Protein 2OS2 (pdb70)

CATH classification: 2.60.120.650

InterPro domains:
  IPR001965 Zinc finger, PHD-type [SM00249] (709-767)
  IPR001965 Zinc finger, PHD-type [SM00249] (829-885)
  IPR002999 Tudor domain [SM00333] (897-954)
  IPR002999 Tudor domain [SM00333] (955-1011)
  IPR003347 JmjC domain [PF02373] (175-291)
  IPR003347 JmjC domain [PS51184] (142-308)
  IPR003347 JmjC domain [SM00558] (142-308)
  IPR003349 JmjN domain [PF02375] (15-49)
  IPR003349 JmjN domain [PS51183] (14-56)
  IPR003349 JmjN domain [SM00545] (13-55)
  IPR011011 Zinc finger, FYVE/PHD-type [SSF57903] (732-768)
  IPR013083 Zinc finger, RING/FYVE/PHD-type [G3DSA:3.30.40.10] (727-770)
  IPR013083 Zinc finger, RING/FYVE/PHD-type [G3DSA:3.30.40.10] (771-886)
  IPR019787 Zinc finger, PHD-finger [PF13831] (732-766)
  IPR034732 Extended PHD (ePHD) domain [PS51805] (772-885)
  IPR040477 Lysine-specific demethylase 4-like, Tudor domain [PF18104] (902-936)
  IPR040477 Lysine-specific demethylase 4-like, Tudor domain [PF18104] (960-994)
  IPR047479 Lysine-specific demethylase 4A, first Tudor domain [cd20463] (899-953)
  IPR047481 Lysine-specific demethylase 4A, second Tudor domain [cd20466] (956-1011)
  IPR047482 Lysine-specific demethylase 4A, extended PHD finger [cd15713] (775-884)

Secondary structure (P-SEA, 3-state):
ccccccbbbbbbcccccccaaaaaaaaaaaccccccbbbbbcccccccccccccccccccccccbbbbbcccccbbbbbbbcccccaaaaaaaaacccccccccccaaaaaaaaaaaccccbbbbbcccccccccccccccccccccccccccccccccccccccbbbbbbbcccccccccccccbbbbbbbccccbbbbbccccccaaaaaaaaaaaacaaaaaacccccccccccccaaaaaaacccbbbbbbcccbbbbbcccccccccccccccccccccccccaaaaaaaccccccccccccccaaaaaaaccccaaaaaaacccccccccccccccccccc/cccccccbbbbbbcccccccaaaaaaaaaaaccccccbbbbbcccccccccccccccccccccccbbbbbcccccbbbbbbbcccccaaaaaaaaacccccccccccaaaaaaaaaaaccccbbbbbcccccccccccccccccccccccccccccccccccccccbbbbbbbcccccccccccccbbbbbbbbcccbbbbbccccccaaaaaaaaaaaacaaaaaacccccccccccccaaaaaaacccbbbbbbcccbbbbbcccccccccccccbbbbbbccccccaaaaaacccccccccccccccaaaaaaaccccaaaaaaacccccccccccccccccccc/cccccccccc/cccccccccc

Structure (mmCIF, N/CA/C/O backbone):
data_2OS2
#
_entry.id   2OS2
#
_cell.length_a   100.943
_cell.length_b   148.886
_cell.length_c   56.975
_cell.angle_alpha   90.00
_cell.angle_beta   90.00
_cell.angle_gamma   90.00
#
_symmetry.space_group_name_H-M   'P 21 21 2'
#
loop_
_entity.id
_entity.type
_entity.pdbx_description
1 polymer 'JmjC domain-containing histone demethylation protein 3A'
2 polymer 'histone 3 peptide'
3 non-polymer 'NICKEL (II) ION'
4 non-polymer 'ZINC ION'
5 non-polymer N-OXALYLGLYCINE
6 water water
#
loop_
_atom_site.group_PDB
_atom_site.id
_atom_site.type_symbol
_atom_site.label_atom_id
_atom_site.label_alt_id
_atom_site.label_comp_id
_atom_site.label_asym_id
_atom_site.label_entity_id
_atom_site.label_seq_id
_atom_site.pdbx_PDB_ins_code
_atom_site.Cartn_x
_atom_site.Cartn_y
_atom_site.Cartn_z
_atom_site.occupancy
_atom_site.B_iso_or_equiv
_atom_site.auth_seq_id
_atom_site.auth_comp_id
_atom_site.auth_asym_id
_atom_site.auth_atom_id
_atom_site.pdbx_PDB_model_num
ATOM 1 N N . LEU A 1 30 ? -50.494 -35.371 -23.153 1.00 48.62 8 LEU A N 1
ATOM 2 C CA . LEU A 1 30 ? -49.660 -34.460 -23.995 1.00 48.53 8 LEU A CA 1
ATOM 3 C C . LEU A 1 30 ? -48.149 -34.590 -23.639 1.00 45.31 8 LEU A C 1
ATOM 4 O O . LEU A 1 30 ? -47.700 -34.062 -22.622 1.00 42.05 8 LEU A O 1
ATOM 9 N N . ASN A 1 31 ? -47.383 -35.291 -24.482 1.00 44.11 9 ASN A N 1
ATOM 10 C CA . ASN A 1 31 ? -45.977 -35.621 -24.194 1.00 40.41 9 ASN A CA 1
ATOM 11 C C . ASN A 1 31 ? -45.777 -36.169 -22.772 1.00 39.60 9 ASN A C 1
ATOM 12 O O . ASN A 1 31 ? -44.935 -35.658 -22.010 1.00 32.24 9 ASN A O 1
ATOM 17 N N . PRO A 1 32 ? -46.533 -37.235 -22.414 1.00 41.13 10 PRO A N 1
ATOM 18 C CA . PRO A 1 32 ? -46.420 -37.805 -21.064 1.00 44.93 10 PRO A CA 1
ATOM 19 C C . PRO A 1 32 ? -45.030 -38.342 -20.700 1.00 46.22 10 PRO A C 1
ATOM 20 O O . PRO A 1 32 ? -44.683 -38.348 -19.520 1.00 44.00 10 PRO A O 1
ATOM 24 N N . SER A 1 33 ? -44.246 -38.765 -21.695 1.00 49.22 11 SER A N 1
ATOM 25 C CA . SER A 1 33 ? -42.843 -39.170 -21.476 1.00 48.79 11 SER A CA 1
ATOM 26 C C . SER A 1 33 ? -41.917 -37.970 -21.148 1.00 44.61 11 SER A C 1
ATOM 27 O O . SER A 1 33 ? -40.801 -38.150 -20.668 1.00 44.78 11 SER A O 1
ATOM 30 N N . ALA A 1 34 ? -42.395 -36.755 -21.420 1.00 43.17 12 ALA A N 1
ATOM 31 C CA . ALA A 1 34 ? -41.620 -35.514 -21.251 1.00 36.20 12 ALA A CA 1
ATOM 32 C C . ALA A 1 34 ? -40.306 -35.525 -22.015 1.00 37.33 12 ALA A C 1
ATOM 33 O O . ALA A 1 34 ? -39.309 -34.993 -21.536 1.00 34.91 12 ALA A O 1
ATOM 35 N N . ARG A 1 35 ? -40.317 -36.126 -23.205 1.00 37.16 13 ARG A N 1
ATOM 36 C CA . ARG A 1 35 ? -39.123 -36.249 -24.038 1.00 36.42 13 ARG A CA 1
ATOM 37 C C . ARG A 1 35 ? -38.954 -35.036 -24.965 1.00 35.20 13 ARG A C 1
ATOM 38 O O . ARG A 1 35 ? -39.929 -34.352 -25.305 1.00 34.51 13 ARG A O 1
ATOM 46 N N . ILE A 1 36 ? -37.707 -34.764 -25.353 1.00 33.28 14 ILE A N 1
ATOM 47 C CA . ILE A 1 36 ? -37.391 -33.641 -26.245 1.00 32.29 14 ILE A CA 1
ATOM 48 C C . ILE A 1 36 ? -38.012 -33.842 -27.636 1.00 31.25 14 ILE A C 1
ATOM 49 O O . ILE A 1 36 ? -37.775 -34.835 -28.307 1.00 33.68 14 ILE A O 1
ATOM 54 N N . MET A 1 37 ? -38.838 -32.883 -28.046 1.00 34.33 15 MET A N 1
ATOM 55 C CA . MET A 1 37 ? -39.533 -32.939 -29.324 1.00 30.62 15 MET A CA 1
ATOM 56 C C . MET A 1 37 ? -38.862 -32.031 -30.333 1.00 30.39 15 MET A C 1
ATOM 57 O O . MET A 1 37 ? -38.275 -30.997 -29.965 1.00 30.09 15 MET A O 1
ATOM 62 N N . THR A 1 38 ? -38.964 -32.428 -31.600 1.00 29.17 16 THR A N 1
ATOM 63 C CA . THR A 1 38 ? -38.411 -31.698 -32.731 1.00 29.06 16 THR A CA 1
ATOM 64 C C . THR A 1 38 ? -39.560 -31.374 -33.666 1.00 27.45 16 THR A C 1
ATOM 65 O O . THR A 1 38 ? -40.435 -32.226 -33.894 1.00 27.33 16 THR A O 1
ATOM 69 N N . PHE A 1 39 ? -39.555 -30.151 -34.198 1.00 30.05 17 PHE A N 1
ATOM 70 C CA . PHE A 1 39 ? -40.617 -29.646 -35.074 1.00 28.70 17 PHE A CA 1
ATOM 71 C C . PHE A 1 39 ? -40.008 -29.131 -36.387 1.00 24.79 17 PHE A C 1
ATOM 72 O O . PHE A 1 39 ? -38.850 -28.694 -36.422 1.00 24.87 17 PHE A O 1
ATOM 80 N N . TYR A 1 40 ? -40.811 -29.180 -37.445 1.00 30.81 18 TYR A N 1
ATOM 81 C CA . TYR A 1 40 ? -40.407 -28.801 -38.808 1.00 33.19 18 TYR A CA 1
ATOM 82 C C . TYR A 1 40 ? -41.463 -27.871 -39.401 1.00 30.71 18 TYR A C 1
ATOM 83 O O . TYR A 1 40 ? -42.233 -28.276 -40.272 1.00 34.27 18 TYR A O 1
ATOM 92 N N . PRO A 1 41 ? -41.522 -26.626 -38.906 1.00 32.71 19 PRO A N 1
ATOM 93 C CA . PRO A 1 41 ? -42.509 -25.681 -39.379 1.00 30.49 19 PRO A CA 1
ATOM 94 C C . PRO A 1 41 ? -42.352 -25.349 -40.868 1.00 35.36 19 PRO A C 1
ATOM 95 O O . PRO A 1 41 ? -41.229 -25.256 -41.371 1.00 35.17 19 PRO A O 1
ATOM 99 N N . THR A 1 42 ? -43.483 -25.175 -41.551 1.00 34.16 20 THR A N 1
ATOM 100 C CA . THR A 1 42 ? -43.501 -24.586 -42.880 1.00 33.55 20 THR A CA 1
ATOM 101 C C . THR A 1 42 ? -43.296 -23.079 -42.716 1.00 34.25 20 THR A C 1
ATOM 102 O O . THR A 1 42 ? -43.416 -22.555 -41.616 1.00 39.83 20 THR A O 1
ATOM 106 N N . MET A 1 43 ? -43.010 -22.381 -43.808 1.00 35.77 21 MET A N 1
ATOM 107 C CA . MET A 1 43 ? -42.684 -20.957 -43.739 1.00 36.65 21 MET A CA 1
ATOM 108 C C . MET A 1 43 ? -43.867 -20.111 -43.249 1.00 38.03 21 MET A C 1
ATOM 109 O O . MET A 1 43 ? -43.660 -19.073 -42.628 1.00 38.81 21 MET A O 1
ATOM 114 N N . GLU A 1 44 ? -45.093 -20.558 -43.529 1.00 40.00 22 GLU A N 1
ATOM 115 C CA . GLU A 1 44 ? -46.313 -19.890 -43.062 1.00 39.22 22 GLU A CA 1
ATOM 116 C C . GLU A 1 44 ? -46.525 -20.086 -41.548 1.00 38.70 22 GLU A C 1
ATOM 117 O O . GLU A 1 44 ? -46.974 -19.176 -40.858 1.00 42.72 22 GLU A O 1
ATOM 119 N N . GLU A 1 45 ? -46.196 -21.272 -41.040 1.00 41.90 23 GLU A N 1
ATOM 120 C CA . GLU A 1 45 ? -46.236 -21.556 -39.600 1.00 41.74 23 GLU A CA 1
ATOM 121 C C . GLU A 1 45 ? -45.109 -20.841 -38.845 1.00 41.13 23 GLU A C 1
ATOM 122 O O . GLU A 1 45 ? -45.278 -20.414 -37.705 1.00 36.82 23 GLU A O 1
ATOM 128 N N . PHE A 1 46 ? -43.958 -20.743 -39.506 1.00 39.08 24 PHE A N 1
ATOM 129 C CA . PHE A 1 46 ? -42.743 -20.145 -38.953 1.00 37.69 24 PHE A CA 1
ATOM 130 C C . PHE A 1 46 ? -42.873 -18.626 -38.725 1.00 40.16 24 PHE A C 1
ATOM 131 O O . PHE A 1 46 ? -42.320 -18.095 -37.768 1.00 44.00 24 PHE A O 1
ATOM 139 N N . ARG A 1 47 ? -43.622 -17.938 -39.586 1.00 41.30 25 ARG A N 1
ATOM 140 C CA . ARG A 1 47 ? -43.696 -16.471 -39.554 1.00 40.81 25 ARG A CA 1
ATOM 141 C C . ARG A 1 47 ? -44.018 -15.871 -38.169 1.00 39.13 25 ARG A C 1
ATOM 142 O O . ARG A 1 47 ? -43.347 -14.946 -37.743 1.00 41.81 25 ARG A O 1
ATOM 146 N N . ASN A 1 48 ? -45.044 -16.367 -37.482 1.00 38.57 26 ASN A N 1
ATOM 147 C CA . ASN A 1 48 ? -45.408 -15.810 -36.168 1.00 34.75 26 ASN A CA 1
ATOM 148 C C . ASN A 1 48 ? -44.745 -16.615 -35.046 1.00 33.99 26 ASN A C 1
ATOM 149 O O . ASN A 1 48 ? -45.172 -17.732 -34.722 1.00 32.17 26 ASN A O 1
ATOM 154 N N . PHE A 1 49 ? -43.700 -16.021 -34.462 1.00 33.01 27 PHE A N 1
ATOM 155 C CA . PHE A 1 49 ? -42.869 -16.656 -33.458 1.00 30.40 27 PHE A CA 1
ATOM 156 C C . PHE A 1 49 ? -43.621 -17.110 -32.215 1.00 35.40 27 PHE A C 1
ATOM 157 O O . PHE A 1 49 ? -43.527 -18.276 -31.821 1.00 34.80 27 PHE A O 1
ATOM 165 N N . SER A 1 50 ? -44.330 -16.174 -31.587 1.00 32.75 28 SER A N 1
ATOM 166 C CA . SER A 1 50 ? -45.089 -16.427 -30.366 1.00 33.98 28 SER A CA 1
ATOM 167 C C . SER A 1 50 ? -46.195 -17.433 -30.574 1.00 31.60 28 SER A C 1
ATOM 168 O O . SER A 1 50 ? -46.504 -18.228 -29.701 1.00 34.51 28 SER A O 1
ATOM 171 N N . ARG A 1 51 ? -46.828 -17.366 -31.725 1.00 30.33 29 ARG A N 1
ATOM 172 C CA . ARG A 1 51 ? -47.911 -18.284 -32.040 1.00 31.56 29 ARG A CA 1
ATOM 173 C C . ARG A 1 51 ? -47.373 -19.696 -32.253 1.00 28.96 29 ARG A C 1
ATOM 174 O O . ARG A 1 51 ? -48.072 -20.665 -31.961 1.00 33.01 29 ARG A O 1
ATOM 179 N N . TYR A 1 52 ? -46.136 -19.817 -32.739 1.00 26.56 30 TYR A N 1
ATOM 180 C CA . TYR A 1 52 ? -45.531 -21.137 -32.908 1.00 26.60 30 TYR A CA 1
ATOM 181 C C . TYR A 1 52 ? -45.029 -21.737 -31.590 1.00 28.60 30 TYR A C 1
ATOM 182 O O . TYR A 1 52 ? -45.014 -22.948 -31.441 1.00 30.11 30 TYR A O 1
ATOM 191 N N . ILE A 1 53 ? -44.641 -20.898 -30.631 1.00 29.86 31 ILE A N 1
ATOM 192 C CA . ILE A 1 53 ? -44.314 -21.378 -29.283 1.00 31.16 31 ILE A CA 1
ATOM 193 C C . ILE A 1 53 ? -45.581 -21.869 -28.573 1.00 30.77 31 ILE A C 1
ATOM 194 O O . ILE A 1 53 ? -45.554 -22.893 -27.906 1.00 34.05 31 ILE A O 1
ATOM 199 N N . ALA A 1 54 ? -46.680 -21.134 -28.713 1.00 31.37 32 ALA A N 1
ATOM 200 C CA . ALA A 1 54 ? -47.978 -21.585 -28.214 1.00 31.73 32 ALA A CA 1
ATOM 201 C C . ALA A 1 54 ? -48.393 -22.938 -28.828 1.00 32.50 32 ALA A C 1
ATOM 202 O O . ALA A 1 54 ? -48.893 -23.824 -28.115 1.00 31.28 32 ALA A O 1
ATOM 204 N N . TYR A 1 55 ? -48.159 -23.100 -30.135 1.00 31.70 33 TYR A N 1
ATOM 205 C CA . TYR A 1 55 ? -48.406 -24.375 -30.821 1.00 29.62 33 TYR A CA 1
ATOM 206 C C . TYR A 1 55 ? -47.603 -25.578 -30.283 1.00 30.75 33 TYR A C 1
ATOM 207 O O . TYR A 1 55 ? -48.184 -26.641 -30.036 1.00 31.28 33 TYR A O 1
ATOM 216 N N . ILE A 1 56 ? -46.281 -25.428 -30.144 1.00 32.75 34 ILE A N 1
ATOM 217 C CA . ILE A 1 56 ? -45.439 -26.540 -29.676 1.00 29.45 34 ILE A CA 1
ATOM 218 C C . ILE A 1 56 ? -45.775 -26.930 -28.227 1.00 29.75 34 ILE A C 1
ATOM 219 O O . ILE A 1 56 ? -45.684 -28.093 -27.833 1.00 31.53 34 ILE A O 1
ATOM 224 N N . GLU A 1 57 ? -46.186 -25.945 -27.447 1.00 34.50 35 GLU A N 1
ATOM 225 C CA . GLU A 1 57 ? -46.696 -26.198 -26.109 1.00 30.97 35 GLU A CA 1
ATOM 226 C C . GLU A 1 57 ? -47.996 -26.964 -26.104 1.00 27.10 35 GLU A C 1
ATOM 227 O O . GLU A 1 57 ? -48.186 -27.822 -25.252 1.00 29.82 35 GLU A O 1
ATOM 233 N N . SER A 1 58 ? -48.886 -26.661 -27.050 1.00 34.43 36 SER A N 1
ATOM 234 C CA . SER A 1 58 ? -50.113 -27.451 -27.246 1.00 33.07 36 SER A CA 1
ATOM 235 C C . SER A 1 58 ? -49.817 -28.917 -27.603 1.00 33.80 36 SER A C 1
ATOM 236 O O . SER A 1 58 ? -50.664 -29.795 -27.388 1.00 29.88 36 SER A O 1
ATOM 239 N N . GLN A 1 59 ? -48.618 -29.164 -28.133 1.00 34.35 37 GLN A N 1
ATOM 240 C CA . GLN A 1 59 ? -48.123 -30.503 -28.413 1.00 34.00 37 GLN A CA 1
ATOM 241 C C . GLN A 1 59 ? -47.333 -31.130 -27.246 1.00 35.34 37 GLN A C 1
ATOM 242 O O . GLN A 1 59 ? -46.860 -32.258 -27.364 1.00 31.53 37 GLN A O 1
ATOM 248 N N . GLY A 1 60 ? -47.186 -30.398 -26.140 1.00 32.01 38 GLY A N 1
ATOM 249 C CA . GLY A 1 60 ? -46.496 -30.884 -24.939 1.00 29.55 38 GLY A CA 1
ATOM 250 C C . GLY A 1 60 ? -44.986 -30.645 -24.868 1.00 31.69 38 GLY A C 1
ATOM 251 O O . GLY A 1 60 ? -44.328 -31.124 -23.938 1.00 32.55 38 GLY A O 1
ATOM 252 N N . ALA A 1 61 ? -44.431 -29.905 -25.828 1.00 32.57 39 ALA A N 1
ATOM 253 C CA . ALA A 1 61 ? -42.967 -29.744 -25.965 1.00 31.38 39 ALA A CA 1
ATOM 254 C C . ALA A 1 61 ? -42.331 -29.217 -24.700 1.00 34.86 39 ALA A C 1
ATOM 255 O O . ALA A 1 61 ? -41.219 -29.583 -24.376 1.00 31.82 39 ALA A O 1
ATOM 257 N N . HIS A 1 62 ? -43.047 -28.329 -24.013 1.00 36.45 40 HIS A N 1
ATOM 258 C CA . HIS A 1 62 ? -42.540 -27.659 -22.818 1.00 33.65 40 HIS A CA 1
ATOM 259 C C . HIS A 1 62 ? -42.252 -28.592 -21.640 1.00 34.73 40 HIS A C 1
ATOM 260 O O . HIS A 1 62 ? -41.486 -28.237 -20.752 1.00 36.94 40 HIS A O 1
ATOM 267 N N . ARG A 1 63 ? -42.853 -29.782 -21.639 1.00 34.83 41 ARG A N 1
ATOM 268 C CA . ARG A 1 63 ? -42.680 -30.725 -20.539 1.00 33.78 41 ARG A CA 1
ATOM 269 C C . ARG A 1 63 ? -41.260 -31.277 -20.406 1.00 31.83 41 ARG A C 1
ATOM 270 O O . ARG A 1 63 ? -40.811 -31.562 -19.303 1.00 33.64 41 ARG A O 1
ATOM 278 N N . ALA A 1 64 ? -40.565 -31.390 -21.530 1.00 31.48 42 ALA A N 1
ATOM 279 C CA . ALA A 1 64 ? -39.167 -31.795 -21.573 1.00 33.04 42 ALA A CA 1
ATOM 280 C C . ALA A 1 64 ? -38.189 -30.726 -21.044 1.00 33.54 42 ALA A C 1
ATOM 281 O O . ALA A 1 64 ? -37.074 -31.051 -20.592 1.00 30.62 42 ALA A O 1
ATOM 283 N N . GLY A 1 65 ? -38.591 -29.457 -21.143 1.00 32.15 43 GLY A N 1
ATOM 284 C CA . GLY A 1 65 ? -37.738 -28.308 -20.774 1.00 30.99 43 GLY A CA 1
ATOM 285 C C . GLY A 1 65 ? -36.970 -27.697 -21.930 1.00 27.12 43 GLY A C 1
ATOM 286 O O . GLY A 1 65 ? -36.441 -26.582 -21.822 1.00 28.74 43 GLY A O 1
ATOM 287 N N . LEU A 1 66 ? -36.904 -28.444 -23.031 1.00 31.40 44 LEU A N 1
ATOM 288 C CA . LEU A 1 66 ? -36.091 -28.149 -24.197 1.00 29.15 44 LEU A CA 1
ATOM 289 C C . LEU A 1 66 ? -36.816 -28.763 -25.400 1.00 28.31 44 LEU A C 1
ATOM 290 O O . LEU A 1 66 ? -37.337 -29.874 -25.306 1.00 27.79 44 LEU A O 1
ATOM 295 N N . ALA A 1 67 ? -36.858 -28.017 -26.510 1.00 32.68 45 ALA A N 1
ATOM 296 C CA . ALA A 1 67 ? -37.415 -28.476 -27.793 1.00 31.58 45 ALA A CA 1
ATOM 297 C C . ALA A 1 67 ? -36.469 -28.030 -28.919 1.00 32.22 45 ALA A C 1
ATOM 298 O O . ALA A 1 67 ? -35.757 -27.049 -28.768 1.00 31.91 45 ALA A O 1
ATOM 300 N N . LYS A 1 68 ? -36.458 -28.765 -30.033 1.00 32.60 46 LYS A N 1
ATOM 301 C CA . LYS A 1 68 ? -35.728 -28.358 -31.237 1.00 27.10 46 LYS A CA 1
ATOM 302 C C . LYS A 1 68 ? -36.716 -27.942 -32.313 1.00 32.68 46 LYS A C 1
ATOM 303 O O . LYS A 1 68 ? -37.714 -28.621 -32.534 1.00 25.50 46 LYS A O 1
ATOM 309 N N . VAL A 1 69 ? -36.429 -26.834 -32.992 1.00 33.49 47 VAL A N 1
ATOM 310 C CA . VAL A 1 69 ? -37.188 -26.430 -34.165 1.00 29.59 47 VAL A CA 1
ATOM 311 C C . VAL A 1 69 ? -36.240 -26.294 -35.362 1.00 29.51 47 VAL A C 1
ATOM 312 O O . VAL A 1 69 ? -35.316 -25.483 -35.348 1.00 25.25 47 VAL A O 1
ATOM 316 N N . VAL A 1 70 ? -36.486 -27.099 -36.396 1.00 33.02 48 VAL A N 1
ATOM 317 C CA . VAL A 1 70 ? -35.729 -27.027 -37.654 1.00 30.81 48 VAL A CA 1
ATOM 318 C C . VAL A 1 70 ? -36.476 -26.046 -38.564 1.00 30.50 48 VAL A C 1
ATOM 319 O O . VAL A 1 70 ? -37.611 -26.296 -38.934 1.00 22.48 48 VAL A O 1
ATOM 323 N N . PRO A 1 71 ? -35.874 -24.880 -38.865 1.00 34.60 49 PRO A N 1
ATOM 324 C CA . PRO A 1 71 ? -36.566 -23.892 -39.703 1.00 32.80 49 PRO A CA 1
ATOM 325 C C . PRO A 1 71 ? -36.760 -24.373 -41.137 1.00 33.62 49 PRO A C 1
ATOM 326 O O . PRO A 1 71 ? -36.085 -25.306 -41.560 1.00 35.41 49 PRO A O 1
ATOM 330 N N . PRO A 1 72 ? -37.680 -23.747 -41.886 1.00 34.25 50 PRO A N 1
ATOM 331 C CA . PRO A 1 72 ? -37.862 -24.174 -43.274 1.00 34.12 50 PRO A CA 1
ATOM 332 C C . PRO A 1 72 ? -36.582 -23.980 -44.106 1.00 38.31 50 PRO A C 1
ATOM 333 O O . PRO A 1 72 ? -35.816 -23.040 -43.858 1.00 38.89 50 PRO A O 1
ATOM 337 N N . LYS A 1 73 ? -36.360 -24.873 -45.070 1.00 39.69 51 LYS A N 1
ATOM 338 C CA . LYS A 1 73 ? -35.142 -24.871 -45.890 1.00 41.73 51 LYS A CA 1
ATOM 339 C C . LYS A 1 73 ? -34.947 -23.530 -46.615 1.00 45.14 51 LYS A C 1
ATOM 340 O O . LYS A 1 73 ? -33.817 -23.112 -46.861 1.00 48.27 51 LYS A O 1
ATOM 344 N N . GLU A 1 74 ? -36.055 -22.860 -46.938 1.00 48.29 52 GLU A N 1
ATOM 345 C CA . GLU A 1 74 ? -36.029 -21.575 -47.665 1.00 50.38 52 GLU A CA 1
ATOM 346 C C . GLU A 1 74 ? -35.451 -20.442 -46.808 1.00 49.84 52 GLU A C 1
ATOM 347 O O . GLU A 1 74 ? -34.998 -19.425 -47.333 1.00 50.90 52 GLU A O 1
ATOM 353 N N . TRP A 1 75 ? -35.490 -20.627 -45.490 1.00 47.29 53 TRP A N 1
ATOM 354 C CA . TRP A 1 75 ? -35.109 -19.600 -44.531 1.00 44.69 53 TRP A CA 1
ATOM 355 C C . TRP A 1 75 ? -33.601 -19.617 -44.227 1.00 43.97 53 TRP A C 1
ATOM 356 O O . TRP A 1 75 ? -33.020 -20.662 -43.929 1.00 41.50 53 TRP A O 1
ATOM 367 N N . LYS A 1 76 ? -32.988 -18.441 -44.332 1.00 42.30 54 LYS A N 1
ATOM 368 C CA . LYS A 1 76 ? -31.615 -18.202 -43.918 1.00 39.85 54 LYS A CA 1
ATOM 369 C C . LYS A 1 76 ? -31.596 -16.831 -43.210 1.00 36.03 54 LYS A C 1
ATOM 370 O O . LYS A 1 76 ? -32.215 -15.889 -43.692 1.00 38.15 54 LYS A O 1
ATOM 372 N N . PRO A 1 77 ? -30.917 -16.720 -42.055 1.00 36.62 55 PRO A N 1
ATOM 373 C CA . PRO A 1 77 ? -30.845 -15.438 -41.343 1.00 35.28 55 PRO A CA 1
ATOM 374 C C . PRO A 1 77 ? -29.761 -14.477 -41.845 1.00 32.73 55 PRO A C 1
ATOM 375 O O . PRO A 1 77 ? -29.727 -13.315 -41.441 1.00 30.50 55 PRO A O 1
ATOM 379 N N . ARG A 1 78 ? -28.885 -14.977 -42.708 1.00 33.97 56 ARG A N 1
ATOM 380 C CA . ARG A 1 78 ? -27.724 -14.238 -43.205 1.00 33.00 56 ARG A CA 1
ATOM 381 C C . ARG A 1 78 ? -27.293 -14.874 -44.515 1.00 37.21 56 ARG A C 1
ATOM 382 O O . ARG A 1 78 ? -27.306 -16.107 -44.639 1.00 38.20 56 ARG A O 1
ATOM 390 N N . ALA A 1 79 ? -26.885 -14.034 -45.468 1.00 36.61 57 ALA A N 1
ATOM 391 C CA . ALA A 1 79 ? -26.407 -14.498 -46.765 1.00 38.26 57 ALA A CA 1
ATOM 392 C C . ALA A 1 79 ? -25.122 -15.311 -46.651 1.00 38.07 57 ALA A C 1
ATOM 393 O O . ALA A 1 79 ? -25.015 -16.371 -47.273 1.00 39.55 57 ALA A O 1
ATOM 395 N N . SER A 1 80 ? -24.150 -14.820 -45.879 1.00 38.43 58 SER A N 1
ATOM 396 C CA . SER A 1 80 ? -22.897 -15.575 -45.632 1.00 36.91 58 SER A CA 1
ATOM 397 C C . SER A 1 80 ? -22.174 -15.113 -44.366 1.00 34.78 58 SER A C 1
ATOM 398 O O . SER A 1 80 ? -22.356 -13.988 -43.911 1.00 35.89 58 SER A O 1
ATOM 401 N N . TYR A 1 81 ? -21.337 -15.993 -43.823 1.00 36.39 59 TYR A N 1
ATOM 402 C CA . TYR A 1 81 ? -20.603 -15.725 -42.593 1.00 37.46 59 TYR A CA 1
ATOM 403 C C . TYR A 1 81 ? -19.108 -15.563 -42.903 1.00 42.95 59 TYR A C 1
ATOM 404 O O . TYR A 1 81 ? -18.249 -15.832 -42.055 1.00 45.57 59 TYR A O 1
ATOM 413 N N . ASP A 1 82 ? -18.802 -15.113 -44.120 1.00 44.48 60 ASP A N 1
ATOM 414 C CA . ASP A 1 82 ? -17.417 -14.939 -44.572 1.00 45.81 60 ASP A CA 1
ATOM 415 C C . ASP A 1 82 ? -16.821 -13.600 -44.147 1.00 44.00 60 ASP A C 1
ATOM 416 O O . ASP A 1 82 ? -15.625 -13.358 -44.347 1.00 44.43 60 ASP A O 1
ATOM 421 N N . ASP A 1 83 ? -17.646 -12.745 -43.551 1.00 40.21 61 ASP A N 1
ATOM 422 C CA . ASP A 1 83 ? -17.275 -11.358 -43.291 1.00 40.97 61 ASP A CA 1
ATOM 423 C C . ASP A 1 83 ? -17.124 -11.026 -41.799 1.00 36.70 61 ASP A C 1
ATOM 424 O O . ASP A 1 83 ? -17.006 -9.863 -41.429 1.00 37.20 61 ASP A O 1
ATOM 429 N N . ILE A 1 84 ? -17.115 -12.038 -40.940 1.00 37.89 62 ILE A N 1
ATOM 430 C CA . ILE A 1 84 ? -17.165 -11.798 -39.496 1.00 33.31 62 ILE A CA 1
ATOM 431 C C . ILE A 1 84 ? -15.831 -12.067 -38.787 1.00 34.16 62 ILE A C 1
ATOM 432 O O . ILE A 1 84 ? -15.754 -12.043 -37.560 1.00 39.29 62 ILE A O 1
ATOM 437 N N . ASP A 1 85 ? -14.770 -12.277 -39.554 1.00 34.55 63 ASP A N 1
ATOM 438 C CA . ASP A 1 85 ? -13.473 -12.660 -38.979 1.00 36.03 63 ASP A CA 1
ATOM 439 C C . ASP A 1 85 ? -12.826 -11.564 -38.116 1.00 32.54 63 ASP A C 1
ATOM 440 O O . ASP A 1 85 ? -12.009 -11.857 -37.234 1.00 31.63 63 ASP A O 1
ATOM 445 N N . ASP A 1 86 ? -13.187 -10.313 -38.378 1.00 30.42 64 ASP A N 1
ATOM 446 C CA . ASP A 1 86 ? -12.652 -9.176 -37.648 1.00 31.80 64 ASP A CA 1
ATOM 447 C C . ASP A 1 86 ? -13.523 -8.774 -36.483 1.00 31.84 64 ASP A C 1
ATOM 448 O O . ASP A 1 86 ? -13.175 -7.851 -35.756 1.00 33.67 64 ASP A O 1
ATOM 453 N N . LEU A 1 87 ? -14.645 -9.473 -36.295 1.00 35.93 65 LEU A N 1
ATOM 454 C CA . LEU A 1 87 ? -15.517 -9.256 -35.137 1.00 33.31 65 LEU A CA 1
ATOM 455 C C . LEU A 1 87 ? -14.733 -9.540 -33.848 1.00 34.50 65 LEU A C 1
ATOM 456 O O . LEU A 1 87 ? -14.025 -10.562 -33.742 1.00 29.94 65 LEU A O 1
ATOM 461 N N . VAL A 1 88 ? -14.857 -8.625 -32.881 1.00 36.15 66 VAL A N 1
ATOM 462 C CA . VAL A 1 88 ? -14.134 -8.698 -31.608 1.00 31.19 66 VAL A CA 1
ATOM 463 C C . VAL A 1 88 ? -14.945 -9.454 -30.552 1.00 35.51 66 VAL A C 1
ATOM 464 O O . VAL A 1 88 ? -16.126 -9.169 -30.330 1.00 35.43 66 VAL A O 1
ATOM 468 N N . ILE A 1 89 ? -14.296 -10.462 -29.970 1.00 33.01 67 ILE A N 1
ATOM 469 C CA . ILE A 1 89 ? -14.738 -11.173 -28.778 1.00 28.24 67 ILE A CA 1
ATOM 470 C C . ILE A 1 89 ? -14.027 -10.457 -27.612 1.00 30.12 67 ILE A C 1
ATOM 471 O O . ILE A 1 89 ? -12.866 -10.750 -27.329 1.00 30.21 67 ILE A O 1
ATOM 476 N N . PRO A 1 90 ? -14.691 -9.468 -26.976 1.00 29.57 68 PRO A N 1
ATOM 477 C CA . PRO A 1 90 ? -13.965 -8.637 -26.006 1.00 32.51 68 PRO A CA 1
ATOM 478 C C . PRO A 1 90 ? -13.522 -9.286 -24.676 1.00 35.33 68 PRO A C 1
ATOM 479 O O . PRO A 1 90 ? -12.550 -8.825 -24.066 1.00 38.34 68 PRO A O 1
ATOM 483 N N . ALA A 1 91 ? -14.180 -10.362 -24.258 1.00 39.35 69 ALA A N 1
ATOM 484 C CA . ALA A 1 91 ? -13.865 -10.985 -22.984 1.00 35.98 69 ALA A CA 1
ATOM 485 C C . ALA A 1 91 ? -13.952 -12.510 -23.089 1.00 33.78 69 ALA A C 1
ATOM 486 O O . ALA A 1 91 ? -14.840 -13.133 -22.511 1.00 35.19 69 ALA A O 1
ATOM 488 N N . PRO A 1 92 ? -13.005 -13.123 -23.829 1.00 35.42 70 PRO A N 1
ATOM 489 C CA . PRO A 1 92 ? -13.037 -14.572 -23.930 1.00 36.16 70 PRO A CA 1
ATOM 490 C C . PRO A 1 92 ? -12.751 -15.214 -22.557 1.00 34.56 70 PRO A C 1
ATOM 491 O O . PRO A 1 92 ? -11.989 -14.660 -21.756 1.00 31.28 70 PRO A O 1
ATOM 495 N N . ILE A 1 93 ? -13.346 -16.375 -22.305 1.00 31.51 71 ILE A N 1
ATOM 496 C CA . ILE A 1 93 ? -13.228 -17.026 -21.008 1.00 33.92 71 ILE A CA 1
ATOM 497 C C . ILE A 1 93 ? -12.479 -18.334 -21.144 1.00 28.04 71 ILE A C 1
ATOM 498 O O . ILE A 1 93 ? -12.894 -19.204 -21.893 1.00 30.73 71 ILE A O 1
ATOM 503 N N . GLN A 1 94 ? -11.372 -18.481 -20.435 1.00 24.76 72 GLN A N 1
ATOM 504 C CA . GLN A 1 94 ? -10.748 -19.788 -20.317 1.00 27.43 72 GLN A CA 1
ATOM 505 C C . GLN A 1 94 ? -11.467 -20.579 -19.217 1.00 29.26 72 GLN A C 1
ATOM 506 O O . GLN A 1 94 ? -11.654 -20.090 -18.091 1.00 33.64 72 GLN A O 1
ATOM 512 N N . GLN A 1 95 ? -11.915 -21.782 -19.555 1.00 32.05 73 GLN A N 1
ATOM 513 C CA . GLN A 1 95 ? -12.813 -22.533 -18.687 1.00 29.24 73 GLN A CA 1
ATOM 514 C C . GLN A 1 95 ? -12.048 -23.596 -17.930 1.00 29.00 73 GLN A C 1
ATOM 515 O O . GLN A 1 95 ? -11.830 -24.690 -18.437 1.00 27.63 73 GLN A O 1
ATOM 521 N N . LEU A 1 96 ? -11.652 -23.257 -16.706 1.00 31.10 74 LEU A N 1
ATOM 522 C CA . LEU A 1 96 ? -11.017 -24.192 -15.772 1.00 28.66 74 LEU A CA 1
ATOM 523 C C . LEU A 1 96 ? -12.053 -24.999 -14.962 1.00 33.42 74 LEU A C 1
ATOM 524 O O . LEU A 1 96 ? -12.914 -24.439 -14.299 1.00 33.31 74 LEU A O 1
ATOM 529 N N . VAL A 1 97 ? -11.952 -26.325 -15.032 1.00 32.57 75 VAL A N 1
ATOM 530 C CA . VAL A 1 97 ? -12.922 -27.199 -14.417 1.00 31.50 75 VAL A CA 1
ATOM 531 C C . VAL A 1 97 ? -12.171 -28.032 -13.397 1.00 31.36 75 VAL A C 1
ATOM 532 O O . VAL A 1 97 ? -11.113 -28.601 -13.693 1.00 27.53 75 VAL A O 1
ATOM 536 N N . THR A 1 98 ? -12.733 -28.041 -12.186 1.00 31.54 76 THR A N 1
ATOM 537 C CA . THR A 1 98 ? -12.238 -28.782 -11.057 1.00 30.11 76 THR A CA 1
ATOM 538 C C . THR A 1 98 ? -13.325 -29.756 -10.584 1.00 29.70 76 THR A C 1
ATOM 539 O O . THR A 1 98 ? -14.474 -29.354 -10.414 1.00 25.72 76 THR A O 1
ATOM 543 N N . GLY A 1 99 ? -12.954 -31.022 -10.362 1.00 27.70 77 GLY A N 1
ATOM 544 C CA . GLY A 1 99 ? -13.854 -31.999 -9.774 1.00 26.95 77 GLY A CA 1
ATOM 545 C C . GLY A 1 99 ? -13.568 -33.426 -10.168 1.00 30.03 77 GLY A C 1
ATOM 546 O O . GLY A 1 99 ? -12.599 -33.702 -10.842 1.00 32.04 77 GLY A O 1
ATOM 547 N N . GLN A 1 100 ? -14.447 -34.331 -9.768 1.00 36.58 78 GLN A N 1
ATOM 548 C CA . GLN A 1 100 ? -14.265 -35.773 -10.026 1.00 37.05 78 GLN A CA 1
ATOM 549 C C . GLN A 1 100 ? -15.608 -36.466 -9.857 1.00 35.73 78 GLN A C 1
ATOM 550 O O . GLN A 1 100 ? -16.527 -35.871 -9.320 1.00 33.60 78 GLN A O 1
ATOM 556 N N . SER A 1 101 ? -15.704 -37.723 -10.294 1.00 42.98 79 SER A N 1
ATOM 557 C CA . SER A 1 101 ? -16.890 -38.571 -10.035 1.00 42.70 79 SER A CA 1
ATOM 558 C C . SER A 1 101 ? -18.173 -37.904 -10.514 1.00 37.47 79 SER A C 1
ATOM 559 O O . SER A 1 101 ? -19.173 -37.887 -9.803 1.00 35.09 79 SER A O 1
ATOM 562 N N . GLY A 1 102 ? -18.118 -37.304 -11.693 1.00 33.64 80 GLY A N 1
ATOM 563 C CA . GLY A 1 102 ? -19.289 -36.677 -12.307 1.00 30.71 80 GLY A CA 1
ATOM 564 C C . GLY A 1 102 ? -19.787 -35.362 -11.736 1.00 28.10 80 GLY A C 1
ATOM 565 O O . GLY A 1 102 ? -20.822 -34.884 -12.179 1.00 28.71 80 GLY A O 1
ATOM 566 N N . LEU A 1 103 ? -19.056 -34.778 -10.779 1.00 28.62 81 LEU A N 1
ATOM 567 C CA . LEU A 1 103 ? -19.395 -33.481 -10.162 1.00 29.99 81 LEU A CA 1
ATOM 568 C C . LEU A 1 103 ? -18.249 -32.487 -10.324 1.00 27.65 81 LEU A C 1
ATOM 569 O O . LEU A 1 103 ? -17.129 -32.760 -9.875 1.00 27.18 81 LEU A O 1
ATOM 574 N N . PHE A 1 104 ? -18.528 -31.335 -10.942 1.00 28.55 82 PHE A N 1
ATOM 575 C CA . PHE A 1 104 ? -17.489 -30.353 -11.234 1.00 27.74 82 PHE A CA 1
ATOM 576 C C . PHE A 1 104 ? -17.925 -28.915 -11.024 1.00 28.51 82 PHE A C 1
ATOM 577 O O . PHE A 1 104 ? -19.100 -28.592 -11.151 1.00 29.96 82 PHE A O 1
ATOM 585 N N . THR A 1 105 ? -16.938 -28.059 -10.722 1.00 31.32 83 THR A N 1
ATOM 586 C CA . THR A 1 105 ? -17.126 -26.612 -10.705 1.00 26.31 83 THR A CA 1
ATOM 587 C C . THR A 1 105 ? -16.252 -25.981 -11.806 1.00 28.15 83 THR A C 1
ATOM 588 O O . THR A 1 105 ? -15.067 -26.293 -11.956 1.00 24.04 83 THR A O 1
ATOM 592 N N . GLN A 1 106 ? -16.892 -25.136 -12.612 1.00 28.73 84 GLN A N 1
ATOM 593 C CA . GLN A 1 106 ? -16.237 -24.399 -13.679 1.00 24.01 84 GLN A CA 1
ATOM 594 C C . GLN A 1 106 ? -15.905 -22.971 -13.258 1.00 29.11 84 GLN A C 1
ATOM 595 O O . GLN A 1 106 ? -16.770 -22.251 -12.763 1.00 30.06 84 GLN A O 1
ATOM 601 N N . TYR A 1 107 ? -14.624 -22.611 -13.417 1.00 30.72 85 TYR A N 1
ATOM 602 C CA . TYR A 1 107 ? -14.103 -21.296 -13.093 1.00 32.36 85 TYR A CA 1
ATOM 603 C C . TYR A 1 107 ? -13.752 -20.624 -14.397 1.00 31.39 85 TYR A C 1
ATOM 604 O O . TYR A 1 107 ? -12.974 -21.139 -15.186 1.00 34.89 85 TYR A O 1
ATOM 613 N N . ASN A 1 108 ? -14.383 -19.491 -14.631 1.00 37.45 86 ASN A N 1
ATOM 614 C CA . ASN A 1 108 ? -14.319 -18.819 -15.906 1.00 43.40 86 ASN A CA 1
ATOM 615 C C . ASN A 1 108 ? -13.283 -17.708 -15.804 1.00 42.91 86 ASN A C 1
ATOM 616 O O . ASN A 1 108 ? -13.565 -16.697 -15.202 1.00 46.85 86 ASN A O 1
ATOM 621 N N . ILE A 1 109 ? -12.096 -17.919 -16.387 1.00 40.83 87 ILE A N 1
ATOM 622 C CA . ILE A 1 109 ? -11.008 -16.928 -16.386 1.00 41.12 87 ILE A CA 1
ATOM 623 C C . ILE A 1 109 ? -11.038 -16.032 -17.631 1.00 36.74 87 ILE A C 1
ATOM 624 O O . ILE A 1 109 ? -10.872 -16.493 -18.756 1.00 32.00 87 ILE A O 1
ATOM 629 N N . GLN A 1 110 ? -11.235 -14.736 -17.419 1.00 37.77 88 GLN A N 1
ATOM 630 C CA . GLN A 1 110 ? -11.295 -13.779 -18.515 1.00 36.60 88 GLN A CA 1
ATOM 631 C C . GLN A 1 110 ? -9.917 -13.566 -19.137 1.00 38.63 88 GLN A C 1
ATOM 632 O O . GLN A 1 110 ? -8.951 -13.263 -18.423 1.00 39.83 88 GLN A O 1
ATOM 638 N N . LYS A 1 111 ? -9.842 -13.752 -20.463 1.00 36.05 89 LYS A N 1
ATOM 639 C CA . LYS A 1 111 ? -8.613 -13.558 -21.228 1.00 35.48 89 LYS A CA 1
ATOM 640 C C . LYS A 1 111 ? -8.683 -12.232 -21.985 1.00 34.62 89 LYS A C 1
ATOM 641 O O . LYS A 1 111 ? -9.716 -11.568 -21.998 1.00 35.75 89 LYS A O 1
ATOM 647 N N . LYS A 1 112 ? -7.582 -11.866 -22.633 1.00 38.67 90 LYS A N 1
ATOM 648 C CA . LYS A 1 112 ? -7.551 -10.656 -23.448 1.00 39.76 90 LYS A CA 1
ATOM 649 C C . LYS A 1 112 ? -8.443 -10.827 -24.671 1.00 36.13 90 LYS A C 1
ATOM 650 O O . LYS A 1 112 ? -8.631 -11.947 -25.167 1.00 34.28 90 LYS A O 1
ATOM 653 N N . ALA A 1 113 ? -8.992 -9.695 -25.118 1.00 36.00 91 ALA A N 1
ATOM 654 C CA . ALA A 1 113 ? -9.817 -9.585 -26.325 1.00 36.00 91 ALA A CA 1
ATOM 655 C C . ALA A 1 113 ? -9.147 -10.247 -27.507 1.00 37.08 91 ALA A C 1
ATOM 656 O O . ALA A 1 113 ? -7.926 -10.271 -27.599 1.00 36.99 91 ALA A O 1
ATOM 658 N N . MET A 1 114 ? -9.949 -10.784 -28.412 1.00 37.35 92 MET A N 1
ATOM 659 C CA . MET A 1 114 ? -9.415 -11.456 -29.581 1.00 35.51 92 MET A CA 1
ATOM 660 C C . MET A 1 114 ? -10.512 -11.469 -30.637 1.00 33.87 92 MET A C 1
ATOM 661 O O . MET A 1 114 ? -11.691 -11.330 -30.314 1.00 33.83 92 MET A O 1
ATOM 666 N N . THR A 1 115 ? -10.108 -11.577 -31.896 1.00 31.98 93 THR A N 1
ATOM 667 C CA . THR A 1 115 ? -11.032 -11.561 -33.024 1.00 31.34 93 THR A CA 1
ATOM 668 C C . THR A 1 115 ? -11.561 -12.973 -33.272 1.00 30.95 93 THR A C 1
ATOM 669 O O . THR A 1 115 ? -11.029 -13.926 -32.725 1.00 32.06 93 THR A O 1
ATOM 673 N N . VAL A 1 116 ? -12.584 -13.106 -34.109 1.00 29.73 94 VAL A N 1
ATOM 674 C CA . VAL A 1 116 ? -13.092 -14.426 -34.512 1.00 30.44 94 VAL A CA 1
ATOM 675 C C . VAL A 1 116 ? -12.036 -15.231 -35.314 1.00 36.01 94 VAL A C 1
ATOM 676 O O . VAL A 1 116 ? -11.939 -16.458 -35.150 1.00 34.06 94 VAL A O 1
ATOM 680 N N . ARG A 1 117 ? -11.257 -14.556 -36.172 1.00 38.44 95 ARG A N 1
ATOM 681 C CA . ARG A 1 117 ? -10.146 -15.207 -36.881 1.00 39.24 95 ARG A CA 1
ATOM 682 C C . ARG A 1 117 ? -9.132 -15.800 -35.881 1.00 35.12 95 ARG A C 1
ATOM 683 O O . ARG A 1 117 ? -8.759 -16.965 -35.983 1.00 35.54 95 ARG A O 1
ATOM 685 N N . GLU A 1 118 ? -8.691 -14.981 -34.928 1.00 31.86 96 GLU A N 1
ATOM 686 C CA . GLU A 1 118 ? -7.773 -15.424 -33.864 1.00 34.42 96 GLU A CA 1
ATOM 687 C C . GLU A 1 118 ? -8.329 -16.590 -33.068 1.00 34.46 96 GLU A C 1
ATOM 688 O O . GLU A 1 118 ? -7.591 -17.517 -32.720 1.00 37.05 96 GLU A O 1
ATOM 694 N N . PHE A 1 119 ? -9.637 -16.535 -32.796 1.00 35.49 97 PHE A N 1
ATOM 695 C CA . PHE A 1 119 ? -10.322 -17.568 -32.048 1.00 34.38 97 PHE A CA 1
ATOM 696 C C . PHE A 1 119 ? -10.453 -18.875 -32.848 1.00 31.89 97 PHE A C 1
ATOM 697 O O . PHE A 1 119 ? -10.152 -19.953 -32.321 1.00 30.88 97 PHE A O 1
ATOM 705 N N . ARG A 1 120 ? -10.909 -18.793 -34.102 1.00 34.53 98 ARG A N 1
ATOM 706 C CA . ARG A 1 120 ? -10.982 -19.990 -34.957 1.00 36.49 98 ARG A CA 1
ATOM 707 C C . ARG A 1 120 ? -9.612 -20.706 -35.102 1.00 35.38 98 ARG A C 1
ATOM 708 O O . ARG A 1 120 ? -9.553 -21.937 -35.154 1.00 34.36 98 ARG A O 1
ATOM 716 N N . LYS A 1 121 ? -8.523 -19.944 -35.177 1.00 36.71 99 LYS A N 1
ATOM 717 C CA . LYS A 1 121 ? -7.187 -20.543 -35.316 1.00 37.16 99 LYS A CA 1
ATOM 718 C C . LYS A 1 121 ? -6.847 -21.399 -34.097 1.00 32.72 99 LYS A C 1
ATOM 719 O O . LYS A 1 121 ? -6.367 -22.521 -34.236 1.00 33.97 99 LYS A O 1
ATOM 721 N N . ILE A 1 122 ? -7.113 -20.861 -32.910 1.00 33.75 100 ILE A N 1
ATOM 722 C CA . ILE A 1 122 ? -6.914 -21.595 -31.655 1.00 34.44 100 ILE A CA 1
ATOM 723 C C . ILE A 1 122 ? -7.865 -22.801 -31.569 1.00 33.93 100 ILE A C 1
ATOM 724 O O . ILE A 1 122 ? -7.443 -23.890 -31.207 1.00 33.71 100 ILE A O 1
ATOM 729 N N . ALA A 1 123 ? -9.130 -22.599 -31.940 1.00 31.26 101 ALA A N 1
ATOM 730 C CA . ALA A 1 123 ? -10.138 -23.656 -31.933 1.00 29.89 101 ALA A CA 1
ATOM 731 C C . ALA A 1 123 ? -9.772 -24.842 -32.807 1.00 32.36 101 ALA A C 1
ATOM 732 O O . ALA A 1 123 ? -9.949 -25.983 -32.401 1.00 33.76 101 ALA A O 1
ATOM 734 N N . ASN A 1 124 ? -9.305 -24.561 -34.017 1.00 36.25 102 ASN A N 1
ATOM 735 C CA . ASN A 1 124 ? -9.031 -25.590 -35.017 1.00 37.07 102 ASN A CA 1
ATOM 736 C C . ASN A 1 124 ? -7.622 -26.161 -34.910 1.00 35.90 102 ASN A C 1
ATOM 737 O O . ASN A 1 124 ? -7.278 -27.079 -35.653 1.00 35.56 102 ASN A O 1
ATOM 742 N N . SER A 1 125 ? -6.819 -25.620 -33.988 1.00 33.58 103 SER A N 1
ATOM 743 C CA . SER A 1 125 ? -5.442 -26.059 -33.802 1.00 29.16 103 SER A CA 1
ATOM 744 C C . SER A 1 125 ? -5.425 -27.456 -33.225 1.00 31.80 103 SER A C 1
ATOM 745 O O . SER A 1 125 ? -6.423 -27.918 -32.677 1.00 31.04 103 SER A O 1
ATOM 748 N N . ASP A 1 126 ? -4.289 -28.135 -33.388 1.00 37.20 104 ASP A N 1
ATOM 749 C CA . ASP A 1 126 ? -4.106 -29.494 -32.855 1.00 38.22 104 ASP A CA 1
ATOM 750 C C . ASP A 1 126 ? -4.391 -29.566 -31.363 1.00 36.68 104 ASP A C 1
ATOM 751 O O . ASP A 1 126 ? -4.958 -30.540 -30.886 1.00 35.34 104 ASP A O 1
ATOM 756 N N . LYS A 1 127 ? -3.967 -28.526 -30.650 1.00 37.12 105 LYS A N 1
ATOM 757 C CA . LYS A 1 127 ? -4.068 -28.464 -29.209 1.00 40.08 105 LYS A CA 1
ATOM 758 C C . LYS A 1 127 ? -5.528 -28.488 -28.711 1.00 38.60 105 LYS A C 1
ATOM 759 O O . LYS A 1 127 ? -5.808 -29.118 -27.705 1.00 33.42 105 LYS A O 1
ATOM 765 N N . TYR A 1 128 ? -6.433 -27.827 -29.440 1.00 35.60 106 TYR A N 1
ATOM 766 C CA . TYR A 1 128 ? -7.810 -27.608 -29.000 1.00 34.57 106 TYR A CA 1
ATOM 767 C C . TYR A 1 128 ? -8.904 -28.232 -29.869 1.00 32.50 106 TYR A C 1
ATOM 768 O O . TYR A 1 128 ? -10.069 -28.164 -29.501 1.00 36.93 106 TYR A O 1
ATOM 777 N N . CYS A 1 129 ? -8.554 -28.811 -31.017 1.00 33.56 107 CYS A N 1
ATOM 778 C CA . CYS A 1 129 ? -9.559 -29.327 -31.957 1.00 31.19 107 CYS A CA 1
ATOM 779 C C . CYS A 1 129 ? -10.259 -30.583 -31.434 1.00 29.97 107 CYS A C 1
ATOM 780 O O . CYS A 1 129 ? -9.783 -31.223 -30.501 1.00 26.76 107 CYS A O 1
ATOM 783 N N . THR A 1 130 ? -11.409 -30.903 -32.029 1.00 30.81 108 THR A N 1
ATOM 784 C CA . THR A 1 130 ? -12.211 -32.065 -31.627 1.00 29.67 108 THR A CA 1
ATOM 785 C C . THR A 1 130 ? -11.411 -33.344 -31.828 1.00 31.62 108 THR A C 1
ATOM 786 O O . THR A 1 130 ? -10.801 -33.518 -32.869 1.00 35.24 108 THR A O 1
ATOM 790 N N . PRO A 1 131 ? -11.419 -34.256 -30.843 1.00 35.93 109 PRO A N 1
ATOM 791 C CA . PRO A 1 131 ? -10.822 -35.563 -31.092 1.00 35.74 109 PRO A CA 1
ATOM 792 C C . PRO A 1 131 ? -11.558 -36.368 -32.157 1.00 38.16 109 PRO A C 1
ATOM 793 O O . PRO A 1 131 ? -12.717 -36.079 -32.454 1.00 43.33 109 PRO A O 1
ATOM 797 N N . ARG A 1 132 ? -10.879 -37.372 -32.721 1.00 40.53 110 ARG A N 1
ATOM 798 C CA . ARG A 1 132 ? -11.493 -38.265 -33.699 1.00 43.21 110 ARG A CA 1
ATOM 799 C C . ARG A 1 132 ? -12.497 -39.135 -32.953 1.00 45.33 110 ARG A C 1
ATOM 800 O O . ARG A 1 132 ? -12.269 -39.499 -31.798 1.00 45.53 110 ARG A O 1
ATOM 802 N N . TYR A 1 133 ? -13.621 -39.433 -33.598 1.00 50.44 111 TYR A N 1
ATOM 803 C CA . TYR A 1 133 ? -14.683 -40.222 -32.962 1.00 54.19 111 TYR A CA 1
ATOM 804 C C . TYR A 1 133 ? -15.693 -40.771 -33.973 1.00 56.32 111 TYR A C 1
ATOM 805 O O . TYR A 1 133 ? -15.892 -40.184 -35.035 1.00 58.99 111 TYR A O 1
ATOM 814 N N . SER A 1 134 ? -16.335 -41.883 -33.609 1.00 57.94 112 SER A N 1
ATOM 815 C CA . SER A 1 134 ? -17.321 -42.562 -34.458 1.00 59.52 112 SER A CA 1
ATOM 816 C C . SER A 1 134 ? -18.759 -42.118 -34.149 1.00 57.68 112 SER A C 1
ATOM 817 O O . SER A 1 134 ? -19.359 -41.371 -34.925 1.00 59.76 112 SER A O 1
ATOM 819 N N . GLU A 1 135 ? -19.298 -42.567 -33.015 1.00 55.99 113 GLU A N 1
ATOM 820 C CA . GLU A 1 135 ? -20.660 -42.218 -32.579 1.00 51.18 113 GLU A CA 1
ATOM 821 C C . GLU A 1 135 ? -20.629 -41.034 -31.614 1.00 50.58 113 GLU A C 1
ATOM 822 O O . GLU A 1 135 ? -19.602 -40.782 -30.988 1.00 49.34 113 GLU A O 1
ATOM 824 N N . PHE A 1 136 ? -21.740 -40.305 -31.492 1.00 48.73 114 PHE A N 1
ATOM 825 C CA . PHE A 1 136 ? -21.823 -39.198 -30.519 1.00 47.64 114 PHE A CA 1
ATOM 826 C C . PHE A 1 136 ? -21.517 -39.671 -29.088 1.00 42.54 114 PHE A C 1
ATOM 827 O O . PHE A 1 136 ? -20.884 -38.959 -28.313 1.00 42.08 114 PHE A O 1
ATOM 835 N N . GLU A 1 137 ? -21.974 -40.876 -28.754 1.00 44.31 115 GLU A N 1
ATOM 836 C CA . GLU A 1 137 ? -21.789 -41.424 -27.423 1.00 45.06 115 GLU A CA 1
ATOM 837 C C . GLU A 1 137 ? -20.301 -41.504 -27.075 1.00 44.28 115 GLU A C 1
ATOM 838 O O . GLU A 1 137 ? -19.931 -41.293 -25.918 1.00 39.49 115 GLU A O 1
ATOM 841 N N . GLU A 1 138 ? -19.463 -41.750 -28.087 1.00 40.97 116 GLU A N 1
ATOM 842 C CA . GLU A 1 138 ? -18.003 -41.751 -27.932 1.00 39.39 116 GLU A CA 1
ATOM 843 C C . GLU A 1 138 ? -17.430 -40.369 -27.603 1.00 35.68 116 GLU A C 1
ATOM 844 O O . GLU A 1 138 ? -16.597 -40.240 -26.688 1.00 36.62 116 GLU A O 1
ATOM 850 N N . LEU A 1 139 ? -17.862 -39.347 -28.347 1.00 33.46 117 LEU A N 1
ATOM 851 C CA . LEU A 1 139 ? -17.487 -37.951 -28.049 1.00 34.57 117 LEU A CA 1
ATOM 852 C C . LEU A 1 139 ? -18.002 -37.509 -26.679 1.00 31.90 117 LEU A C 1
ATOM 853 O O . LEU A 1 139 ? -17.297 -36.830 -25.946 1.00 33.34 117 LEU A O 1
ATOM 858 N N . GLU A 1 140 ? -19.232 -37.897 -26.343 1.00 31.00 118 GLU A N 1
ATOM 859 C CA . GLU A 1 140 ? -19.794 -37.631 -25.009 1.00 31.29 118 GLU A CA 1
ATOM 860 C C . GLU A 1 140 ? -18.911 -38.201 -23.880 1.00 28.62 118 GLU A C 1
ATOM 861 O O . GLU A 1 140 ? -18.660 -37.529 -22.896 1.00 28.27 118 GLU A O 1
ATOM 867 N N . ARG A 1 141 ? -18.438 -39.440 -24.040 1.00 31.32 119 ARG A N 1
ATOM 868 C CA . ARG A 1 141 ? -17.501 -40.045 -23.071 1.00 32.46 119 ARG A CA 1
ATOM 869 C C . ARG A 1 141 ? -16.157 -39.308 -22.905 1.00 29.47 119 ARG A C 1
ATOM 870 O O . ARG A 1 141 ? -15.671 -39.168 -21.782 1.00 30.81 119 ARG A O 1
ATOM 878 N N . LYS A 1 142 ? -15.562 -38.891 -24.027 1.00 29.87 120 LYS A N 1
ATOM 879 C CA . LYS A 1 142 ? -14.311 -38.135 -24.048 1.00 34.24 120 LYS A CA 1
ATOM 880 C C . LYS A 1 142 ? -14.465 -36.770 -23.373 1.00 34.05 120 LYS A C 1
ATOM 881 O O . LYS A 1 142 ? -13.539 -36.314 -22.708 1.00 29.64 120 LYS A O 1
ATOM 887 N N . TYR A 1 143 ? -15.623 -36.125 -23.563 1.00 34.21 121 TYR A N 1
ATOM 888 C CA . TYR A 1 143 ? -15.910 -34.846 -22.920 1.00 30.98 121 TYR A CA 1
ATOM 889 C C . TYR A 1 143 ? -15.912 -34.983 -21.395 1.00 33.23 121 TYR A C 1
ATOM 890 O O . TYR A 1 143 ? -15.237 -34.204 -20.708 1.00 30.12 121 TYR A O 1
ATOM 899 N N . TRP A 1 144 ? -16.668 -35.959 -20.881 1.00 27.76 122 TRP A N 1
ATOM 900 C CA . TRP A 1 144 ? -16.799 -36.179 -19.431 1.00 26.35 122 TRP A CA 1
ATOM 901 C C . TRP A 1 144 ? -15.542 -36.745 -18.771 1.00 29.98 122 TRP A C 1
ATOM 902 O O . TRP A 1 144 ? -15.364 -36.624 -17.554 1.00 36.40 122 TRP A O 1
ATOM 913 N N . LYS A 1 145 ? -14.674 -37.340 -19.582 1.00 28.83 123 LYS A N 1
ATOM 914 C CA . LYS A 1 145 ? -13.387 -37.859 -19.148 1.00 25.72 123 LYS A CA 1
ATOM 915 C C . LYS A 1 145 ? -12.299 -36.767 -19.104 1.00 28.28 123 LYS A C 1
ATOM 916 O O . LYS A 1 145 ? -11.404 -36.798 -18.239 1.00 32.72 123 LYS A O 1
ATOM 922 N N . ASN A 1 146 ? -12.365 -35.819 -20.042 1.00 30.63 124 ASN A N 1
ATOM 923 C CA . ASN A 1 146 ? -11.285 -34.848 -20.267 1.00 30.23 124 ASN A CA 1
ATOM 924 C C . ASN A 1 146 ? -11.647 -33.401 -19.932 1.00 28.49 124 ASN A C 1
ATOM 925 O O . ASN A 1 146 ? -10.879 -32.490 -20.195 1.00 31.44 124 ASN A O 1
ATOM 930 N N . LEU A 1 147 ? -12.829 -33.230 -19.359 1.00 27.34 125 LEU A N 1
ATOM 931 C CA . LEU A 1 147 ? -13.437 -31.958 -18.974 1.00 30.69 125 LEU A CA 1
ATOM 932 C C . LEU A 1 147 ? -12.476 -31.062 -18.186 1.00 31.42 125 LEU A C 1
ATOM 933 O O . LEU A 1 147 ? -12.476 -29.845 -18.350 1.00 30.30 125 LEU A O 1
ATOM 938 N N . THR A 1 148 ? -11.670 -31.672 -17.320 1.00 29.45 126 THR A N 1
ATOM 939 C CA . THR A 1 148 ? -10.815 -30.931 -16.408 1.00 27.93 126 THR A CA 1
ATOM 940 C C . THR A 1 148 ? -9.382 -30.712 -16.959 1.00 32.82 126 THR A C 1
ATOM 941 O O . THR A 1 148 ? -8.573 -29.996 -16.333 1.00 30.80 126 THR A O 1
ATOM 945 N N . PHE A 1 149 ? -9.083 -31.268 -18.150 1.00 27.70 127 PHE A N 1
ATOM 946 C CA . PHE A 1 149 ? -7.785 -31.115 -18.781 1.00 24.48 127 PHE A CA 1
ATOM 947 C C . PHE A 1 149 ? -7.833 -30.142 -19.933 1.00 27.72 127 PHE A C 1
ATOM 948 O O . PHE A 1 149 ? -8.877 -29.925 -20.521 1.00 28.74 127 PHE A O 1
ATOM 956 N N . ASN A 1 150 ? -6.676 -29.565 -20.248 1.00 32.66 128 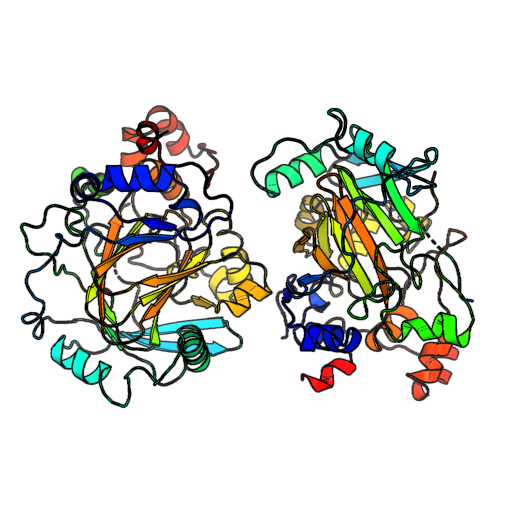ASN A N 1
ATOM 957 C CA . ASN A 1 150 ? -6.521 -28.672 -21.386 1.00 33.46 128 ASN A CA 1
ATOM 958 C C . ASN A 1 150 ? -7.686 -27.676 -21.499 1.00 30.24 128 ASN A C 1
ATOM 959 O O . ASN A 1 150 ? -8.487 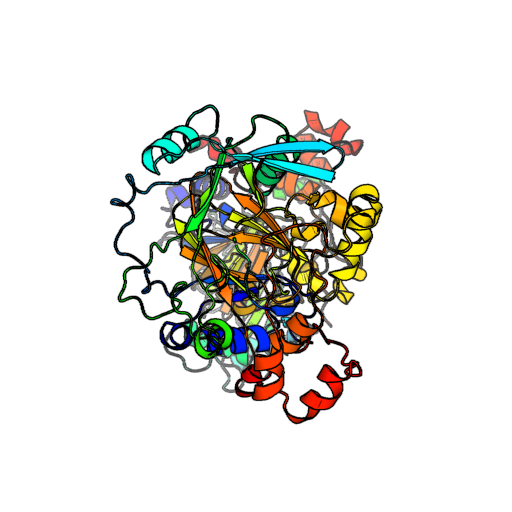-27.730 -22.457 1.00 35.79 128 ASN A O 1
ATOM 964 N N . PRO A 1 151 ? -7.799 -26.762 -20.510 1.00 28.67 129 PRO A N 1
ATOM 965 C CA . PRO A 1 151 ? -8.930 -25.833 -20.465 1.00 31.09 129 PRO A CA 1
ATOM 966 C C . PRO A 1 151 ? -9.136 -25.023 -21.747 1.00 32.33 129 PRO A C 1
ATOM 967 O O . PRO A 1 151 ? -8.222 -24.319 -22.212 1.00 31.15 129 PRO A O 1
ATOM 971 N N . PRO A 1 152 ? -10.349 -25.110 -22.314 1.00 30.89 130 PRO A N 1
ATOM 972 C CA . PRO A 1 152 ? -10.612 -24.400 -23.559 1.00 28.57 130 PRO A CA 1
ATOM 973 C C . PRO A 1 152 ? -10.981 -22.934 -23.316 1.00 27.09 130 PRO A C 1
ATOM 974 O O . PRO A 1 152 ? -11.133 -22.500 -22.169 1.00 26.30 130 PRO A O 1
ATOM 978 N N . ILE A 1 153 ? -11.120 -22.189 -24.401 1.00 30.35 131 ILE A N 1
ATOM 979 C CA . ILE A 1 153 ? -11.541 -20.797 -24.363 1.00 26.29 131 ILE A CA 1
ATOM 980 C C . ILE A 1 153 ? -12.917 -20.711 -25.045 1.00 28.65 131 ILE A C 1
ATOM 981 O O . ILE A 1 153 ? -13.116 -21.254 -26.121 1.00 26.68 131 ILE A O 1
ATOM 986 N N . TYR A 1 154 ? -13.873 -20.063 -24.373 1.00 28.89 132 TYR A N 1
ATOM 987 C CA . TYR A 1 154 ? -15.225 -19.929 -24.878 1.00 26.50 132 TYR A CA 1
ATOM 988 C C . TYR A 1 154 ? -15.408 -18.456 -25.163 1.00 28.45 132 TYR A C 1
ATOM 989 O O . TYR A 1 154 ? -15.195 -17.641 -24.266 1.00 28.68 132 TYR A O 1
ATOM 998 N N . GLY A 1 155 ? -15.738 -18.115 -26.412 1.00 28.58 133 GLY A N 1
ATOM 999 C CA . GLY A 1 155 ? -16.079 -16.740 -26.801 1.00 27.79 133 GLY A CA 1
ATOM 1000 C C . GLY A 1 155 ? -17.541 -16.468 -26.458 1.00 30.21 133 GLY A C 1
ATOM 1001 O O . GLY A 1 155 ? -18.371 -16.237 -27.320 1.00 27.87 133 GLY A O 1
ATOM 1002 N N . ALA A 1 156 ? -17.820 -16.477 -25.165 1.00 31.90 134 ALA A N 1
ATOM 1003 C CA . ALA A 1 156 ? -19.171 -16.5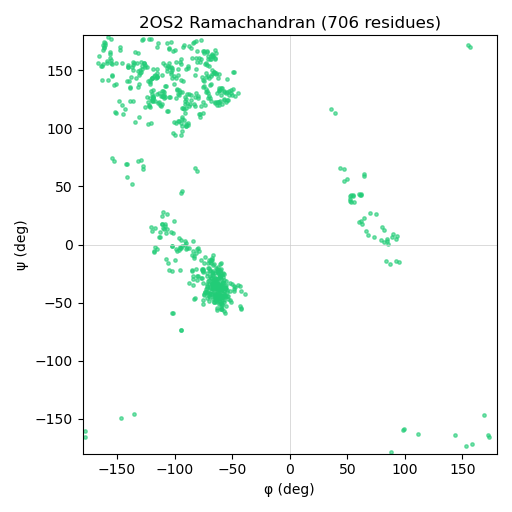18 -24.629 1.00 33.12 134 ALA A CA 1
ATOM 1004 C C . ALA A 1 156 ? -19.686 -15.114 -24.258 1.00 30.21 134 ALA A C 1
ATOM 1005 O O . ALA A 1 156 ? -18.905 -14.220 -23.932 1.00 29.89 134 ALA A O 1
ATOM 1007 N N . ASP A 1 157 ? -21.007 -14.934 -24.339 1.00 35.56 135 ASP A N 1
ATOM 1008 C CA . ASP A 1 157 ? -21.698 -13.719 -23.863 1.00 33.78 135 ASP A CA 1
ATOM 1009 C C . ASP A 1 157 ? -21.268 -12.443 -24.584 1.00 35.84 135 ASP A C 1
ATOM 1010 O O . ASP A 1 157 ? -21.089 -11.376 -23.968 1.00 33.50 135 ASP A O 1
ATOM 1015 N N . VAL A 1 158 ? -21.140 -12.551 -25.909 1.00 38.08 136 VAL A N 1
ATOM 1016 C CA . VAL A 1 158 ? -20.755 -11.424 -26.754 1.00 32.86 136 VAL A CA 1
ATOM 1017 C C . VAL A 1 158 ? -22.017 -10.682 -27.229 1.00 35.83 136 VAL A C 1
ATOM 1018 O O . VAL A 1 158 ? -22.937 -11.267 -27.825 1.00 31.18 136 VAL A O 1
ATOM 1022 N N . ASN A 1 159 ? -22.067 -9.387 -26.938 1.00 33.85 137 ASN A N 1
ATOM 1023 C CA . ASN A 1 159 ? -23.153 -8.566 -27.377 1.00 33.42 137 ASN A CA 1
ATOM 1024 C C . ASN A 1 159 ? -23.181 -8.502 -28.882 1.00 34.17 137 ASN A C 1
ATOM 1025 O O . ASN A 1 159 ? -22.216 -8.079 -29.497 1.00 36.13 137 ASN A O 1
ATOM 1030 N N . GLY A 1 160 ? -24.282 -8.940 -29.484 1.00 34.68 138 GLY A N 1
ATOM 1031 C CA . GLY A 1 160 ? -24.422 -8.840 -30.919 1.00 28.45 138 GLY A CA 1
ATOM 1032 C C . GLY A 1 160 ? -25.352 -9.838 -31.553 1.00 26.80 138 GLY A C 1
ATOM 1033 O O . GLY A 1 160 ? -25.829 -10.761 -30.912 1.00 26.33 138 GLY A O 1
ATOM 1034 N N . THR A 1 161 ? -25.591 -9.620 -32.847 1.00 31.94 139 THR A N 1
ATOM 1035 C CA . THR A 1 161 ? -26.459 -10.459 -33.662 1.00 30.36 139 THR A CA 1
ATOM 1036 C C . THR A 1 161 ? -25.778 -10.660 -34.997 1.00 31.69 139 THR A C 1
ATOM 1037 O O . THR A 1 161 ? -25.073 -9.776 -35.468 1.00 30.79 139 THR A O 1
ATOM 1041 N N . LEU A 1 162 ? -25.927 -11.847 -35.572 1.00 30.93 140 LEU A N 1
ATOM 1042 C CA . LEU A 1 162 ? -25.460 -12.099 -36.937 1.00 30.78 140 LEU A CA 1
ATOM 1043 C C . LEU A 1 162 ? -26.670 -12.192 -37.889 1.00 29.24 140 LEU A C 1
ATOM 1044 O O . LEU A 1 162 ? -26.530 -12.612 -39.038 1.00 29.32 140 LEU A O 1
ATOM 1049 N N . TYR A 1 163 ? -27.853 -11.779 -37.420 1.00 28.66 141 TYR A N 1
ATOM 1050 C CA . TYR A 1 163 ? -29.001 -11.663 -38.319 1.00 35.43 141 TYR A CA 1
ATOM 1051 C C . TYR A 1 163 ? -28.865 -10.421 -39.209 1.00 34.60 141 TYR A C 1
ATOM 1052 O O . TYR A 1 163 ? -28.488 -9.332 -38.738 1.00 34.51 141 TYR A O 1
ATOM 1061 N N . GLU A 1 164 ? -29.161 -10.595 -40.497 1.00 36.89 142 GLU A N 1
ATOM 1062 C CA . GLU A 1 164 ? -29.275 -9.468 -41.407 1.00 37.05 142 GLU A CA 1
ATOM 1063 C C . GLU A 1 164 ? -30.527 -8.664 -41.013 1.00 39.89 142 GLU A C 1
ATOM 1064 O O . GLU A 1 164 ? -31.538 -9.239 -40.578 1.00 39.44 142 GLU A O 1
ATOM 1066 N N . LYS A 1 165 ? -30.451 -7.340 -41.162 1.00 39.23 143 LYS A N 1
ATOM 1067 C CA . LYS A 1 165 ? -31.453 -6.416 -40.599 1.00 38.78 143 LYS A CA 1
ATOM 1068 C C . LYS A 1 165 ? -32.890 -6.669 -41.069 1.00 40.39 143 LYS A C 1
ATOM 1069 O O . LYS A 1 165 ? -33.827 -6.353 -40.342 1.00 37.15 143 LYS A O 1
ATOM 1071 N N . HIS A 1 166 ? -33.057 -7.228 -42.271 1.00 38.53 144 HIS A N 1
ATOM 1072 C CA . HIS A 1 166 ? -34.380 -7.434 -42.854 1.00 40.28 144 HIS A CA 1
ATOM 1073 C C . HIS A 1 166 ? -35.012 -8.817 -42.619 1.00 41.40 144 HIS A C 1
ATOM 1074 O O . HIS A 1 166 ? -36.104 -9.087 -43.131 1.00 43.43 144 HIS A O 1
ATOM 1081 N N . VAL A 1 167 ? -34.353 -9.686 -41.845 1.00 37.77 145 VAL A N 1
ATOM 1082 C CA . VAL A 1 167 ? -34.929 -11.002 -41.519 1.00 33.25 145 VAL A CA 1
ATOM 1083 C C . VAL A 1 167 ? -36.036 -10.834 -40.475 1.00 33.58 145 VAL A C 1
ATOM 1084 O O . VAL A 1 167 ? -35.795 -10.448 -39.332 1.00 35.83 145 VAL A O 1
ATOM 1088 N N . ASP A 1 168 ? -37.260 -11.110 -40.897 1.00 36.71 146 ASP A N 1
ATOM 1089 C CA . ASP A 1 168 ? -38.439 -10.803 -40.103 1.00 36.96 146 ASP A CA 1
ATOM 1090 C C . ASP A 1 168 ? -38.983 -12.015 -39.356 1.00 35.00 146 ASP A C 1
ATOM 1091 O O . ASP A 1 168 ? -39.817 -11.851 -38.474 1.00 39.97 146 ASP A O 1
ATOM 1096 N N . GLU A 1 169 ? -38.531 -13.224 -39.697 1.00 37.53 147 GLU A N 1
ATOM 1097 C CA . GLU A 1 169 ? -38.996 -14.448 -39.008 1.00 33.70 147 GLU A CA 1
ATOM 1098 C C . GLU A 1 169 ? -37.939 -14.958 -38.033 1.00 29.03 147 GLU A C 1
ATOM 1099 O O . GLU A 1 169 ? -36.799 -15.153 -38.418 1.00 29.70 147 GLU A O 1
ATOM 1105 N N . TRP A 1 170 ? -38.338 -15.170 -36.777 1.00 31.93 148 TRP A N 1
ATOM 1106 C CA . TRP A 1 170 ? -37.467 -15.704 -35.706 1.00 32.63 148 TRP A CA 1
ATOM 1107 C C . TRP A 1 170 ? -36.151 -14.934 -35.549 1.00 34.61 148 TRP A C 1
ATOM 1108 O O . TRP A 1 170 ? -35.095 -15.518 -35.314 1.00 37.61 148 TRP A O 1
ATOM 1119 N N . ASN A 1 171 ? -36.238 -13.615 -35.674 1.00 35.08 149 ASN A N 1
ATOM 1120 C CA . ASN A 1 171 ? -35.099 -12.738 -35.493 1.00 31.31 149 ASN A CA 1
ATOM 1121 C C . ASN A 1 171 ? -34.893 -12.567 -33.997 1.00 31.52 149 ASN A C 1
ATOM 1122 O O . ASN A 1 171 ? -35.738 -11.977 -33.327 1.00 31.83 149 ASN A O 1
ATOM 1127 N N . ILE A 1 172 ? -33.779 -13.102 -33.488 1.00 31.69 150 ILE A N 1
ATOM 1128 C CA . ILE A 1 172 ? -33.438 -13.078 -32.067 1.00 28.29 150 ILE A CA 1
ATOM 1129 C C . ILE A 1 172 ? -33.332 -11.643 -31.519 1.00 31.71 150 ILE A C 1
ATOM 1130 O O . ILE A 1 172 ? -33.537 -11.409 -30.323 1.00 34.93 150 ILE A O 1
ATOM 1135 N N . GLY A 1 173 ? -33.048 -10.680 -32.400 1.00 38.92 151 GLY A N 1
ATOM 1136 C CA . GLY A 1 173 ? -33.010 -9.267 -32.026 1.00 37.01 151 GLY A CA 1
ATOM 1137 C C . GLY A 1 173 ? -34.371 -8.631 -31.824 1.00 37.91 151 GLY A C 1
ATOM 1138 O O . GLY A 1 173 ? -34.479 -7.608 -31.154 1.00 39.79 151 GLY A O 1
ATOM 1139 N N . ARG A 1 174 ? -35.408 -9.233 -32.401 1.00 40.75 152 ARG A N 1
ATOM 1140 C CA . ARG A 1 174 ? -36.776 -8.725 -32.281 1.00 38.84 152 ARG A CA 1
ATOM 1141 C C . ARG A 1 174 ? -37.824 -9.834 -32.463 1.00 38.28 152 ARG A C 1
ATOM 1142 O O . ARG A 1 174 ? -38.507 -9.925 -33.495 1.00 39.91 152 ARG A O 1
ATOM 1150 N N . LEU A 1 175 ? -37.959 -10.668 -31.434 1.00 38.68 153 LEU A N 1
ATOM 1151 C CA . LEU A 1 175 ? -38.920 -11.785 -31.434 1.00 34.47 153 LEU A CA 1
ATOM 1152 C C . LEU A 1 175 ? -40.399 -11.371 -31.214 1.00 35.55 153 LEU A C 1
ATOM 1153 O O . LEU A 1 175 ? -41.309 -12.135 -31.539 1.00 37.35 153 LEU A O 1
ATOM 1158 N N . ARG A 1 176 ? -40.617 -10.194 -30.625 1.00 35.21 154 ARG A N 1
ATOM 1159 C CA . ARG A 1 176 ? -41.950 -9.640 -30.381 1.00 39.19 154 ARG A CA 1
ATOM 1160 C C . ARG A 1 176 ? -42.791 -10.477 -29.405 1.00 39.96 154 ARG A C 1
ATOM 1161 O O . ARG A 1 176 ? -43.873 -10.945 -29.748 1.00 47.51 154 ARG A O 1
ATOM 1164 N N . THR A 1 177 ? -42.282 -10.656 -28.186 1.00 39.40 155 THR A N 1
ATOM 1165 C CA . THR A 1 177 ? -42.991 -11.363 -27.113 1.00 32.55 155 THR A CA 1
ATOM 1166 C C . THR A 1 177 ? -43.306 -10.374 -25.970 1.00 28.23 155 THR A C 1
ATOM 1167 O O . THR A 1 177 ? -42.841 -9.237 -25.953 1.00 24.49 155 THR A O 1
ATOM 1171 N N . ILE A 1 178 ? -44.062 -10.811 -24.978 1.00 32.04 156 ILE A N 1
ATOM 1172 C CA . ILE A 1 178 ? -44.415 -9.903 -23.886 1.00 29.19 156 ILE A CA 1
ATOM 1173 C C . ILE A 1 178 ? -43.215 -9.488 -23.003 1.00 30.85 156 ILE A C 1
ATOM 1174 O O . ILE A 1 178 ? -43.326 -8.561 -22.233 1.00 32.60 156 ILE A O 1
ATOM 1179 N N . LEU A 1 179 ? -42.069 -10.142 -23.149 1.00 30.57 157 LEU A N 1
ATOM 1180 C CA . LEU A 1 179 ? -40.834 -9.696 -22.502 1.00 29.35 157 LEU A CA 1
ATOM 1181 C C . LEU A 1 179 ? -40.433 -8.252 -22.890 1.00 29.29 157 LEU A C 1
ATOM 1182 O O . LEU A 1 179 ? -39.681 -7.600 -22.160 1.00 31.76 157 LEU A O 1
ATOM 1187 N N . ASP A 1 180 ? -40.895 -7.794 -24.053 1.00 30.13 158 ASP A N 1
ATOM 1188 C CA . ASP A 1 180 ? -40.684 -6.422 -24.535 1.00 31.97 158 ASP A CA 1
ATOM 1189 C C . ASP A 1 180 ? -41.319 -5.362 -23.629 1.00 29.35 158 ASP A C 1
ATOM 1190 O O . ASP A 1 180 ? -40.966 -4.190 -23.726 1.00 29.79 158 ASP A O 1
ATOM 1195 N N . LEU A 1 181 ? -42.276 -5.775 -22.797 1.00 28.86 159 LEU A N 1
ATOM 1196 C CA . LEU A 1 181 ? -42.871 -4.916 -21.774 1.00 30.53 159 LEU A CA 1
ATOM 1197 C C . LEU A 1 181 ? -41.827 -4.299 -20.833 1.00 27.48 159 LEU A C 1
ATOM 1198 O O . LEU A 1 181 ? -41.989 -3.164 -20.414 1.00 32.29 159 LEU A O 1
ATOM 1203 N N . VAL A 1 182 ? -40.753 -5.027 -20.520 1.00 33.74 160 VAL A N 1
ATOM 1204 C CA . VAL A 1 182 ? -39.648 -4.490 -19.690 1.00 33.72 160 VAL A CA 1
ATOM 1205 C C . VAL A 1 182 ? -39.046 -3.210 -20.288 1.00 35.76 160 VAL A C 1
ATOM 1206 O O . VAL A 1 182 ? -39.075 -2.158 -19.655 1.00 38.93 160 VAL A O 1
ATOM 1210 N N . GLU A 1 183 ? -38.538 -3.278 -21.514 1.00 36.97 161 GLU A N 1
ATOM 1211 C CA . GLU A 1 183 ? -37.937 -2.094 -22.114 1.00 34.90 161 GLU A CA 1
ATOM 1212 C C . GLU A 1 183 ? -39.023 -1.058 -22.450 1.00 35.83 161 GLU A C 1
ATOM 1213 O O . GLU A 1 183 ? -38.856 0.125 -22.149 1.00 37.81 161 GLU A O 1
ATOM 1219 N N . LYS A 1 184 ? -40.145 -1.491 -23.032 1.00 39.14 162 LYS A N 1
ATOM 1220 C CA . LYS A 1 184 ? -41.229 -0.563 -23.399 1.00 37.90 162 LYS A CA 1
ATOM 1221 C C . LYS A 1 184 ? -41.680 0.297 -22.211 1.00 41.53 162 LYS A C 1
ATOM 1222 O O . LYS A 1 184 ? -41.836 1.511 -22.331 1.00 42.31 162 LYS A O 1
ATOM 1224 N N . GLU A 1 185 ? -41.891 -0.347 -21.074 1.00 45.04 163 GLU A N 1
ATOM 1225 C CA . GLU A 1 185 ? -42.355 0.313 -19.858 1.00 46.37 163 GLU A CA 1
ATOM 1226 C C . GLU A 1 185 ? -41.257 1.129 -19.163 1.00 44.78 163 GLU A C 1
ATOM 1227 O O . GLU A 1 185 ? -41.459 2.288 -18.827 1.00 44.70 163 GLU A O 1
ATOM 1233 N N . SER A 1 186 ? -40.105 0.499 -18.939 1.00 44.71 164 SER A N 1
ATOM 1234 C CA . SER A 1 186 ? -39.047 1.036 -18.069 1.00 43.90 164 SER A CA 1
ATOM 1235 C C . SER A 1 186 ? -37.833 1.682 -18.778 1.00 43.49 164 SER A C 1
ATOM 1236 O O . SER A 1 186 ? -37.118 2.476 -18.170 1.00 38.21 164 SER A O 1
ATOM 1239 N N . GLY A 1 187 ? -37.594 1.319 -20.038 1.00 42.52 165 GLY A N 1
ATOM 1240 C CA . GLY A 1 187 ? -36.368 1.692 -20.753 1.00 40.13 165 GLY A CA 1
ATOM 1241 C C . GLY A 1 187 ? -35.170 0.788 -20.441 1.00 39.79 165 GLY A C 1
ATOM 1242 O O . GLY A 1 187 ? -34.084 0.977 -20.966 1.00 41.68 165 GLY A O 1
ATOM 1243 N N . ILE A 1 188 ? -35.367 -0.227 -19.613 1.00 39.47 166 ILE A N 1
ATOM 1244 C CA . ILE A 1 188 ? -34.254 -1.029 -19.122 1.00 42.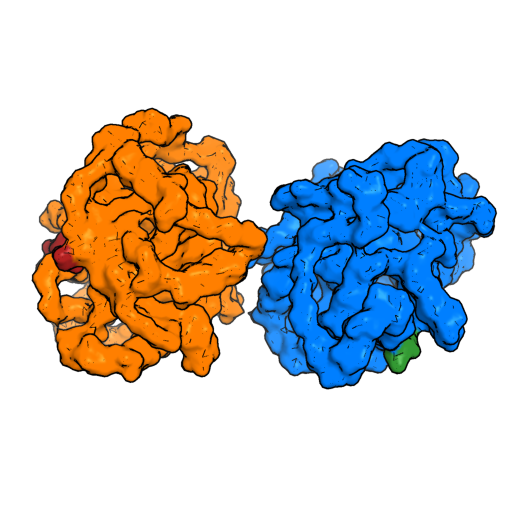32 166 ILE A CA 1
ATOM 1245 C C . ILE A 1 188 ? -33.910 -2.166 -20.092 1.00 39.70 166 ILE A C 1
ATOM 1246 O O . ILE A 1 188 ? -34.764 -3.001 -20.416 1.00 38.34 166 ILE A O 1
ATOM 1251 N N . THR A 1 189 ? -32.667 -2.157 -20.577 1.00 39.61 167 THR A N 1
ATOM 1252 C CA . THR A 1 189 ? -32.126 -3.303 -21.312 1.00 40.65 167 THR A CA 1
ATOM 1253 C C . THR A 1 189 ? -31.232 -4.127 -20.389 1.00 37.86 167 THR A C 1
ATOM 1254 O O . THR A 1 189 ? -30.478 -3.607 -19.573 1.00 34.08 167 THR A O 1
ATOM 1258 N N . ILE A 1 190 ? -31.392 -5.436 -20.508 1.00 40.57 168 ILE A N 1
ATOM 1259 C CA . ILE A 1 190 ? -30.646 -6.411 -19.738 1.00 34.78 168 ILE A CA 1
ATOM 1260 C C . ILE A 1 190 ? -29.944 -7.210 -20.794 1.00 34.29 168 ILE A C 1
ATOM 1261 O O . ILE A 1 190 ? -30.569 -8.003 -21.498 1.00 32.03 168 ILE A O 1
ATOM 1266 N N . GLU A 1 191 ? -28.649 -6.962 -20.950 1.00 34.59 169 GLU A N 1
ATOM 1267 C CA . GLU A 1 191 ? -27.887 -7.582 -22.026 1.00 35.06 169 GLU A CA 1
ATOM 1268 C C . GLU A 1 191 ? -27.960 -9.098 -21.975 1.00 33.08 169 GLU A C 1
ATOM 1269 O O . GLU A 1 191 ? -27.796 -9.693 -20.910 1.00 33.58 169 GLU A O 1
ATOM 1275 N N . GLY A 1 192 ? -28.249 -9.696 -23.136 1.00 31.95 170 GLY A N 1
ATOM 1276 C CA . GLY A 1 192 ? -28.418 -11.132 -23.283 1.00 32.34 170 GLY A CA 1
ATOM 1277 C C . GLY A 1 192 ? -29.805 -11.661 -22.933 1.00 33.68 170 GLY A C 1
ATOM 1278 O O . GLY A 1 192 ? -30.124 -12.798 -23.249 1.00 32.27 170 GLY A O 1
ATOM 1279 N N . VAL A 1 193 ? -30.616 -10.843 -22.258 1.00 40.37 171 VAL A N 1
ATOM 1280 C CA . VAL A 1 193 ? -31.932 -11.234 -21.776 1.00 34.70 171 VAL A CA 1
ATOM 1281 C C . VAL A 1 193 ? -32.984 -10.638 -22.737 1.00 34.65 171 VAL A C 1
ATOM 1282 O O . VAL A 1 193 ? -33.717 -11.397 -23.368 1.00 29.02 171 VAL A O 1
ATOM 1286 N N . ASN A 1 194 ? -33.003 -9.308 -22.904 1.00 33.64 172 ASN A N 1
ATOM 1287 C CA . ASN A 1 194 ? -33.785 -8.672 -23.980 1.00 35.27 172 ASN A CA 1
ATOM 1288 C C . ASN A 1 194 ? -32.891 -8.067 -25.053 1.00 31.97 172 ASN A C 1
ATOM 1289 O O . ASN A 1 194 ? -33.336 -7.250 -25.825 1.00 33.05 172 ASN A O 1
ATOM 1294 N N . THR A 1 195 ? -31.625 -8.489 -25.085 1.00 33.28 173 THR A N 1
ATOM 1295 C CA . THR A 1 195 ? -30.712 -8.203 -26.203 1.00 32.09 173 THR A CA 1
ATOM 1296 C C . THR A 1 195 ? -30.026 -9.512 -26.583 1.00 31.56 173 THR A C 1
ATOM 1297 O O . THR A 1 195 ? -30.028 -10.461 -25.799 1.00 28.19 173 THR A O 1
ATOM 1301 N N . PRO A 1 196 ? -29.545 -9.622 -27.838 1.00 34.97 174 PRO A N 1
ATOM 1302 C CA . PRO A 1 196 ? -28.909 -10.881 -28.230 1.00 33.43 174 PRO A CA 1
ATOM 1303 C C . PRO A 1 196 ? -27.445 -11.021 -27.797 1.00 30.25 174 PRO A C 1
ATOM 1304 O O . PRO A 1 196 ? -26.722 -10.023 -27.710 1.00 33.42 174 PRO A O 1
ATOM 1308 N N . TYR A 1 197 ? -27.067 -12.262 -27.476 1.00 32.64 175 TYR A N 1
ATOM 1309 C CA . TYR A 1 197 ? -25.694 -12.664 -27.197 1.00 28.58 175 TYR A CA 1
ATOM 1310 C C . TYR A 1 197 ? -25.244 -13.651 -28.250 1.00 29.47 175 TYR A C 1
ATOM 1311 O O . TYR A 1 197 ? -26.040 -14.485 -28.671 1.00 28.21 175 TYR A O 1
ATOM 1320 N N . LEU A 1 198 ? -23.957 -13.574 -28.628 1.00 30.08 176 LEU A N 1
ATOM 1321 C CA . LEU A 1 198 ? -23.309 -14.593 -29.452 1.00 28.53 176 LEU A CA 1
ATOM 1322 C C . LEU A 1 198 ? -22.340 -15.440 -28.634 1.00 30.28 176 LEU A C 1
ATOM 1323 O O . LEU A 1 198 ? -21.727 -14.954 -27.693 1.00 30.34 176 LEU A O 1
ATOM 1328 N N . TYR A 1 199 ? -22.191 -16.701 -29.032 1.00 30.94 177 TYR A N 1
ATOM 1329 C CA . TYR A 1 199 ? -21.325 -17.670 -28.357 1.00 31.61 177 TYR A CA 1
ATOM 1330 C C . TYR A 1 199 ? -20.442 -18.361 -29.394 1.00 31.61 177 TYR A C 1
ATOM 1331 O O . TYR A 1 199 ? -20.936 -19.149 -30.195 1.00 30.86 177 TYR A O 1
ATOM 1340 N N . PHE A 1 200 ? -19.150 -18.060 -29.381 1.00 30.30 178 PHE A N 1
ATOM 1341 C CA . PHE A 1 200 ? -18.177 -18.749 -30.223 1.00 26.33 178 PHE A CA 1
ATOM 1342 C C . PHE A 1 200 ? -17.560 -19.896 -29.436 1.00 27.11 178 PHE A C 1
ATOM 1343 O O . PHE A 1 200 ? -16.810 -19.677 -28.488 1.00 29.18 178 PHE A O 1
ATOM 1351 N N . GLY A 1 201 ? -17.898 -21.121 -29.823 1.00 28.69 179 GLY A N 1
ATOM 1352 C CA . GLY A 1 201 ? -17.399 -22.302 -29.144 1.00 25.00 179 GLY A CA 1
ATOM 1353 C C . GLY A 1 201 ? -16.216 -22.976 -29.802 1.00 29.92 179 GLY A C 1
ATOM 1354 O O . GLY A 1 201 ? -15.963 -22.800 -30.993 1.00 30.69 179 GLY A O 1
ATOM 1355 N N . MET A 1 202 ? -15.468 -23.721 -28.989 1.00 33.82 180 MET A N 1
ATOM 1356 C CA . MET A 1 202 ? -14.555 -24.739 -29.475 1.00 28.15 180 MET A CA 1
ATOM 1357 C C . MET A 1 202 ? -14.890 -26.024 -28.739 1.00 30.05 180 MET A C 1
ATOM 1358 O O . MET A 1 202 ? -15.786 -26.052 -27.873 1.00 31.77 180 MET A O 1
ATOM 1363 N N . TRP A 1 203 ? -14.191 -27.093 -29.105 1.00 28.76 181 TRP A N 1
ATOM 1364 C CA . TRP A 1 203 ? -14.368 -28.383 -28.465 1.00 27.49 181 TRP A CA 1
ATOM 1365 C C . TRP A 1 203 ? -14.198 -28.253 -26.959 1.00 29.71 181 TRP A C 1
ATOM 1366 O O . TRP A 1 203 ? -13.245 -27.603 -26.495 1.00 28.41 181 TRP A O 1
ATOM 1377 N N . LYS A 1 204 ? -15.165 -28.823 -26.223 1.00 25.86 182 LYS A N 1
ATOM 1378 C CA . LYS A 1 204 ? -15.054 -29.078 -24.789 1.00 25.29 182 LYS A CA 1
ATOM 1379 C C . LYS A 1 204 ? -15.430 -27.836 -23.980 1.00 27.36 182 LYS A C 1
ATOM 1380 O O . LYS A 1 204 ? -15.334 -27.842 -22.758 1.00 29.88 182 LYS A O 1
ATOM 1386 N N . THR A 1 205 ? -15.876 -26.784 -24.660 1.00 30.29 183 THR A N 1
ATOM 1387 C CA . THR A 1 205 ? -16.489 -25.626 -23.999 1.00 28.71 183 THR A CA 1
ATOM 1388 C C . THR A 1 205 ? -17.896 -25.989 -23.563 1.00 29.29 183 THR A C 1
ATOM 1389 O O . THR A 1 205 ? -18.636 -26.723 -24.267 1.00 29.99 183 THR A O 1
ATOM 1393 N N . SER A 1 206 ? -18.244 -25.486 -22.388 1.00 29.48 184 SER A N 1
ATOM 1394 C CA . SER A 1 206 ? -19.377 -25.992 -21.609 1.00 32.10 184 SER A CA 1
ATOM 1395 C C . SER A 1 206 ? -20.289 -24.871 -21.169 1.00 26.58 184 SER A C 1
ATOM 1396 O O . SER A 1 206 ? -19.845 -23.758 -20.927 1.00 31.10 184 SER A O 1
ATOM 1399 N N . PHE A 1 207 ? -21.561 -25.207 -21.032 1.00 31.87 185 PHE A N 1
ATOM 1400 C CA . PHE A 1 207 ? -22.483 -24.415 -20.245 1.00 31.28 185 PHE A CA 1
ATOM 1401 C C . PHE A 1 207 ? -23.022 -25.278 -19.124 1.00 29.75 185 PHE A C 1
ATOM 1402 O O . PHE A 1 207 ? -23.529 -26.356 -19.345 1.00 28.69 185 PHE A O 1
ATOM 1410 N N . ALA A 1 208 ? -22.837 -24.771 -17.909 1.00 34.75 186 ALA A N 1
ATOM 1411 C CA . ALA A 1 208 ? -23.243 -25.397 -16.662 1.00 27.35 186 ALA A CA 1
ATOM 1412 C C . ALA A 1 208 ? -24.751 -25.484 -16.525 1.00 28.64 186 ALA A C 1
ATOM 1413 O O . ALA A 1 208 ? -25.472 -24.754 -17.211 1.00 28.26 186 ALA A O 1
ATOM 1415 N N . TRP A 1 209 ? -25.214 -26.355 -15.610 1.00 26.97 187 TRP A N 1
ATOM 1416 C CA . TRP A 1 209 ? -26.638 -26.465 -15.257 1.00 28.57 187 TRP A CA 1
ATOM 1417 C C . TRP A 1 209 ? -27.274 -25.159 -14.770 1.00 27.31 187 TRP A C 1
ATOM 1418 O O . TRP A 1 209 ? -26.797 -24.517 -13.847 1.00 30.97 187 TRP A O 1
ATOM 1429 N N . HIS A 1 210 ? -28.348 -24.777 -15.432 1.00 31.70 188 HIS A N 1
ATOM 1430 C CA . HIS A 1 210 ? -29.081 -23.594 -15.061 1.00 34.08 188 HIS A CA 1
ATOM 1431 C C . HIS A 1 210 ? -30.491 -23.609 -15.666 1.00 31.20 188 HIS A C 1
ATOM 1432 O O . HIS A 1 210 ? -30.775 -24.271 -16.673 1.00 30.73 188 HIS A O 1
ATOM 1439 N N . THR A 1 211 ? -31.379 -22.885 -15.016 1.00 35.40 189 THR A N 1
ATOM 1440 C CA . THR A 1 211 ? -32.520 -22.323 -15.691 1.00 29.42 189 THR A CA 1
ATOM 1441 C C . THR A 1 211 ? -32.152 -20.900 -16.163 1.00 32.59 189 THR A C 1
ATOM 1442 O O . THR A 1 211 ? -31.108 -20.368 -15.834 1.00 33.62 189 THR A O 1
ATOM 1446 N N . GLU A 1 212 ? -33.017 -20.288 -16.956 1.00 36.36 190 GLU A N 1
ATOM 1447 C CA . GLU A 1 212 ? -32.789 -18.915 -17.385 1.00 29.58 190 GLU A CA 1
ATOM 1448 C C . GLU A 1 212 ? -33.040 -17.931 -16.271 1.00 28.56 190 GLU A C 1
ATOM 1449 O O . GLU A 1 212 ? -33.785 -18.208 -15.331 1.00 30.93 190 GLU A O 1
ATOM 1455 N N . ASP A 1 213 ? -32.407 -16.774 -16.384 1.00 33.40 191 ASP A N 1
ATOM 1456 C CA . ASP A 1 213 ? -32.684 -15.687 -15.474 1.00 34.31 191 ASP A CA 1
ATOM 1457 C C . ASP A 1 213 ? -34.174 -15.449 -15.405 1.00 35.31 191 ASP A C 1
ATOM 1458 O O . ASP A 1 213 ? -34.844 -15.420 -16.431 1.00 38.60 191 ASP A O 1
ATOM 1463 N N . MET A 1 214 ? -34.685 -15.323 -14.176 1.00 36.54 192 MET A N 1
ATOM 1464 C CA . MET A 1 214 ? -36.107 -15.104 -13.911 1.00 30.95 192 MET A CA 1
ATOM 1465 C C . MET A 1 214 ? -36.983 -16.234 -14.381 1.00 30.55 192 MET A C 1
ATOM 1466 O O . MET A 1 214 ? -38.193 -16.062 -14.473 1.00 31.06 192 MET A O 1
ATOM 1471 N N . ASP A 1 215 ? -36.355 -17.393 -14.611 1.00 31.19 193 ASP A N 1
ATOM 1472 C CA . ASP A 1 215 ? -36.968 -18.598 -15.157 1.00 28.76 193 ASP A CA 1
ATOM 1473 C C . ASP A 1 215 ? -37.716 -18.390 -16.472 1.00 32.85 193 ASP A C 1
ATOM 1474 O O . ASP A 1 215 ? -38.791 -18.948 -16.702 1.00 30.19 193 ASP A O 1
ATOM 1479 N N . LEU A 1 216 ? -37.082 -17.610 -17.343 1.00 29.24 194 LEU A N 1
ATOM 1480 C CA . LEU A 1 216 ? -37.643 -17.255 -18.624 1.00 28.47 194 LEU A CA 1
ATOM 1481 C C . LEU A 1 216 ? -37.405 -18.400 -19.623 1.00 32.56 194 LEU A C 1
ATOM 1482 O O . LEU A 1 216 ? -36.735 -19.410 -19.323 1.00 34.82 194 LEU A O 1
ATOM 1487 N N . TYR A 1 217 ? -37.967 -18.242 -20.810 1.00 30.16 195 TYR A N 1
ATOM 1488 C CA . TYR A 1 217 ? -37.593 -19.051 -21.947 1.00 31.47 195 TYR A CA 1
ATOM 1489 C C . TYR A 1 217 ? -36.263 -18.529 -22.513 1.00 27.95 195 TYR A C 1
ATOM 1490 O O . TYR A 1 217 ? -35.890 -17.378 -22.317 1.00 25.14 195 TYR A O 1
ATOM 1499 N N . SER A 1 218 ? -35.557 -19.389 -23.221 1.00 28.32 196 SER A N 1
ATOM 1500 C CA . SER A 1 218 ? -34.498 -18.953 -24.146 1.00 32.22 196 SER A CA 1
ATOM 1501 C C . SER A 1 218 ? -34.719 -19.544 -25.527 1.00 30.51 196 SER A C 1
ATOM 1502 O O . SER A 1 218 ? -35.371 -20.576 -25.684 1.00 23.95 196 SER A O 1
ATOM 1505 N N . ILE A 1 219 ? -34.158 -18.855 -26.518 1.00 36.22 197 ILE A N 1
ATOM 1506 C CA . ILE A 1 219 ? -34.030 -19.331 -27.896 1.00 34.24 197 ILE A CA 1
ATOM 1507 C C . ILE A 1 219 ? -32.522 -19.374 -28.208 1.00 33.35 197 ILE A C 1
ATOM 1508 O O . ILE A 1 219 ? -31.763 -18.536 -27.735 1.00 31.99 197 ILE A O 1
ATOM 1513 N N . ASN A 1 220 ? -32.089 -20.370 -28.972 1.00 34.72 198 ASN A N 1
ATOM 1514 C CA . ASN A 1 220 ? -30.667 -20.558 -29.326 1.00 33.47 198 ASN A CA 1
ATOM 1515 C C . ASN A 1 220 ? -30.606 -21.061 -30.763 1.00 32.02 198 ASN A C 1
ATOM 1516 O O . ASN A 1 220 ? -31.134 -22.127 -31.069 1.00 30.01 198 ASN A O 1
ATOM 1521 N N . TYR A 1 221 ? -30.002 -20.260 -31.642 1.00 28.60 199 TYR A N 1
ATOM 1522 C CA . TYR A 1 221 ? -29.793 -20.633 -33.028 1.00 29.50 199 TYR A CA 1
ATOM 1523 C C . TYR A 1 221 ? -28.309 -20.859 -33.267 1.00 29.45 199 TYR A C 1
ATOM 1524 O O . TYR A 1 221 ? -27.495 -20.002 -32.948 1.00 27.20 199 TYR A O 1
ATOM 1533 N N . LEU A 1 222 ? -27.979 -22.020 -33.830 1.00 32.86 200 LEU A N 1
ATOM 1534 C CA . LEU A 1 222 ? -26.605 -22.358 -34.218 1.00 30.93 200 LEU A CA 1
ATOM 1535 C C . LEU A 1 222 ? -26.371 -21.902 -35.664 1.00 31.41 200 LEU A C 1
ATOM 1536 O O . LEU A 1 222 ? -26.827 -22.533 -36.628 1.00 29.12 200 LEU A O 1
ATOM 1541 N N . HIS A 1 223 ? -25.681 -20.768 -35.786 1.00 32.24 201 HIS A N 1
ATOM 1542 C CA . HIS A 1 223 ? -25.458 -20.091 -37.045 1.00 29.34 201 HIS A CA 1
ATOM 1543 C C . HIS A 1 223 ? -24.613 -20.938 -37.978 1.00 30.36 201 HIS A C 1
ATOM 1544 O O . HIS A 1 223 ? -24.928 -21.085 -39.165 1.00 29.61 201 HIS A O 1
ATOM 1551 N N . PHE A 1 224 ? -23.529 -21.475 -37.433 1.00 31.63 202 PHE A N 1
ATOM 1552 C CA . PHE A 1 224 ? -22.623 -22.308 -38.184 1.00 32.67 202 PHE A CA 1
ATOM 1553 C C . PHE A 1 224 ? -21.734 -23.172 -37.272 1.00 32.93 202 PHE A C 1
ATOM 1554 O O . PHE A 1 224 ? -21.695 -23.007 -36.046 1.00 27.23 202 PHE A O 1
ATOM 1562 N N . GLY A 1 225 ? -21.032 -24.100 -37.909 1.00 32.25 203 GLY A N 1
ATOM 1563 C CA . GLY A 1 225 ? -19.973 -24.842 -37.262 1.00 28.98 203 GLY A CA 1
ATOM 1564 C C . GLY A 1 225 ? -20.401 -26.210 -36.788 1.00 30.61 203 GLY A C 1
ATOM 1565 O O . GLY A 1 225 ? -21.396 -26.767 -37.275 1.00 25.73 203 GLY A O 1
ATOM 1566 N N . GLU A 1 226 ? -19.636 -26.727 -35.822 1.00 31.46 204 GLU A N 1
ATOM 1567 C CA . GLU A 1 226 ? -19.862 -28.054 -35.225 1.00 31.83 204 GLU A CA 1
ATOM 1568 C C . GLU A 1 226 ? -20.998 -28.045 -34.194 1.00 32.77 204 GLU A C 1
ATOM 1569 O O . GLU A 1 226 ? -21.369 -26.988 -33.662 1.00 31.00 204 GLU A O 1
ATOM 1575 N N . PRO A 1 227 ? -21.559 -29.231 -33.895 1.00 33.88 205 PRO A N 1
ATOM 1576 C CA . PRO A 1 227 ? -22.759 -29.214 -33.044 1.00 32.30 205 PRO A CA 1
ATOM 1577 C C . PRO A 1 227 ? -22.587 -28.720 -31.627 1.00 34.12 205 PRO A C 1
ATOM 1578 O O . PRO A 1 227 ? -21.462 -28.543 -31.132 1.00 29.24 205 PRO A O 1
ATOM 1582 N N . LYS A 1 228 ? -23.743 -28.485 -31.009 1.00 32.33 206 LYS A N 1
ATOM 1583 C CA . LYS A 1 228 ? -23.870 -28.195 -29.617 1.00 32.23 206 LYS A CA 1
ATOM 1584 C C . LYS A 1 228 ? -24.796 -29.248 -29.001 1.00 32.90 206 LYS A C 1
ATOM 1585 O O . LYS A 1 228 ? -25.944 -29.372 -29.416 1.00 32.33 206 LYS A O 1
ATOM 1591 N N . SER A 1 229 ? -24.294 -30.002 -28.029 1.00 30.58 207 SER A N 1
ATOM 1592 C CA . SER A 1 229 ? -25.092 -31.028 -27.350 1.00 29.93 207 SER A CA 1
ATOM 1593 C C . SER A 1 229 ? -25.677 -30.516 -26.022 1.00 30.71 207 SER A C 1
ATOM 1594 O O . SER A 1 229 ? -25.067 -29.698 -25.331 1.00 25.87 207 SER A O 1
ATOM 1597 N N . TRP A 1 230 ? -26.875 -31.001 -25.698 1.00 30.75 208 TRP A N 1
ATOM 1598 C CA . TRP A 1 230 ? -27.680 -30.470 -24.599 1.00 29.70 208 TRP A CA 1
ATOM 1599 C C . TRP A 1 230 ? -28.162 -31.610 -23.729 1.00 28.61 208 TRP A C 1
ATOM 1600 O O . TRP A 1 230 ? -28.412 -32.710 -24.228 1.00 28.05 208 TRP A O 1
ATOM 1611 N N . TYR A 1 231 ? -28.261 -31.325 -22.431 1.00 32.83 209 TYR A N 1
ATOM 1612 C CA . TYR A 1 231 ? -28.962 -32.150 -21.444 1.00 31.92 209 TYR A CA 1
ATOM 1613 C C . TYR A 1 231 ? -30.084 -31.271 -20.906 1.00 28.21 209 TYR A C 1
ATOM 1614 O O . TYR A 1 231 ? -29.925 -30.066 -20.790 1.00 27.95 209 TYR A O 1
ATOM 1623 N N . SER A 1 232 ? -31.216 -31.895 -20.600 1.00 33.87 210 SER A N 1
ATOM 1624 C CA . SER A 1 232 ? -32.388 -31.196 -20.103 1.00 33.23 210 SER A CA 1
ATOM 1625 C C . SER A 1 232 ? -33.062 -31.994 -18.998 1.00 27.83 210 SER A C 1
ATOM 1626 O O . SER A 1 232 ? -33.192 -33.207 -19.095 1.00 31.87 210 SER A O 1
ATOM 1629 N N . VAL A 1 233 ? -33.533 -31.298 -17.971 1.00 31.49 211 VAL A N 1
ATOM 1630 C CA . VAL A 1 233 ? -34.389 -31.877 -16.965 1.00 27.49 211 VAL A CA 1
ATOM 1631 C C . VAL A 1 233 ? -35.789 -31.266 -17.105 1.00 29.99 211 VAL A C 1
ATOM 1632 O O . VAL A 1 233 ? -35.930 -30.048 -17.124 1.00 32.04 211 VAL A O 1
ATOM 1636 N N . PRO A 1 234 ? -36.838 -32.128 -17.196 1.00 33.33 212 PRO A N 1
ATOM 1637 C CA . PRO A 1 234 ? -38.205 -31.646 -17.194 1.00 31.94 212 PRO A CA 1
ATOM 1638 C C . PRO A 1 234 ? -38.488 -30.686 -16.031 1.00 25.80 212 PRO A C 1
ATOM 1639 O O . PRO A 1 234 ? -38.187 -31.004 -14.889 1.00 34.71 212 PRO A O 1
ATOM 1643 N N . PRO A 1 235 ? -39.045 -29.499 -16.324 1.00 28.22 213 PRO A N 1
ATOM 1644 C CA . PRO A 1 235 ? -39.443 -28.553 -15.270 1.00 32.59 213 PRO A CA 1
ATOM 1645 C C . PRO A 1 235 ? -40.199 -29.160 -14.084 1.00 31.23 213 PRO A C 1
ATOM 1646 O O . PRO A 1 235 ? -40.017 -28.728 -12.947 1.00 34.07 213 PRO A O 1
ATOM 1650 N N . GLU A 1 236 ? -41.020 -30.165 -14.364 1.00 39.39 214 GLU A N 1
ATOM 1651 C CA . GLU A 1 236 ? -41.754 -30.890 -13.337 1.00 41.16 214 GLU A CA 1
ATOM 1652 C C . GLU A 1 236 ? -40.861 -31.736 -12.419 1.00 38.06 214 GLU A C 1
ATOM 1653 O O . GLU A 1 236 ? -41.331 -32.183 -11.390 1.00 34.35 214 GLU A O 1
ATOM 1659 N N . HIS A 1 237 ? -39.591 -31.960 -12.781 1.00 37.54 215 HIS A N 1
ATOM 1660 C CA . HIS A 1 237 ? -38.628 -32.648 -11.899 1.00 31.13 215 HIS A CA 1
ATOM 1661 C C . HIS A 1 237 ? -37.426 -31.775 -11.544 1.00 32.25 215 HIS A C 1
ATOM 1662 O O . HIS A 1 237 ? -36.463 -32.260 -10.948 1.00 32.70 215 HIS A O 1
ATOM 1669 N N . GLY A 1 238 ? -37.507 -30.482 -11.858 1.00 29.43 216 GLY A N 1
ATOM 1670 C CA . GLY A 1 238 ? -36.423 -29.532 -11.593 1.00 33.74 216 GLY A CA 1
ATOM 1671 C C . GLY A 1 238 ? -36.014 -29.359 -10.136 1.00 32.15 216 GLY A C 1
ATOM 1672 O O . GLY A 1 238 ? -34.824 -29.189 -9.832 1.00 37.28 216 GLY A O 1
ATOM 1673 N N . LYS A 1 239 ? -36.984 -29.410 -9.236 1.00 33.68 217 LYS A N 1
ATOM 1674 C CA . LYS A 1 239 ? -36.737 -29.343 -7.795 1.00 33.83 217 LYS A CA 1
ATOM 1675 C C . LYS A 1 239 ? -35.911 -30.502 -7.286 1.00 30.17 217 LYS A C 1
ATOM 1676 O O . LYS A 1 239 ? -35.181 -30.333 -6.321 1.00 37.00 217 LYS A O 1
ATOM 1682 N N . ARG A 1 240 ? -36.065 -31.669 -7.924 1.00 32.25 218 ARG A N 1
ATOM 1683 C CA A ARG A 1 240 ? -35.280 -32.862 -7.624 0.50 34.81 218 ARG A CA 1
ATOM 1684 C CA B ARG A 1 240 ? -35.269 -32.854 -7.598 0.50 34.48 218 ARG A CA 1
ATOM 1685 C C . ARG A 1 240 ? -33.805 -32.662 -8.038 1.00 33.08 218 ARG A C 1
ATOM 1686 O O . ARG A 1 240 ? -32.903 -33.048 -7.323 1.00 34.30 218 ARG A O 1
ATOM 1701 N N . LEU A 1 241 ? -33.563 -32.044 -9.195 1.00 29.94 219 LEU A N 1
ATOM 1702 C CA . LEU A 1 241 ? -32.201 -31.663 -9.562 1.00 30.87 219 LEU A CA 1
ATOM 1703 C C . LEU A 1 241 ? -31.562 -30.692 -8.547 1.00 33.16 219 LEU A C 1
ATOM 1704 O O . LEU A 1 241 ? -30.421 -30.902 -8.150 1.00 34.80 219 LEU A O 1
ATOM 1709 N N . GLU A 1 242 ? -32.302 -29.655 -8.129 1.00 38.69 220 GLU A N 1
ATOM 1710 C CA . GLU A 1 242 ? -31.834 -28.683 -7.113 1.00 37.14 220 GLU A CA 1
ATOM 1711 C C . GLU A 1 242 ? -31.529 -29.297 -5.746 1.00 38.18 220 GLU A C 1
ATOM 1712 O O . GLU A 1 242 ? -30.549 -28.922 -5.099 1.00 41.85 220 GLU A O 1
ATOM 1718 N N . ARG A 1 243 ? -32.377 -30.216 -5.296 1.00 38.61 221 ARG A N 1
ATOM 1719 C CA . ARG A 1 243 ? -32.142 -30.910 -4.043 1.00 43.47 221 ARG A CA 1
ATOM 1720 C C . ARG A 1 243 ? -30.869 -31.724 -4.116 1.00 39.33 221 ARG A C 1
ATOM 1721 O O . ARG A 1 243 ? -30.085 -31.725 -3.172 1.00 43.11 221 ARG A O 1
ATOM 1724 N N . LEU A 1 244 ? -30.689 -32.422 -5.232 1.00 37.29 222 LEU A N 1
ATOM 1725 C CA . LEU A 1 244 ? -29.496 -33.222 -5.487 1.00 39.61 222 LEU A CA 1
ATOM 1726 C C . LEU A 1 244 ? -28.228 -32.369 -5.499 1.00 36.32 222 LEU A C 1
ATOM 1727 O O . LEU A 1 244 ? -27.263 -32.694 -4.834 1.00 34.14 222 LEU A O 1
ATOM 1732 N N . ALA A 1 245 ? -28.265 -31.275 -6.264 1.00 36.63 223 ALA A N 1
ATOM 1733 C CA . ALA A 1 245 ? -27.154 -30.329 -6.401 1.00 30.36 223 ALA A CA 1
ATOM 1734 C C . ALA A 1 245 ? -26.738 -29.729 -5.053 1.00 33.05 223 ALA A C 1
ATOM 1735 O O . ALA A 1 245 ? -25.549 -29.530 -4.809 1.00 33.71 223 ALA A O 1
ATOM 1737 N N . LYS A 1 246 ? -27.723 -29.475 -4.183 1.00 36.53 224 LYS A N 1
ATOM 1738 C CA . LYS A 1 246 ? -27.500 -28.924 -2.844 1.00 36.79 224 LYS A CA 1
ATOM 1739 C C . LYS A 1 246 ? -26.798 -29.910 -1.933 1.00 39.39 224 LYS A C 1
ATOM 1740 O O . LYS A 1 246 ? -25.927 -29.537 -1.157 1.00 42.35 224 LYS A O 1
ATOM 1743 N N . GLY A 1 247 ? -27.174 -31.177 -2.034 1.00 37.97 225 GLY A N 1
ATOM 1744 C CA . GLY A 1 247 ? -26.480 -32.238 -1.315 1.00 35.52 225 GLY A CA 1
ATOM 1745 C C . GLY A 1 247 ? -25.057 -32.491 -1.786 1.00 35.56 225 GLY A C 1
ATOM 1746 O O . GLY A 1 247 ? -24.213 -32.867 -0.995 1.00 39.53 225 GLY A O 1
ATOM 1747 N N . PHE A 1 248 ? -24.793 -32.290 -3.074 1.00 40.61 226 PHE A N 1
ATOM 1748 C CA . PHE A 1 248 ? -23.456 -32.457 -3.647 1.00 41.16 226 PHE A CA 1
ATOM 1749 C C . PHE A 1 248 ? -22.528 -31.254 -3.427 1.00 41.82 226 PHE A C 1
ATOM 1750 O O . PHE A 1 248 ? -21.312 -31.420 -3.393 1.00 42.49 226 PHE A O 1
ATOM 1758 N N . PHE A 1 249 ? -23.107 -30.054 -3.358 1.00 41.30 227 PHE A N 1
ATOM 1759 C CA . PHE A 1 249 ? -22.380 -28.800 -3.142 1.00 38.38 227 PHE A CA 1
ATOM 1760 C C . PHE A 1 249 ? -23.032 -28.061 -1.970 1.00 38.52 227 PHE A C 1
ATOM 1761 O O . PHE A 1 249 ? -23.612 -26.983 -2.146 1.00 35.89 227 PHE A O 1
ATOM 1769 N N . PRO A 1 250 ? -22.961 -28.658 -0.763 1.00 40.69 228 PRO A N 1
ATOM 1770 C CA . PRO A 1 250 ? -23.621 -28.089 0.418 1.00 40.66 228 PRO A CA 1
ATOM 1771 C C . PRO A 1 250 ? -23.025 -26.755 0.904 1.00 42.84 228 PRO A C 1
ATOM 1772 O O . PRO A 1 250 ? -23.733 -25.953 1.541 1.00 41.14 228 PRO A O 1
ATOM 1776 N N . GLY A 1 251 ? -21.746 -26.526 0.617 1.00 43.66 229 GLY A N 1
ATOM 1777 C CA . GLY A 1 251 ? -21.130 -25.235 0.889 1.00 47.87 229 GLY A CA 1
ATOM 1778 C C . GLY A 1 251 ? -21.756 -24.115 0.086 1.00 45.83 229 GLY A C 1
ATOM 1779 O O . GLY A 1 251 ? -22.235 -23.125 0.634 1.00 45.86 229 GLY A O 1
ATOM 1780 N N . SER A 1 252 ? -21.738 -24.296 -1.226 1.00 46.80 230 SER A N 1
ATOM 1781 C CA . SER A 1 252 ? -22.353 -23.369 -2.176 1.00 38.90 230 SER A CA 1
ATOM 1782 C C . SER A 1 252 ? -23.809 -23.088 -1.862 1.00 37.68 230 SER A C 1
ATOM 1783 O O . SER A 1 252 ? -24.245 -21.938 -1.923 1.00 41.09 230 SER A O 1
ATOM 1786 N N . ALA A 1 253 ? -24.558 -24.143 -1.540 1.00 38.64 231 ALA A N 1
ATOM 1787 C CA . ALA A 1 253 ? -25.966 -24.023 -1.153 1.00 38.14 231 ALA A CA 1
ATOM 1788 C C . ALA A 1 253 ? -26.179 -23.190 0.106 1.00 42.10 231 ALA A C 1
ATOM 1789 O O . ALA A 1 253 ? -27.184 -22.485 0.205 1.00 45.12 231 ALA A O 1
ATOM 1791 N N . GLN A 1 254 ? -25.260 -23.276 1.072 1.00 44.47 232 GLN A N 1
ATOM 1792 C CA . GLN A 1 254 ? -25.406 -22.524 2.325 1.00 47.88 232 GLN A CA 1
ATOM 1793 C C . GLN A 1 254 ? -25.184 -21.021 2.124 1.00 45.92 232 GLN A C 1
ATOM 1794 O O . GLN A 1 254 ? -25.843 -20.232 2.780 1.00 50.40 232 GLN A O 1
ATOM 1796 N N . SER A 1 255 ? -24.287 -20.633 1.212 1.00 44.23 233 SER A N 1
ATOM 1797 C CA . SER A 1 255 ? -24.046 -19.209 0.896 1.00 44.82 233 SER A CA 1
ATOM 1798 C C . SER A 1 255 ? -25.020 -18.632 -0.145 1.00 46.30 233 SER A C 1
ATOM 1799 O O . SER A 1 255 ? -25.217 -17.415 -0.225 1.00 47.24 233 SER A O 1
ATOM 1802 N N . CYS A 1 256 ? -25.617 -19.492 -0.957 1.00 43.53 234 CYS A N 1
ATOM 1803 C CA . CYS A 1 256 ? -26.601 -19.020 -1.904 1.00 42.16 234 CYS A CA 1
ATOM 1804 C C . CYS A 1 256 ? -27.633 -20.096 -2.238 1.00 44.19 234 CYS A C 1
ATOM 1805 O O . CYS A 1 256 ? -27.313 -21.133 -2.821 1.00 48.67 234 CYS A O 1
ATOM 1808 N N . GLU A 1 257 ? -28.867 -19.831 -1.830 1.00 47.64 235 GLU A N 1
ATOM 1809 C CA . GLU A 1 257 ? -30.029 -20.612 -2.242 1.00 55.45 235 GLU A CA 1
ATOM 1810 C C . GLU A 1 257 ? -29.977 -20.952 -3.744 1.00 51.07 235 GLU A C 1
ATOM 1811 O O . GLU A 1 257 ? -29.962 -22.133 -4.120 1.00 53.40 235 GLU A O 1
ATOM 1817 N N . ALA A 1 258 ? -29.863 -19.918 -4.581 1.00 40.08 236 ALA A N 1
ATOM 1818 C CA . ALA A 1 258 ? -29.848 -20.084 -6.029 1.00 34.45 236 ALA A CA 1
ATOM 1819 C C . ALA A 1 258 ? -28.440 -20.199 -6.630 1.00 33.02 236 ALA A C 1
ATOM 1820 O O . ALA A 1 258 ? -28.161 -19.580 -7.630 1.00 32.37 236 ALA A O 1
ATOM 1822 N N . PHE A 1 259 ? -27.554 -21.009 -6.045 1.00 36.03 237 PHE A N 1
ATOM 1823 C CA . PHE A 1 259 ? -26.159 -21.068 -6.514 1.00 32.88 237 PHE A CA 1
ATOM 1824 C C . PHE A 1 259 ? -25.992 -21.610 -7.941 1.00 33.88 237 PHE A C 1
ATOM 1825 O O . PHE A 1 259 ? -24.994 -21.325 -8.603 1.00 35.51 237 PHE A O 1
ATOM 1833 N N . LEU A 1 260 ? -26.951 -22.405 -8.412 1.00 33.76 238 LEU A N 1
ATOM 1834 C CA . LEU A 1 260 ? -26.896 -22.903 -9.779 1.00 32.16 238 LEU A CA 1
ATOM 1835 C C . LEU A 1 260 ? -26.974 -21.755 -10.798 1.00 33.98 238 LEU A C 1
ATOM 1836 O O . LEU A 1 260 ? -26.512 -21.887 -11.929 1.00 33.57 238 LEU A O 1
ATOM 1841 N N . ARG A 1 261 ? -27.523 -20.617 -10.380 1.00 33.93 239 ARG A N 1
ATOM 1842 C CA . ARG A 1 261 ? -27.563 -19.423 -11.224 1.00 35.11 239 ARG A CA 1
ATOM 1843 C C . ARG A 1 261 ? -26.197 -18.816 -11.505 1.00 32.44 239 ARG A C 1
ATOM 1844 O O . ARG A 1 261 ? -26.089 -18.006 -12.415 1.00 33.23 239 ARG A O 1
ATOM 1852 N N . HIS A 1 262 ? -25.178 -19.177 -10.712 1.00 33.73 240 HIS A N 1
ATOM 1853 C CA . HIS A 1 262 ? -23.802 -18.730 -10.934 1.00 32.44 240 HIS A CA 1
ATOM 1854 C C . HIS A 1 262 ? -23.196 -19.347 -12.169 1.00 32.35 240 HIS A C 1
ATOM 1855 O O . HIS A 1 262 ? -22.163 -18.880 -12.641 1.00 31.68 240 HIS A O 1
ATOM 1862 N N . LYS A 1 263 ? -23.842 -20.399 -12.675 1.00 31.96 241 LYS A N 1
ATOM 1863 C CA . LYS A 1 263 ? -23.475 -21.070 -13.919 1.00 31.78 241 LYS A CA 1
ATOM 1864 C C . LYS A 1 263 ? -22.066 -21.670 -13.843 1.00 31.34 241 LYS A C 1
ATOM 1865 O O . LYS A 1 263 ? -21.286 -21.587 -14.803 1.00 31.48 241 LYS A O 1
ATOM 1871 N N . MET A 1 264 ? -21.777 -22.298 -12.700 1.00 33.26 242 MET A N 1
ATOM 1872 C CA . MET A 1 264 ? -20.496 -22.968 -12.446 1.00 32.85 242 MET A CA 1
ATOM 1873 C C . MET A 1 264 ? -20.582 -24.492 -12.210 1.00 29.52 242 MET A C 1
ATOM 1874 O O . MET A 1 264 ? -19.557 -25.138 -12.076 1.00 31.75 242 MET A O 1
ATOM 1879 N N . THR A 1 265 ? -21.784 -25.072 -12.213 1.00 35.92 243 THR A N 1
ATOM 1880 C CA . THR A 1 265 ? -21.983 -26.430 -11.717 1.00 29.83 243 THR A CA 1
ATOM 1881 C C . THR A 1 265 ? -22.216 -27.426 -12.841 1.00 31.70 243 THR A C 1
ATOM 1882 O O . THR A 1 265 ? -23.201 -27.330 -13.570 1.00 31.47 243 THR A O 1
ATOM 1886 N N . LEU A 1 266 ? -21.278 -28.358 -12.996 1.00 30.33 244 LEU A N 1
ATOM 1887 C CA . LEU A 1 266 ? -21.366 -29.390 -14.043 1.00 28.96 244 LEU A CA 1
ATOM 1888 C C . LEU A 1 266 ? -21.633 -30.714 -13.329 1.00 27.97 244 LEU A C 1
ATOM 1889 O O . LEU A 1 266 ? -20.995 -31.051 -12.314 1.00 29.19 244 LEU A O 1
ATOM 1894 N N . ILE A 1 267 ? -22.614 -31.423 -13.856 1.00 32.12 245 ILE A N 1
ATOM 1895 C CA . ILE A 1 267 ? -23.051 -32.702 -13.336 1.00 31.76 245 ILE A CA 1
ATOM 1896 C C . ILE A 1 267 ? -23.250 -33.638 -14.527 1.00 29.91 245 ILE A C 1
ATOM 1897 O O . ILE A 1 267 ? -24.017 -33.305 -15.424 1.00 30.79 245 ILE A O 1
ATOM 1902 N N . SER A 1 268 ? -22.574 -34.793 -14.528 1.00 31.19 246 SER A N 1
ATOM 1903 C CA . SER A 1 268 ? -22.671 -35.759 -15.647 1.00 29.98 246 SER A CA 1
ATOM 1904 C C . SER A 1 268 ? -24.040 -36.446 -15.706 1.00 28.77 246 SER A C 1
ATOM 1905 O O . SER A 1 268 ? -24.724 -36.563 -14.689 1.00 32.94 246 SER A O 1
ATOM 1908 N N . PRO A 1 269 ? -24.456 -36.893 -16.902 1.00 33.60 247 PRO A N 1
ATOM 1909 C CA . PRO A 1 269 ? -25.668 -37.697 -16.992 1.00 33.25 247 PRO A CA 1
ATOM 1910 C C . PRO A 1 269 ? -25.623 -39.051 -16.248 1.00 28.48 247 PRO A C 1
ATOM 1911 O O . PRO A 1 269 ? -26.667 -39.555 -15.867 1.00 30.99 247 PRO A O 1
ATOM 1915 N N . LEU A 1 270 ? -24.446 -39.614 -16.024 1.00 30.02 248 LEU A N 1
ATOM 1916 C CA . LEU A 1 270 ? -24.325 -40.817 -15.202 1.00 31.07 248 LEU A CA 1
ATOM 1917 C C . LEU A 1 270 ? -24.656 -40.558 -13.722 1.00 28.32 248 LEU A C 1
ATOM 1918 O O . LEU A 1 270 ? -25.190 -41.439 -13.046 1.00 33.37 248 LEU A O 1
ATOM 1923 N N . MET A 1 271 ? -24.353 -39.363 -13.226 1.00 31.66 249 MET A N 1
ATOM 1924 C CA . MET A 1 271 ? -24.736 -38.956 -11.866 1.00 29.67 249 MET A CA 1
ATOM 1925 C C . MET A 1 271 ? -26.218 -38.696 -11.719 1.00 29.11 249 MET A C 1
ATOM 1926 O O . MET A 1 271 ? -26.801 -39.052 -10.707 1.00 32.29 249 MET A O 1
ATOM 1931 N N . LEU A 1 272 ? -26.810 -38.061 -12.722 1.00 29.39 250 LEU A N 1
ATOM 1932 C CA . LEU A 1 272 ? -28.259 -37.881 -12.782 1.00 30.54 250 LEU A CA 1
ATOM 1933 C C . LEU A 1 272 ? -28.985 -39.216 -12.807 1.00 26.70 250 LEU A C 1
ATOM 1934 O O . LEU A 1 272 ? -29.958 -39.415 -12.108 1.00 32.24 250 LEU A O 1
ATOM 1939 N N . LYS A 1 273 ? -28.500 -40.126 -13.632 1.00 27.93 251 LYS A N 1
ATOM 1940 C CA . LYS A 1 273 ? -29.088 -41.452 -13.795 1.00 29.54 251 LYS A CA 1
ATOM 1941 C C . LYS A 1 273 ? -28.949 -42.286 -12.471 1.00 30.04 251 LYS A C 1
ATOM 1942 O O . LYS A 1 273 ? -29.898 -42.931 -12.014 1.00 29.20 251 LYS A O 1
ATOM 1948 N N . LYS A 1 274 ? -27.767 -42.214 -11.860 1.00 27.11 252 LYS A N 1
ATOM 1949 C CA . LYS A 1 274 ? -27.483 -42.820 -10.561 1.00 28.99 252 LYS A CA 1
ATOM 1950 C C . LYS A 1 274 ? -28.361 -42.325 -9.375 1.00 26.29 252 LYS A C 1
ATOM 1951 O O . LYS A 1 274 ? -28.592 -43.063 -8.421 1.00 29.46 252 LYS A O 1
ATOM 1957 N N . TYR A 1 275 ? -28.814 -41.086 -9.427 1.00 28.55 253 TYR A N 1
ATOM 1958 C CA . TYR A 1 275 ? -29.624 -40.508 -8.367 1.00 29.38 253 TYR A CA 1
ATOM 1959 C C . TYR A 1 275 ? -31.062 -40.261 -8.796 1.00 28.99 253 TYR A C 1
ATOM 1960 O O . TYR A 1 275 ? -31.793 -39.547 -8.129 1.00 27.69 253 TYR A O 1
ATOM 1969 N N . GLY A 1 276 ? -31.454 -40.913 -9.889 1.00 31.99 254 GLY A N 1
ATOM 1970 C CA . GLY A 1 276 ? -32.841 -41.004 -10.321 1.00 30.40 254 GLY A CA 1
ATOM 1971 C C . GLY A 1 276 ? -33.460 -39.723 -10.835 1.00 34.15 254 GLY A C 1
ATOM 1972 O O . GLY A 1 276 ? -34.671 -39.560 -10.755 1.00 41.32 254 GLY A O 1
ATOM 1973 N N . ILE A 1 277 ? -32.636 -38.821 -11.370 1.00 33.95 255 ILE A N 1
ATOM 1974 C CA . ILE A 1 277 ? -33.112 -37.584 -11.984 1.00 32.86 255 ILE A CA 1
ATOM 1975 C C . ILE A 1 277 ? -33.433 -37.835 -13.474 1.00 34.27 255 ILE A C 1
ATOM 1976 O O . ILE A 1 277 ? -32.550 -38.226 -14.243 1.00 32.25 255 ILE A O 1
ATOM 1981 N N . PRO A 1 278 ? -34.699 -37.629 -13.888 1.00 34.59 256 PRO A N 1
ATOM 1982 C CA . PRO A 1 278 ? -35.043 -37.752 -15.300 1.00 32.75 256 PRO A CA 1
ATOM 1983 C C . PRO A 1 278 ? -34.440 -36.635 -16.144 1.00 34.02 256 PRO A C 1
ATOM 1984 O O . PRO A 1 278 ? -34.447 -35.455 -15.755 1.00 35.42 256 PRO A O 1
ATOM 1988 N N . PHE A 1 279 ? -33.916 -37.016 -17.295 1.00 31.17 257 PHE A N 1
ATOM 1989 C CA . PHE A 1 279 ? -33.311 -36.057 -18.192 1.00 29.96 257 PHE A CA 1
ATOM 1990 C C . PHE A 1 279 ? -33.355 -36.651 -19.606 1.00 29.43 257 PHE A C 1
ATOM 1991 O O . PHE A 1 279 ? -33.600 -37.849 -19.774 1.00 22.93 257 PHE A O 1
ATOM 1999 N N . ASP A 1 280 ? -33.156 -35.798 -20.606 1.00 32.71 258 ASP A N 1
ATOM 2000 C CA . ASP A 1 280 ? -33.044 -36.235 -21.994 1.00 29.35 258 ASP A CA 1
ATOM 2001 C C . ASP A 1 280 ? -31.803 -35.535 -22.533 1.00 31.53 258 ASP A C 1
ATOM 2002 O O . ASP A 1 280 ? -31.265 -34.615 -21.891 1.00 26.95 258 ASP A O 1
ATOM 2007 N N . LYS A 1 281 ? -31.313 -36.015 -23.671 1.00 33.66 259 LYS A N 1
ATOM 2008 C CA . LYS A 1 281 ? -30.223 -35.347 -24.374 1.00 35.62 259 LYS A CA 1
ATOM 2009 C C . LYS A 1 281 ? -30.595 -35.109 -25.841 1.00 30.70 259 LYS A C 1
ATOM 2010 O O . LYS A 1 281 ? -31.444 -35.792 -26.401 1.00 27.02 259 LYS A O 1
ATOM 2016 N N . VAL A 1 282 ? -29.983 -34.076 -26.419 1.00 31.01 260 VAL A N 1
ATOM 2017 C CA . VAL A 1 282 ? -30.176 -33.725 -27.801 1.00 27.91 260 VAL A CA 1
ATOM 2018 C C . VAL A 1 282 ? -28.943 -32.980 -28.292 1.00 29.30 260 VAL A C 1
ATOM 2019 O O . VAL A 1 282 ? -28.329 -32.233 -27.535 1.00 31.44 260 VAL A O 1
ATOM 2023 N N . THR A 1 283 ? -28.595 -33.200 -29.558 1.00 32.37 261 THR A N 1
ATOM 2024 C CA . THR A 1 283 ? -27.519 -32.504 -30.230 1.00 30.44 261 THR A CA 1
ATOM 2025 C C . THR A 1 283 ? -28.134 -31.561 -31.263 1.00 31.74 261 THR A C 1
ATOM 2026 O O . THR A 1 283 ? -28.930 -31.982 -32.083 1.00 33.45 261 THR A O 1
ATOM 2030 N N . GLN A 1 284 ? -27.773 -30.282 -31.187 1.00 31.52 262 GLN A N 1
ATOM 2031 C CA . GLN A 1 284 ? -28.220 -29.252 -32.114 1.00 31.63 262 GLN A CA 1
ATOM 2032 C C . GLN A 1 284 ? -27.179 -29.059 -33.238 1.00 31.65 262 GLN A C 1
ATOM 2033 O O . GLN A 1 284 ? -25.980 -28.905 -32.980 1.00 29.32 262 GLN A O 1
ATOM 2039 N N . GLU A 1 285 ? -27.626 -29.055 -34.487 1.00 31.03 263 GLU A N 1
ATOM 2040 C CA . GLU A 1 285 ? -26.699 -28.917 -35.616 1.00 33.77 263 GLU A CA 1
ATOM 2041 C C . GLU A 1 285 ? -26.793 -27.502 -36.192 1.00 31.41 263 GLU A C 1
ATOM 2042 O O . GLU A 1 285 ? -27.668 -26.738 -35.815 1.00 34.92 263 GLU A O 1
ATOM 2048 N N . ALA A 1 286 ? -25.865 -27.137 -37.067 1.00 27.79 264 ALA A N 1
ATOM 2049 C CA . ALA A 1 286 ? -25.876 -25.803 -37.655 1.00 30.39 264 ALA A CA 1
ATOM 2050 C C . ALA A 1 286 ? -27.204 -25.610 -38.369 1.00 31.45 264 ALA A C 1
ATOM 2051 O O . ALA A 1 286 ? -27.664 -26.500 -39.084 1.00 33.55 264 ALA A O 1
ATOM 2053 N N . GLY A 1 287 ? -27.829 -24.457 -38.165 1.00 28.46 265 GLY A N 1
ATOM 2054 C CA . GLY A 1 287 ? -29.126 -24.163 -38.786 1.00 26.83 265 GLY A CA 1
ATOM 2055 C C . GLY A 1 287 ? -30.344 -24.587 -37.982 1.00 26.01 265 GLY A C 1
ATOM 2056 O O . GLY A 1 287 ? -31.447 -24.525 -38.483 1.00 31.35 265 GLY A O 1
ATOM 2057 N N . GLU A 1 288 ? -30.149 -25.001 -36.734 1.00 33.68 266 GLU A N 1
ATOM 2058 C CA . GLU A 1 288 ? -31.246 -25.430 -35.853 1.00 31.95 266 GLU A CA 1
ATOM 2059 C C . GLU A 1 288 ? -31.412 -24.499 -34.641 1.00 29.88 266 GLU A C 1
ATOM 2060 O O . GLU A 1 288 ? -30.435 -23.959 -34.112 1.00 34.45 266 GLU A O 1
ATOM 2066 N N . PHE A 1 289 ? -32.666 -24.307 -34.241 1.00 31.01 267 PHE A N 1
ATOM 2067 C CA . PHE A 1 289 ? -33.039 -23.561 -33.042 1.00 28.45 267 PHE A CA 1
ATOM 2068 C C . PHE A 1 289 ? -33.308 -24.563 -31.955 1.00 27.31 267 PHE A C 1
ATOM 2069 O O . PHE A 1 289 ? -33.841 -25.630 -32.229 1.00 28.86 267 PHE A O 1
ATOM 2077 N N . MET A 1 290 ? -32.926 -24.215 -30.737 1.00 29.69 268 MET A N 1
ATOM 2078 C CA . MET A 1 290 ? -33.414 -24.879 -29.540 1.00 33.12 268 MET A CA 1
ATOM 2079 C C . MET A 1 290 ? -34.213 -23.849 -28.775 1.00 25.78 268 MET A C 1
ATOM 2080 O O . MET A 1 290 ? -33.862 -22.681 -28.774 1.00 28.46 268 MET A O 1
ATOM 2085 N N . ILE A 1 291 ? -35.271 -24.307 -28.124 1.00 29.48 269 ILE A N 1
ATOM 2086 C CA . ILE A 1 291 ? -36.097 -23.498 -27.218 1.00 31.47 269 ILE A CA 1
ATOM 2087 C C . ILE A 1 291 ? -36.011 -24.141 -25.817 1.00 28.01 269 ILE A C 1
ATOM 2088 O O . ILE A 1 291 ? -36.246 -25.343 -25.677 1.00 25.32 269 ILE A O 1
ATOM 2093 N N . THR A 1 292 ? -35.648 -23.356 -24.807 1.00 27.27 270 THR A N 1
ATOM 2094 C CA . THR A 1 292 ? -35.751 -23.800 -23.419 1.00 31.75 270 THR A CA 1
ATOM 2095 C C . THR A 1 292 ? -36.972 -23.144 -22.789 1.00 29.71 270 THR A C 1
ATOM 2096 O O . THR A 1 292 ? -37.343 -22.043 -23.133 1.00 29.29 270 THR A O 1
ATOM 2100 N N . PHE A 1 293 ? -37.586 -23.858 -21.861 1.00 31.94 271 PHE A N 1
ATOM 2101 C CA . PHE A 1 293 ? -38.854 -23.464 -21.287 1.00 30.21 271 PHE A CA 1
ATOM 2102 C C . PHE A 1 293 ? -38.663 -23.029 -19.840 1.00 29.83 271 PHE A C 1
ATOM 2103 O O . PHE A 1 293 ? -37.707 -23.416 -19.225 1.00 27.35 271 PHE A O 1
ATOM 2111 N N . PRO A 1 294 ? -39.576 -22.186 -19.300 1.00 30.83 272 PRO A N 1
ATOM 2112 C CA . PRO A 1 294 ? -39.498 -21.787 -17.917 1.00 29.17 272 PRO A CA 1
ATOM 2113 C C . PRO A 1 294 ? -39.213 -22.944 -16.950 1.00 31.59 272 PRO A C 1
ATOM 2114 O O . PRO A 1 294 ? -39.811 -24.022 -17.059 1.00 30.56 272 PRO A O 1
ATOM 2118 N N . TYR A 1 295 ? -38.214 -22.727 -16.089 1.00 32.58 273 TYR A N 1
ATOM 2119 C CA . TYR A 1 295 ? -37.765 -23.707 -15.112 1.00 30.92 273 TYR A CA 1
ATOM 2120 C C . TYR A 1 295 ? -37.222 -25.032 -15.712 1.00 31.77 273 TYR A C 1
ATOM 2121 O O . TYR A 1 295 ? -37.113 -26.057 -15.028 1.00 29.73 273 TYR A O 1
ATOM 2130 N N . GLY A 1 296 ? -36.838 -24.997 -16.984 1.00 32.90 274 GLY A N 1
ATOM 2131 C CA . GLY A 1 296 ? -36.179 -26.108 -17.610 1.00 30.49 274 GLY A CA 1
ATOM 2132 C C . GLY A 1 296 ? -34.675 -26.059 -17.442 1.00 30.21 274 GLY A C 1
ATOM 2133 O O . GLY A 1 296 ? -33.998 -25.322 -18.163 1.00 30.64 274 GLY A O 1
ATOM 2134 N N . TYR A 1 297 ? -34.145 -26.903 -16.556 1.00 31.40 275 TYR A N 1
ATOM 2135 C CA . TYR A 1 297 ? -32.699 -26.984 -16.336 1.00 26.72 275 TYR A CA 1
ATOM 2136 C C . TYR A 1 297 ? -32.005 -27.622 -17.526 1.00 27.17 275 TYR A C 1
ATOM 2137 O O . TYR A 1 297 ? -32.417 -28.680 -17.973 1.00 30.94 275 TYR A O 1
ATOM 2146 N N . HIS A 1 298 ? -30.959 -26.976 -18.019 1.00 29.36 276 HIS A N 1
ATOM 2147 C CA . HIS A 1 298 ? -30.159 -27.491 -19.126 1.00 31.66 276 HIS A CA 1
ATOM 2148 C C . HIS A 1 298 ? -28.664 -27.218 -18.902 1.00 28.28 276 HIS A C 1
ATOM 2149 O O . HIS A 1 298 ? -28.296 -26.295 -18.198 1.00 27.28 276 HIS A O 1
ATOM 2156 N N . ALA A 1 299 ? -27.844 -28.076 -19.498 1.00 33.37 277 ALA A N 1
ATOM 2157 C CA . ALA A 1 299 ? -26.396 -27.961 -19.547 1.00 31.25 277 ALA A CA 1
ATOM 2158 C C . ALA A 1 299 ? -25.948 -28.543 -20.868 1.00 29.67 277 ALA A C 1
ATOM 2159 O O . ALA A 1 299 ? -26.719 -29.181 -21.574 1.00 27.76 277 ALA A O 1
ATOM 2161 N N . GLY A 1 300 ? -24.678 -28.347 -21.189 1.00 31.03 278 GLY A N 1
ATOM 2162 C CA . GLY A 1 300 ? -24.108 -28.944 -22.376 1.00 30.48 278 GLY A CA 1
ATOM 2163 C C . GLY A 1 300 ? -22.689 -28.531 -22.737 1.00 27.52 278 GLY A C 1
ATOM 2164 O O . GLY A 1 300 ? -21.944 -27.959 -21.951 1.00 28.23 278 GLY A O 1
ATOM 2165 N N . PHE A 1 301 ? -22.333 -28.858 -23.968 1.00 33.94 279 PHE A N 1
ATOM 2166 C CA . PHE A 1 301 ? -21.015 -28.608 -24.484 1.00 30.87 279 PHE A CA 1
ATOM 2167 C C . PHE A 1 301 ? -21.018 -28.505 -26.008 1.00 32.18 279 PHE A C 1
ATOM 2168 O O . PHE A 1 301 ? -21.875 -29.061 -26.709 1.00 30.47 279 PHE A O 1
ATOM 2176 N N . ASN A 1 302 ? -20.009 -27.806 -26.501 1.00 32.00 280 ASN A N 1
ATOM 2177 C CA . ASN A 1 302 ? -19.765 -27.680 -27.927 1.00 28.88 280 ASN A CA 1
ATOM 2178 C C . ASN A 1 302 ? -18.767 -28.721 -28.419 1.00 27.55 280 ASN A C 1
ATOM 2179 O O . ASN A 1 302 ? -17.790 -29.010 -27.731 1.00 28.81 280 ASN A O 1
ATOM 2184 N N . HIS A 1 303 ? -19.032 -29.247 -29.622 1.00 30.00 281 HIS A N 1
ATOM 2185 C CA . HIS A 1 303 ? -18.223 -30.287 -30.264 1.00 29.68 281 HIS A CA 1
ATOM 2186 C C . HIS A 1 303 ? -16.965 -29.755 -30.916 1.00 27.76 281 HIS A C 1
ATOM 2187 O O . HIS A 1 303 ? -16.005 -30.491 -31.112 1.00 31.32 281 HIS A O 1
ATOM 2194 N N . GLY A 1 304 ? -17.005 -28.495 -31.321 1.00 28.28 282 GLY A N 1
ATOM 2195 C CA . GLY A 1 304 ? -15.891 -27.890 -32.037 1.00 28.72 282 GLY A CA 1
ATOM 2196 C C . GLY A 1 304 ? -16.207 -26.445 -32.314 1.00 28.61 282 GLY A C 1
ATOM 2197 O O . GLY A 1 304 ? -17.092 -25.868 -31.672 1.00 30.12 282 GLY A O 1
ATOM 2198 N N . PHE A 1 305 ? -15.508 -25.867 -33.291 1.00 28.67 283 PHE A N 1
ATOM 2199 C CA . PHE A 1 305 ? -15.692 -24.461 -33.614 1.00 28.36 283 PHE A CA 1
ATOM 2200 C C . PHE A 1 305 ? -17.104 -24.201 -34.139 1.00 31.86 283 PHE A C 1
ATOM 2201 O O . PHE A 1 305 ? -17.542 -24.812 -35.117 1.00 32.58 283 PHE A O 1
ATOM 2209 N N . ASN A 1 306 ? -17.812 -23.299 -33.471 1.00 33.16 284 ASN A N 1
ATOM 2210 C CA . ASN A 1 306 ? -19.160 -22.955 -33.859 1.00 32.47 284 ASN A CA 1
ATOM 2211 C C . ASN A 1 306 ? -19.573 -21.565 -33.396 1.00 32.35 284 ASN A C 1
ATOM 2212 O O . ASN A 1 306 ? -18.803 -20.858 -32.753 1.00 28.98 284 ASN A O 1
ATOM 2217 N N . CYS A 1 307 ? -20.776 -21.167 -33.776 1.00 31.10 285 CYS A N 1
ATOM 2218 C CA . CYS A 1 307 ? -21.319 -19.899 -33.348 1.00 28.78 285 CYS A CA 1
ATOM 2219 C C . CYS A 1 307 ? -22.821 -20.022 -33.167 1.00 32.08 285 CYS A C 1
ATOM 2220 O O . CYS A 1 307 ? -23.521 -20.349 -34.125 1.00 30.87 285 CYS A O 1
ATOM 2223 N N . ALA A 1 308 ? -23.281 -19.761 -31.936 1.00 31.93 286 ALA A N 1
ATOM 2224 C CA . ALA A 1 308 ? -24.701 -19.709 -31.576 1.00 30.87 286 ALA A CA 1
ATOM 2225 C C . ALA A 1 308 ? -25.077 -18.297 -31.152 1.00 30.24 286 ALA A C 1
ATOM 2226 O O . ALA A 1 308 ? -24.230 -17.552 -30.647 1.00 25.27 286 ALA A O 1
ATOM 2228 N N . GLU A 1 309 ? -26.344 -17.945 -31.381 1.00 30.44 287 GLU A N 1
ATOM 2229 C CA . GLU A 1 309 ? -26.928 -16.680 -30.941 1.00 30.69 287 GLU A CA 1
ATOM 2230 C C . GLU A 1 309 ? -28.085 -17.017 -30.001 1.00 32.99 287 GLU A C 1
ATOM 2231 O O . GLU A 1 309 ? -28.810 -17.988 -30.247 1.00 26.96 287 GLU A O 1
ATOM 2237 N N . SER A 1 310 ? -28.271 -16.209 -28.951 1.00 32.89 288 SER A N 1
ATOM 2238 C CA . SER A 1 310 ? -29.294 -16.503 -27.969 1.00 29.76 288 SER A CA 1
ATOM 2239 C C . SER A 1 310 ? -29.869 -15.258 -27.295 1.00 28.45 288 SER A C 1
ATOM 2240 O O . SER A 1 310 ? -29.240 -14.191 -27.239 1.00 28.02 288 SER A O 1
ATOM 2243 N N . THR A 1 311 ? -31.089 -15.401 -26.797 1.00 30.52 289 THR A N 1
ATOM 2244 C CA . THR A 1 311 ? -31.716 -14.373 -25.999 1.00 32.68 289 THR A CA 1
ATOM 2245 C C . THR A 1 311 ? -32.832 -15.032 -25.209 1.00 31.14 289 THR A C 1
ATOM 2246 O O . THR A 1 311 ? -33.099 -16.204 -25.418 1.00 28.54 289 THR A O 1
ATOM 2250 N N . ASN A 1 312 ? -33.454 -14.291 -24.298 1.00 35.06 290 ASN A N 1
ATOM 2251 C CA . ASN A 1 312 ? -34.619 -14.788 -23.548 1.00 31.58 290 ASN A CA 1
ATOM 2252 C C . ASN A 1 312 ? -35.906 -14.226 -24.120 1.00 31.20 290 ASN A C 1
ATOM 2253 O O . ASN A 1 312 ? -35.903 -13.297 -24.937 1.00 31.99 290 ASN A O 1
ATOM 2258 N N . PHE A 1 313 ? -37.015 -14.818 -23.717 1.00 31.75 291 PHE A N 1
ATOM 2259 C CA . PHE A 1 313 ? -38.344 -14.354 -24.151 1.00 32.19 291 PHE A CA 1
ATOM 2260 C C . PHE A 1 313 ? -39.365 -14.896 -23.183 1.00 30.89 291 PHE A C 1
ATOM 2261 O O . PHE A 1 313 ? -39.014 -15.683 -22.294 1.00 31.19 291 PHE A O 1
ATOM 2269 N N . ALA A 1 314 ? -40.597 -14.429 -23.319 1.00 31.84 292 ALA A N 1
ATOM 2270 C CA . ALA A 1 314 ? -41.680 -14.779 -22.397 1.00 30.45 292 ALA A CA 1
ATOM 2271 C C . ALA A 1 314 ? -42.959 -15.116 -23.153 1.00 29.71 292 ALA A C 1
ATOM 2272 O O . ALA A 1 314 ? -43.134 -14.725 -24.296 1.00 35.27 292 ALA A O 1
ATOM 2274 N N . THR A 1 315 ? -43.813 -15.896 -22.507 1.00 31.16 293 THR A N 1
ATOM 2275 C CA . THR A 1 315 ? -45.215 -16.040 -22.851 1.00 30.76 293 THR A CA 1
ATOM 2276 C C . THR A 1 315 ? -45.995 -15.655 -21.594 1.00 30.94 293 THR A C 1
ATOM 2277 O O . THR A 1 315 ? -45.391 -15.322 -20.571 1.00 37.03 293 THR A O 1
ATOM 2281 N N . ARG A 1 316 ? -47.327 -15.645 -21.675 1.00 31.59 294 ARG A N 1
ATOM 2282 C CA . ARG A 1 316 ? -48.156 -15.325 -20.510 1.00 29.98 294 ARG A CA 1
ATOM 2283 C C . ARG A 1 316 ? -47.981 -16.343 -19.382 1.00 32.79 294 ARG A C 1
ATOM 2284 O O . ARG A 1 316 ? -48.129 -16.001 -18.227 1.00 31.30 294 ARG A O 1
ATOM 2292 N N . ARG A 1 317 ? -47.670 -17.587 -19.744 1.00 33.75 295 ARG A N 1
ATOM 2293 C CA . ARG A 1 317 ? -47.406 -18.680 -18.805 1.00 34.79 295 ARG A CA 1
ATOM 2294 C C . ARG A 1 317 ? -46.206 -18.366 -17.907 1.00 34.09 295 ARG A C 1
ATOM 2295 O O . ARG A 1 317 ? -46.172 -18.740 -16.727 1.00 28.81 295 ARG A O 1
ATOM 2303 N N . TRP A 1 318 ? -45.216 -17.685 -18.474 1.00 31.48 296 TRP A N 1
ATOM 2304 C CA . TRP A 1 318 ? -44.030 -17.316 -17.734 1.00 30.36 296 TRP A CA 1
ATOM 2305 C C . TRP A 1 318 ? -44.305 -16.397 -16.516 1.00 31.81 296 TRP A C 1
ATOM 2306 O O . TRP A 1 318 ? -43.560 -16.416 -15.540 1.00 33.74 296 TRP A O 1
ATOM 2317 N N . ILE A 1 319 ? -45.356 -15.584 -16.562 1.00 31.85 297 ILE A N 1
ATOM 2318 C CA . ILE A 1 319 ? -45.514 -14.548 -15.550 1.00 30.40 297 ILE A CA 1
ATOM 2319 C C . ILE A 1 319 ? -45.466 -15.113 -14.128 1.00 30.83 297 ILE A C 1
ATOM 2320 O O . ILE A 1 319 ? -44.816 -14.544 -13.243 1.00 31.22 297 ILE A O 1
ATOM 2325 N N . GLU A 1 320 ? -46.103 -16.258 -13.937 1.00 27.66 298 GLU A N 1
ATOM 2326 C CA . GLU A 1 320 ? -46.131 -16.941 -12.638 1.00 30.73 298 GLU A CA 1
ATOM 2327 C C . GLU A 1 320 ? -44.746 -17.516 -12.249 1.00 30.67 298 GLU A C 1
ATOM 2328 O O . GLU A 1 320 ? -44.329 -17.469 -11.089 1.00 31.19 298 GLU A O 1
ATOM 2334 N N . TYR A 1 321 ? -44.025 -18.028 -13.232 1.00 33.55 299 TYR A N 1
ATOM 2335 C CA . TYR A 1 321 ? -42.641 -18.445 -13.034 1.00 32.08 299 TYR A CA 1
ATOM 2336 C C . TYR A 1 321 ? -41.741 -17.313 -12.567 1.00 28.04 299 TYR A C 1
ATOM 2337 O O . TYR A 1 321 ? -40.930 -17.492 -11.663 1.00 31.54 299 TYR A O 1
ATOM 2346 N N . GLY A 1 322 ? -41.864 -16.154 -13.202 1.00 26.69 300 GLY A N 1
ATOM 2347 C CA . GLY A 1 322 ? -41.126 -14.979 -12.797 1.00 25.86 300 GLY A CA 1
ATOM 2348 C C . GLY A 1 322 ? -41.431 -14.467 -11.409 1.00 26.33 300 GLY A C 1
ATOM 2349 O O . GLY A 1 322 ? -40.563 -13.921 -10.734 1.00 33.29 300 GLY A O 1
ATOM 2350 N N . LYS A 1 323 ? -42.697 -14.597 -11.012 1.00 28.25 301 LYS A N 1
ATOM 2351 C CA . LYS A 1 323 ? -43.160 -14.187 -9.703 1.00 26.61 301 LYS A CA 1
ATOM 2352 C C . LYS A 1 323 ? -42.581 -15.050 -8.618 1.00 28.15 301 LYS A C 1
ATOM 2353 O O . LYS A 1 323 ? -42.305 -14.568 -7.539 1.00 28.02 301 LYS A O 1
ATOM 2359 N N . GLN A 1 324 ? -42.383 -16.328 -8.941 1.00 33.24 302 GLN A N 1
ATOM 2360 C CA . GLN A 1 324 ? -41.924 -17.342 -8.010 1.00 31.60 302 GLN A CA 1
ATOM 2361 C C . GLN A 1 324 ? -40.441 -17.706 -8.141 1.00 35.05 302 GLN A C 1
ATOM 2362 O O . GLN A 1 324 ? -39.982 -18.536 -7.371 1.00 38.78 302 GLN A O 1
ATOM 2368 N N . ALA A 1 325 ? -39.699 -17.112 -9.090 1.00 31.66 303 ALA A N 1
ATOM 2369 C CA . ALA A 1 325 ? -38.282 -17.478 -9.316 1.00 32.09 303 ALA A CA 1
ATOM 2370 C C . ALA A 1 325 ? -37.448 -17.243 -8.055 1.00 33.23 303 ALA A C 1
ATOM 2371 O O . ALA A 1 325 ? -37.527 -16.178 -7.445 1.00 37.26 303 ALA A O 1
ATOM 2373 N N . VAL A 1 326 ? -36.695 -18.259 -7.643 1.00 34.83 304 VAL A N 1
ATOM 2374 C CA . VAL A 1 326 ? -35.743 -18.138 -6.541 1.00 32.03 304 VAL A CA 1
ATOM 2375 C C . VAL A 1 326 ? -34.479 -17.517 -7.131 1.00 34.66 304 VAL A C 1
ATOM 2376 O O . VAL A 1 326 ? -33.875 -18.039 -8.076 1.00 33.69 304 VAL A O 1
ATOM 2380 N N . LEU A 1 327 ? -34.123 -16.358 -6.610 1.00 35.61 305 LEU A N 1
ATOM 2381 C CA . LEU A 1 327 ? -33.113 -15.522 -7.228 1.00 40.91 305 LEU A CA 1
ATOM 2382 C C . LEU A 1 327 ? -31.811 -15.586 -6.438 1.00 40.35 305 LEU A C 1
ATOM 2383 O O . LEU A 1 327 ? -31.800 -15.843 -5.236 1.00 38.50 305 LEU A O 1
ATOM 2388 N N . CYS A 1 328 ? -30.705 -15.350 -7.129 1.00 42.96 306 CYS A N 1
ATOM 2389 C CA . CYS A 1 328 ? -29.410 -15.289 -6.471 1.00 41.58 306 CYS A CA 1
ATOM 2390 C C . CYS A 1 328 ? -29.302 -14.035 -5.582 1.00 45.83 306 CYS A C 1
ATOM 2391 O O . CYS A 1 328 ? -29.517 -12.912 -6.029 1.00 45.51 306 CYS A O 1
ATOM 2394 N N . SER A 1 329 ? -28.956 -14.272 -4.323 1.00 51.66 307 SER A N 1
ATOM 2395 C CA . SER A 1 329 ? -28.789 -13.241 -3.297 1.00 60.78 307 SER A CA 1
ATOM 2396 C C . SER A 1 329 ? -27.399 -12.568 -3.328 1.00 59.05 307 SER A C 1
ATOM 2397 O O . SER A 1 329 ? -27.277 -11.334 -3.318 1.00 60.90 307 SER A O 1
ATOM 2400 N N . CYS A 1 330 ? -26.372 -13.410 -3.421 1.00 49.33 308 CYS A N 1
ATOM 2401 C CA . CYS A 1 330 ? -25.010 -13.102 -3.030 1.00 43.97 308 CYS A CA 1
ATOM 2402 C C . CYS A 1 330 ? -24.127 -12.368 -4.040 1.00 47.90 308 CYS A C 1
ATOM 2403 O O . CYS A 1 330 ? -22.958 -12.130 -3.749 1.00 47.33 308 CYS A O 1
ATOM 2406 N N . ARG A 1 331 ? -24.653 -11.998 -5.200 1.00 47.95 309 ARG A N 1
ATOM 2407 C CA . ARG A 1 331 ? -23.823 -11.358 -6.228 1.00 49.73 309 ARG A CA 1
ATOM 2408 C C . ARG A 1 331 ? -24.441 -10.074 -6.730 1.00 54.24 309 ARG A C 1
ATOM 2409 O O . ARG A 1 331 ? -25.669 -9.939 -6.759 1.00 58.22 309 ARG A O 1
ATOM 2417 N N . LYS A 1 332 ? -23.576 -9.132 -7.108 1.00 57.56 310 LYS A N 1
ATOM 2418 C CA . LYS A 1 332 ? -23.972 -7.895 -7.790 1.00 57.94 310 LYS A CA 1
ATOM 2419 C C . LYS A 1 332 ? -24.157 -8.214 -9.291 1.00 55.78 310 LYS A C 1
ATOM 2420 O O . LYS A 1 332 ? -23.669 -9.244 -9.763 1.00 52.84 310 LYS A O 1
ATOM 2422 N N . ASP A 1 333 ? -24.884 -7.358 -10.019 1.00 56.74 311 ASP A N 1
ATOM 2423 C CA . ASP A 1 333 ? -25.088 -7.490 -11.492 1.00 58.03 311 ASP A CA 1
ATOM 2424 C C . ASP A 1 333 ? -25.901 -8.725 -11.952 1.00 53.84 311 ASP A C 1
ATOM 2425 O O . ASP A 1 333 ? -25.923 -9.037 -13.156 1.00 49.20 311 ASP A O 1
ATOM 2430 N N . MET A 1 334 ? -26.550 -9.416 -10.997 1.00 48.56 312 MET A N 1
ATOM 2431 C CA . MET A 1 334 ? -27.442 -10.527 -11.293 1.00 42.36 312 MET A CA 1
ATOM 2432 C C . MET A 1 334 ? -28.779 -9.984 -11.827 1.00 43.59 312 MET A C 1
ATOM 2433 O O . MET A 1 334 ? -29.266 -8.928 -11.397 1.00 44.28 312 MET A O 1
ATOM 2438 N N . VAL A 1 335 ? -29.356 -10.727 -12.767 1.00 43.67 313 VAL A N 1
ATOM 2439 C CA . VAL A 1 335 ? -30.559 -10.316 -13.470 1.00 42.20 313 VAL A CA 1
ATOM 2440 C C . VAL A 1 335 ? -31.795 -10.427 -12.580 1.00 42.71 313 VAL A C 1
ATOM 2441 O O . VAL A 1 335 ? -32.143 -11.508 -12.097 1.00 41.55 313 VAL A O 1
ATOM 2445 N N . LYS A 1 336 ? -32.447 -9.291 -12.376 1.00 45.73 314 LYS A N 1
ATOM 2446 C CA . LYS A 1 336 ? -33.722 -9.216 -11.701 1.00 45.91 314 LYS A CA 1
ATOM 2447 C C . LYS A 1 336 ? -34.637 -8.384 -12.573 1.00 41.32 314 LYS A C 1
ATOM 2448 O O . LYS A 1 336 ? -34.216 -7.401 -13.149 1.00 41.29 314 LYS A O 1
ATOM 2454 N N . ILE A 1 337 ? -35.877 -8.831 -12.693 1.00 42.25 315 ILE A N 1
ATOM 2455 C CA . ILE A 1 337 ? -36.956 -8.143 -13.405 1.00 35.81 315 ILE A CA 1
ATOM 2456 C C . ILE A 1 337 ? -38.084 -7.910 -12.385 1.00 32.47 315 ILE A C 1
ATOM 2457 O O . ILE A 1 337 ? -38.499 -8.838 -11.680 1.00 35.71 315 ILE A O 1
ATOM 2462 N N . SER A 1 338 ? -38.508 -6.655 -12.262 1.00 31.60 316 SER A N 1
ATOM 2463 C CA . SER A 1 338 ? -39.734 -6.269 -11.551 1.00 33.61 316 SER A CA 1
ATOM 2464 C C . SER A 1 338 ? -40.956 -6.914 -12.220 1.00 31.38 316 SER A C 1
ATOM 2465 O O . SER A 1 338 ? -41.213 -6.698 -13.393 1.00 30.63 316 SER A O 1
ATOM 2468 N N . MET A 1 339 ? -41.695 -7.731 -11.488 1.00 32.32 317 MET A N 1
ATOM 2469 C CA . MET A 1 339 ? -42.865 -8.412 -12.053 1.00 28.86 317 MET A CA 1
ATOM 2470 C C . MET A 1 339 ? -44.126 -7.552 -12.055 1.00 26.13 317 MET A C 1
ATOM 2471 O O . MET A 1 339 ? -45.138 -7.903 -12.670 1.00 32.28 317 MET A O 1
ATOM 2476 N N . ASP A 1 340 ? -44.067 -6.425 -11.352 1.00 28.23 318 ASP A N 1
ATOM 2477 C CA . ASP A 1 340 ? -45.213 -5.519 -11.188 1.00 33.93 318 ASP A CA 1
ATOM 2478 C C . ASP A 1 340 ? -46.004 -5.268 -12.458 1.00 33.89 318 ASP A C 1
ATOM 2479 O O . ASP A 1 340 ? -47.237 -5.411 -12.482 1.00 31.68 318 ASP A O 1
ATOM 2484 N N . VAL A 1 341 ? -45.284 -4.863 -13.501 1.00 34.15 319 VAL A N 1
ATOM 2485 C CA . VAL A 1 341 ? -45.895 -4.452 -14.757 1.00 33.96 319 VAL A CA 1
ATOM 2486 C C . VAL A 1 341 ? -46.667 -5.616 -15.374 1.00 32.18 319 VAL A C 1
ATOM 2487 O O . VAL A 1 341 ? -47.741 -5.431 -15.950 1.00 31.83 319 VAL A O 1
ATOM 2491 N N . PHE A 1 342 ? -46.117 -6.818 -15.231 1.00 33.40 320 PHE A N 1
ATOM 2492 C CA . PHE A 1 342 ? -46.724 -8.034 -15.777 1.00 28.91 320 PHE A CA 1
ATOM 2493 C C . PHE A 1 342 ? -47.984 -8.473 -15.024 1.00 30.00 320 PHE A C 1
ATOM 2494 O O . PHE A 1 342 ? -48.953 -8.886 -15.640 1.00 31.42 320 PHE A O 1
ATOM 2502 N N . VAL A 1 343 ? -47.961 -8.379 -13.699 1.00 30.17 321 VAL A N 1
ATOM 2503 C CA . VAL A 1 343 ? -49.104 -8.720 -12.864 1.00 27.98 321 VAL A CA 1
ATOM 2504 C C . VAL A 1 343 ? -50.177 -7.676 -13.050 1.00 27.39 321 VAL A C 1
ATOM 2505 O O . VAL A 1 343 ? -51.347 -8.025 -13.142 1.00 33.53 321 VAL A O 1
ATOM 2509 N N . ARG A 1 344 ? -49.819 -6.392 -13.101 1.00 31.41 322 ARG A N 1
ATOM 2510 C CA . ARG A 1 344 ? -50.849 -5.352 -13.372 1.00 28.19 322 ARG A CA 1
ATOM 2511 C C . ARG A 1 344 ? -51.583 -5.599 -14.695 1.00 27.70 322 ARG A C 1
ATOM 2512 O O . ARG A 1 344 ? -52.813 -5.578 -14.746 1.00 28.94 322 ARG A O 1
ATOM 2520 N N . LYS A 1 345 ? -50.829 -5.834 -15.766 1.00 29.22 323 LYS A N 1
ATOM 2521 C CA . LYS A 1 345 ? -51.427 -5.973 -17.092 1.00 31.09 323 LYS A CA 1
ATOM 2522 C C . LYS A 1 345 ? -52.158 -7.318 -17.297 1.00 29.33 323 LYS A C 1
ATOM 2523 O O . LYS A 1 345 ? -53.230 -7.354 -17.885 1.00 29.24 323 LYS A O 1
ATOM 2529 N N . PHE A 1 346 ? -51.570 -8.422 -16.840 1.00 28.56 324 PHE A N 1
ATOM 2530 C CA . PHE A 1 346 ? -52.089 -9.750 -17.183 1.00 29.40 324 PHE A CA 1
ATOM 2531 C C . PHE A 1 346 ? -52.793 -10.485 -16.036 1.00 30.72 324 PHE A C 1
ATOM 2532 O O . PHE A 1 346 ? -53.464 -11.486 -16.269 1.00 31.74 324 PHE A O 1
ATOM 2540 N N . GLN A 1 347 ? -52.646 -9.996 -14.807 1.00 32.47 325 GLN A N 1
ATOM 2541 C CA . GLN A 1 347 ? -53.336 -10.574 -13.661 1.00 30.22 325 GLN A CA 1
ATOM 2542 C C . GLN A 1 347 ? -53.797 -9.476 -12.732 1.00 29.02 325 GLN A C 1
ATOM 2543 O O . GLN A 1 347 ? -53.423 -9.469 -11.560 1.00 31.11 325 GLN A O 1
ATOM 2549 N N . PRO A 1 348 ? -54.623 -8.546 -13.242 1.00 31.61 326 PRO A N 1
ATOM 2550 C CA . PRO A 1 348 ? -55.054 -7.382 -12.467 1.00 30.69 326 PRO A CA 1
ATOM 2551 C C . PRO A 1 348 ? -55.912 -7.778 -11.260 1.00 30.87 326 PRO A C 1
ATOM 2552 O O . PRO A 1 348 ? -55.941 -7.058 -10.249 1.00 30.83 326 PRO A O 1
ATOM 2556 N N . GLU A 1 349 ? -56.626 -8.897 -11.382 1.00 29.63 327 GLU A N 1
ATOM 2557 C CA . GLU A 1 349 ? -57.411 -9.438 -10.266 1.00 34.53 327 GLU A CA 1
ATOM 2558 C C . GLU A 1 349 ? -56.533 -9.960 -9.130 1.00 33.14 327 GLU A C 1
ATOM 2559 O O . GLU A 1 349 ? -56.943 -9.941 -7.975 1.00 38.08 327 GLU A O 1
ATOM 2565 N N . ARG A 1 350 ? -55.329 -10.418 -9.445 1.00 33.36 328 ARG A N 1
ATOM 2566 C CA . ARG A 1 350 ? -54.420 -10.930 -8.403 1.00 34.57 328 ARG A CA 1
ATOM 2567 C C . ARG A 1 350 ? -53.421 -9.884 -7.887 1.00 31.78 328 ARG A C 1
ATOM 2568 O O . ARG A 1 350 ? -52.668 -10.169 -6.966 1.00 34.31 328 ARG A O 1
ATOM 2576 N N . TYR A 1 351 ? -53.451 -8.672 -8.446 1.00 32.03 329 TYR A N 1
ATOM 2577 C CA . TYR A 1 351 ? -52.438 -7.654 -8.166 1.00 32.34 329 TYR A CA 1
ATOM 2578 C C . TYR A 1 351 ? -52.346 -7.276 -6.690 1.00 29.52 329 TYR A C 1
ATOM 2579 O O . TYR A 1 351 ? -51.269 -7.336 -6.106 1.00 29.68 329 TYR A O 1
ATOM 2588 N N . LYS A 1 352 ? -53.463 -6.872 -6.105 1.00 26.84 330 LYS A N 1
ATOM 2589 C CA . LYS A 1 352 ? -53.480 -6.439 -4.701 1.00 33.17 330 LYS A CA 1
ATOM 2590 C C . LYS A 1 352 ? -53.113 -7.576 -3.730 1.00 35.13 330 LYS A C 1
ATOM 2591 O O . LYS A 1 352 ? -52.466 -7.344 -2.701 1.00 38.98 330 LYS A O 1
ATOM 2594 N N . LEU A 1 353 ? -53.515 -8.797 -4.080 1.00 38.03 331 LEU A N 1
ATOM 2595 C CA . LEU A 1 353 ? -53.173 -10.008 -3.327 1.00 34.58 331 LEU A CA 1
ATOM 2596 C C . LEU A 1 353 ? -51.687 -10.350 -3.432 1.00 33.06 331 LEU A C 1
ATOM 2597 O O . LEU A 1 353 ? -51.048 -10.696 -2.447 1.00 33.39 331 LEU A O 1
ATOM 2602 N N . TRP A 1 354 ? -51.147 -10.277 -4.645 1.00 30.02 332 TRP A N 1
ATOM 2603 C CA . TRP A 1 354 ? -49.730 -10.484 -4.873 1.00 29.86 332 TRP A CA 1
ATOM 2604 C C . TRP A 1 354 ? -48.883 -9.410 -4.173 1.00 32.30 332 TRP A C 1
ATOM 2605 O O . TRP A 1 354 ? -47.917 -9.717 -3.449 1.00 33.98 332 TRP A O 1
ATOM 2616 N N . LYS A 1 355 ? -49.254 -8.156 -4.390 1.00 36.16 333 LYS A N 1
ATOM 2617 C CA . LYS A 1 355 ? -48.590 -7.015 -3.753 1.00 36.81 333 LYS A CA 1
ATOM 2618 C C . LYS A 1 355 ? -48.630 -7.109 -2.208 1.00 34.22 333 LYS A C 1
ATOM 2619 O O . LYS A 1 355 ? -47.695 -6.693 -1.534 1.00 35.33 333 LYS A O 1
ATOM 2625 N N . ALA A 1 356 ? -49.695 -7.688 -1.660 1.00 35.28 334 ALA A N 1
ATOM 2626 C CA . ALA A 1 356 ? -49.811 -7.922 -0.210 1.00 36.18 334 ALA A CA 1
ATOM 2627 C C . ALA A 1 356 ? -49.043 -9.165 0.286 1.00 39.54 334 ALA A C 1
ATOM 2628 O O . ALA A 1 356 ? -49.025 -9.450 1.481 1.00 42.54 334 ALA A O 1
ATOM 2630 N N . GLY A 1 357 ? -48.434 -9.907 -0.630 1.00 39.84 335 GLY A N 1
ATOM 2631 C CA . GLY A 1 357 ? -47.701 -11.136 -0.307 1.00 42.58 335 GLY A CA 1
ATOM 2632 C C . GLY A 1 357 ? -48.567 -12.377 -0.113 1.00 38.75 335 GLY A C 1
ATOM 2633 O O . GLY A 1 357 ? -48.097 -13.377 0.405 1.00 42.29 335 GLY A O 1
ATOM 2634 N N . LYS A 1 358 ? -49.821 -12.327 -0.544 1.00 38.02 336 LYS A N 1
ATOM 2635 C CA . LYS A 1 358 ? -50.771 -13.406 -0.275 1.00 37.50 336 LYS A CA 1
ATOM 2636 C C . LYS A 1 358 ? -51.126 -14.264 -1.510 1.00 37.25 336 LYS A C 1
ATOM 2637 O O . LYS A 1 358 ? -52.107 -14.997 -1.488 1.00 37.02 336 LYS A O 1
ATOM 2640 N N . ASP A 1 359 ? -50.344 -14.178 -2.584 1.00 41.65 337 ASP A N 1
ATOM 2641 C CA . ASP A 1 359 ? -50.652 -14.924 -3.811 1.00 43.53 337 ASP A CA 1
ATOM 2642 C C . ASP A 1 359 ? -50.007 -16.310 -3.751 1.00 44.44 337 ASP A C 1
ATOM 2643 O O . ASP A 1 359 ? -48.803 -16.458 -3.978 1.00 46.20 337 ASP A O 1
ATOM 2648 N N . ASN A 1 360 ? -50.834 -17.319 -3.468 1.00 48.40 338 ASN A N 1
ATOM 2649 C CA . ASN A 1 360 ? -50.383 -18.698 -3.205 1.00 49.42 338 ASN A CA 1
ATOM 2650 C C . ASN A 1 360 ? -50.540 -19.657 -4.396 1.00 47.92 338 ASN A C 1
ATOM 2651 O O . ASN A 1 360 ? -50.578 -20.876 -4.204 1.00 52.51 338 ASN A O 1
ATOM 2656 N N . THR A 1 361 ? -50.653 -19.117 -5.612 1.00 45.97 339 THR A N 1
ATOM 2657 C CA . THR A 1 361 ? -50.756 -19.926 -6.838 1.00 41.85 339 THR A CA 1
ATOM 2658 C C . THR A 1 361 ? -49.632 -20.964 -6.881 1.00 43.38 339 THR A C 1
ATOM 2659 O O . THR A 1 361 ? -48.460 -20.648 -6.647 1.00 40.82 339 THR A O 1
ATOM 2663 N N . VAL A 1 362 ? -50.007 -22.208 -7.142 1.00 45.23 340 VAL A N 1
ATOM 2664 C CA . VAL A 1 362 ? -49.047 -23.278 -7.387 1.00 43.91 340 VAL A CA 1
ATOM 2665 C C . VAL A 1 362 ? -48.921 -23.437 -8.903 1.00 43.18 340 VAL A C 1
ATOM 2666 O O . VAL A 1 362 ? -49.942 -23.462 -9.586 1.00 41.48 340 VAL A O 1
ATOM 2670 N N . ILE A 1 363 ? -47.689 -23.534 -9.422 1.00 38.50 341 ILE A N 1
ATOM 2671 C CA . ILE A 1 363 ? -47.461 -23.718 -10.859 1.00 38.20 341 ILE A CA 1
ATOM 2672 C C . ILE A 1 363 ? -47.664 -25.187 -11.246 1.00 37.40 341 ILE A C 1
ATOM 2673 O O . ILE A 1 363 ? -47.100 -26.054 -10.623 1.00 41.34 341 ILE A O 1
ATOM 2678 N N . ASP A 1 364 ? -48.502 -25.438 -12.255 1.00 40.90 342 ASP A N 1
ATOM 2679 C CA . ASP A 1 364 ? -48.616 -26.743 -12.910 1.00 38.29 342 ASP A CA 1
ATOM 2680 C C . ASP A 1 364 ? -47.727 -26.709 -14.177 1.00 38.92 342 ASP A C 1
ATOM 2681 O O . ASP A 1 364 ? -48.067 -26.069 -15.185 1.00 36.12 342 ASP A O 1
ATOM 2686 N N . HIS A 1 365 ? -46.586 -27.395 -14.110 1.00 37.96 343 HIS A N 1
ATOM 2687 C CA . HIS A 1 365 ? -45.621 -27.401 -15.208 1.00 36.67 343 HIS A CA 1
ATOM 2688 C C . HIS A 1 365 ? -46.104 -28.072 -16.495 1.00 34.45 343 HIS A C 1
ATOM 2689 O O . HIS A 1 365 ? -45.513 -27.882 -17.550 1.00 36.75 343 HIS A O 1
ATOM 2696 N N . THR A 1 366 ? -47.161 -28.861 -16.407 1.00 36.27 344 THR A N 1
ATOM 2697 C CA . THR A 1 366 ? -47.666 -29.576 -17.564 1.00 38.16 344 THR A CA 1
ATOM 2698 C C . THR A 1 366 ? -48.547 -28.682 -18.447 1.00 37.90 344 THR A C 1
ATOM 2699 O O . THR A 1 366 ? -48.742 -28.970 -19.636 1.00 38.40 344 THR A O 1
ATOM 2703 N N . LEU A 1 367 ? -49.083 -27.603 -17.876 1.00 37.39 345 LEU A N 1
ATOM 2704 C CA . LEU A 1 367 ? -50.057 -26.790 -18.606 1.00 37.48 345 LEU A CA 1
ATOM 2705 C C . LEU A 1 367 ? -49.376 -25.974 -19.703 1.00 38.76 345 LEU A C 1
ATOM 2706 O O . LEU A 1 367 ? -48.358 -25.339 -19.442 1.00 36.80 345 LEU A O 1
ATOM 2711 N N . PRO A 1 368 ? -49.960 -25.962 -20.927 1.00 34.96 346 PRO A N 1
ATOM 2712 C CA . PRO A 1 368 ? -49.449 -25.089 -21.968 1.00 33.32 346 PRO A CA 1
ATOM 2713 C C . PRO A 1 368 ? -49.834 -23.630 -21.707 1.00 36.00 346 PRO A C 1
ATOM 2714 O O . PRO A 1 368 ? -50.713 -23.339 -20.884 1.00 38.35 346 PRO A O 1
ATOM 2718 N N . THR A 1 369 ? -49.183 -22.708 -22.402 1.00 34.51 347 THR A N 1
ATOM 2719 C CA . THR A 1 369 ? -49.480 -21.279 -22.221 1.00 35.10 347 THR A CA 1
ATOM 2720 C C . THR A 1 369 ? -50.900 -21.022 -22.712 1.00 36.94 347 THR A C 1
ATOM 2721 O O . THR A 1 369 ? -51.360 -21.728 -23.609 1.00 40.98 347 THR A O 1
ATOM 2725 N N . PRO A 1 370 ? -51.631 -20.057 -22.093 1.00 38.42 348 PRO A N 1
ATOM 2726 C CA . PRO A 1 370 ? -53.008 -19.738 -22.555 1.00 37.82 348 PRO A CA 1
ATOM 2727 C C . PRO A 1 370 ? -53.159 -19.495 -24.071 1.00 38.31 348 PRO A C 1
ATOM 2728 O O . PRO A 1 370 ? -54.184 -19.828 -24.656 1.00 40.24 348 PRO A O 1
ATOM 2732 N N . GLU A 1 371 ? -52.134 -18.907 -24.685 1.00 40.33 349 GLU A N 1
ATOM 2733 C CA . GLU A 1 371 ? -52.110 -18.607 -26.129 1.00 40.15 349 GLU A CA 1
ATOM 2734 C C . GLU A 1 371 ? -52.241 -19.862 -27.005 1.00 41.46 349 GLU A C 1
ATOM 2735 O O . GLU A 1 371 ? -52.517 -19.747 -28.195 1.00 33.39 349 GLU A O 1
ATOM 2741 N N . ALA A 1 372 ? -52.003 -21.041 -26.408 1.00 43.48 350 ALA A N 1
ATOM 2742 C CA . ALA A 1 372 ? -52.156 -22.348 -27.080 1.00 45.15 350 ALA A CA 1
ATOM 2743 C C . ALA A 1 372 ? -53.629 -22.778 -27.285 1.00 46.09 350 ALA A C 1
ATOM 2744 O O . ALA A 1 372 ? -53.895 -23.686 -28.076 1.00 46.70 350 ALA A O 1
ATOM 2746 N N . ALA A 1 373 ? -54.557 -22.130 -26.571 1.00 45.91 351 ALA A N 1
ATOM 2747 C CA . ALA A 1 373 ? -56.000 -22.444 -26.615 1.00 49.80 351 ALA A CA 1
ATOM 2748 C C . ALA A 1 373 ? -56.525 -22.553 -28.037 1.00 50.29 351 ALA A C 1
ATOM 2749 O O . ALA A 1 373 ? -57.358 -23.407 -28.340 1.00 49.54 351 ALA A O 1
ATOM 2751 N N . GLU A 1 374 ? -56.036 -21.648 -28.881 1.00 53.19 352 GLU A N 1
ATOM 2752 C CA . GLU A 1 374 ? -56.213 -21.664 -30.342 1.00 51.54 352 GLU A CA 1
ATOM 2753 C C . GLU A 1 374 ? -56.054 -23.055 -31.004 1.00 50.69 352 GLU A C 1
ATOM 2754 O O . GLU A 1 374 ? -56.793 -23.397 -31.922 1.00 43.46 352 GLU A O 1
ATOM 2760 N N . PHE A 1 375 ? -55.081 -23.839 -30.534 1.00 54.96 353 PHE A N 1
ATOM 2761 C CA . PHE A 1 375 ? -54.781 -25.166 -31.090 1.00 53.90 353 PHE A CA 1
ATOM 2762 C C . PHE A 1 375 ? -55.389 -26.323 -30.285 1.00 55.27 353 PHE A C 1
ATOM 2763 O O . PHE A 1 375 ? -55.261 -27.482 -30.681 1.00 55.26 353 PHE A O 1
ATOM 2771 N N . LEU A 1 376 ? -56.039 -25.999 -29.164 1.00 57.26 354 LEU A N 1
ATOM 2772 C CA . LEU A 1 376 ? -56.618 -26.985 -28.238 1.00 55.49 354 LEU A CA 1
ATOM 2773 C C . LEU A 1 376 ? -58.130 -26.825 -28.122 1.00 52.48 354 LEU A C 1
ATOM 2774 O O . LEU A 1 376 ? -58.865 -27.061 -29.068 1.00 55.96 354 LEU A O 1
ATOM 2779 N N . THR B 1 29 ? -17.421 -40.985 2.279 1.00 58.50 7 THR B N 1
ATOM 2780 C CA . THR B 1 29 ? -16.881 -40.459 0.979 1.00 60.44 7 THR B CA 1
ATOM 2781 C C . THR B 1 29 ? -17.697 -40.967 -0.227 1.00 56.44 7 THR B C 1
ATOM 2782 O O . THR B 1 29 ? -18.032 -40.203 -1.134 1.00 58.30 7 THR B O 1
ATOM 2784 N N . LEU B 1 30 ? -17.990 -42.264 -0.228 1.00 48.72 8 LEU B N 1
ATOM 2785 C CA . LEU B 1 30 ? -18.901 -42.900 -1.198 1.00 48.43 8 LEU B CA 1
ATOM 2786 C C . LEU B 1 30 ? -20.377 -42.619 -0.841 1.00 45.36 8 LEU B C 1
ATOM 2787 O O . LEU B 1 30 ? -20.843 -42.997 0.236 1.00 42.13 8 LEU B O 1
ATOM 2792 N N . ASN B 1 31 ? -21.110 -41.955 -1.738 1.00 44.35 9 ASN B N 1
ATOM 2793 C CA . ASN B 1 31 ? -22.511 -41.524 -1.467 1.00 40.60 9 ASN B CA 1
ATOM 2794 C C . ASN B 1 31 ? -22.686 -40.779 -0.116 1.00 39.46 9 ASN B C 1
ATOM 2795 O O . ASN B 1 31 ? -23.538 -41.152 0.711 1.00 32.26 9 ASN B O 1
ATOM 2800 N N . PRO B 1 32 ? -21.932 -39.679 0.084 1.00 40.73 10 PRO B N 1
ATOM 2801 C CA . PRO B 1 32 ? -21.901 -39.021 1.399 1.00 44.99 10 PRO B CA 1
ATOM 2802 C C . PRO B 1 32 ? -23.253 -38.379 1.762 1.00 46.41 10 PRO B C 1
ATOM 2803 O O . PRO B 1 32 ? -23.557 -38.179 2.944 1.00 44.13 10 PRO B O 1
ATOM 2807 N N . SER B 1 33 ? -24.054 -38.068 0.742 1.00 49.47 11 SER B N 1
ATOM 2808 C CA . SER B 1 33 ? -25.415 -37.575 0.954 1.00 48.75 11 SER B CA 1
ATOM 2809 C C . SER B 1 33 ? -26.352 -38.694 1.406 1.00 44.53 11 SER B C 1
ATOM 2810 O O . SER B 1 33 ? -27.456 -38.407 1.845 1.00 44.89 11 SER B O 1
ATOM 2813 N N . ALA B 1 34 ? -25.901 -39.955 1.334 1.00 43.35 12 ALA B N 1
ATOM 2814 C CA . ALA B 1 34 ? -26.703 -41.130 1.718 1.00 36.23 12 ALA B CA 1
ATOM 2815 C C . ALA B 1 34 ? -28.064 -41.128 1.011 1.00 37.57 12 ALA B C 1
ATOM 2816 O O . ALA B 1 34 ? -29.080 -41.511 1.598 1.00 35.19 12 ALA B O 1
ATOM 2818 N N . ARG B 1 35 ? -28.073 -40.698 -0.253 1.00 36.98 13 ARG B N 1
ATOM 2819 C CA . ARG B 1 35 ? -29.296 -40.667 -1.058 1.00 36.20 13 ARG B CA 1
ATOM 2820 C C . ARG B 1 35 ? -29.508 -41.993 -1.788 1.00 34.60 13 ARG B C 1
ATOM 2821 O O . ARG B 1 35 ? -28.555 -42.695 -2.115 1.00 33.96 13 ARG B O 1
ATOM 2829 N N . ILE B 1 36 ? -30.765 -42.308 -2.059 1.00 32.37 14 ILE B N 1
ATOM 2830 C CA . ILE B 1 36 ? -31.126 -43.521 -2.786 1.00 32.23 14 ILE B CA 1
ATOM 2831 C C . ILE B 1 36 ? -30.536 -43.534 -4.203 1.00 31.22 14 ILE B C 1
ATOM 2832 O O . ILE B 1 36 ? -30.792 -42.633 -4.996 1.00 33.49 14 ILE B O 1
ATOM 2837 N N . MET B 1 37 ? -29.746 -44.564 -4.518 1.00 33.54 15 MET B N 1
ATOM 2838 C CA . MET B 1 37 ? -29.153 -44.677 -5.854 1.00 30.94 15 MET B CA 1
ATOM 2839 C C . MET B 1 37 ? -29.875 -45.714 -6.720 1.00 30.39 15 MET B C 1
ATOM 2840 O O . MET B 1 37 ? -30.469 -46.662 -6.217 1.00 29.64 15 MET B O 1
ATOM 2845 N N . THR B 1 38 ? -29.808 -45.497 -8.029 1.00 29.69 16 THR B N 1
ATOM 2846 C CA . THR B 1 38 ? -30.429 -46.363 -9.030 1.00 29.17 16 THR B CA 1
ATOM 2847 C C . THR B 1 38 ? -29.299 -46.833 -9.928 1.00 27.17 16 THR B C 1
ATOM 2848 O O . THR B 1 38 ? -28.382 -46.075 -10.206 1.00 26.79 16 THR B O 1
ATOM 2852 N N . PHE B 1 39 ? -29.369 -48.092 -10.346 1.00 30.37 17 PHE B N 1
ATOM 2853 C CA . PHE B 1 39 ? -28.328 -48.740 -11.150 1.00 28.61 17 PHE B CA 1
ATOM 2854 C C . PHE B 1 39 ? -28.976 -49.438 -12.334 1.00 24.42 17 PHE B C 1
ATOM 2855 O O . PHE B 1 39 ? -30.105 -49.902 -12.243 1.00 25.14 17 PHE B O 1
ATOM 2863 N N . TYR B 1 40 ? -28.240 -49.510 -13.434 1.00 30.89 18 TYR B N 1
ATOM 2864 C CA . TYR B 1 40 ? -28.725 -50.052 -14.716 1.00 33.29 18 TYR B CA 1
ATOM 2865 C C . TYR B 1 40 ? -27.741 -51.094 -15.246 1.00 30.38 18 TYR B C 1
ATOM 2866 O O . TYR B 1 40 ? -26.994 -50.824 -16.171 1.00 34.29 18 TYR B O 1
ATOM 2875 N N . PRO B 1 41 ? -27.707 -52.280 -14.624 1.00 32.74 19 PRO B N 1
ATOM 2876 C CA . PRO B 1 41 ? -26.732 -53.286 -15.036 1.00 30.45 19 PRO B CA 1
ATOM 2877 C C . PRO B 1 41 ? -26.944 -53.775 -16.457 1.00 35.06 19 PRO B C 1
ATOM 2878 O O . PRO B 1 41 ? -28.083 -53.839 -16.937 1.00 35.08 19 PRO B O 1
ATOM 2882 N N . THR B 1 42 ? -25.835 -54.089 -17.123 1.00 34.10 20 THR B N 1
ATOM 2883 C CA . THR B 1 42 ? -25.857 -54.830 -18.373 1.00 33.57 20 THR B CA 1
ATOM 2884 C C . THR B 1 42 ? -26.163 -56.292 -18.031 1.00 34.16 20 THR B C 1
ATOM 2885 O O . THR B 1 42 ? -26.079 -56.692 -16.876 1.00 39.69 20 THR B O 1
ATOM 2889 N N . MET B 1 43 ? -26.505 -57.089 -19.033 1.00 35.59 21 MET B N 1
ATOM 2890 C CA . MET B 1 43 ? -26.852 -58.491 -18.809 1.00 36.85 21 MET B CA 1
ATOM 2891 C C . MET B 1 43 ? -25.679 -59.289 -18.202 1.00 38.24 21 MET B C 1
ATOM 2892 O O . MET B 1 43 ? -25.881 -60.174 -17.371 1.00 38.66 21 MET B O 1
ATOM 2897 N N . GLU B 1 44 ? -24.464 -58.945 -18.619 1.00 40.05 22 GLU B N 1
ATOM 2898 C CA . GLU B 1 44 ? -23.238 -59.580 -18.144 1.00 39.12 22 GLU B CA 1
ATOM 2899 C C . GLU B 1 44 ? -22.960 -59.218 -16.674 1.00 38.55 22 GLU B C 1
ATOM 2900 O O . GLU B 1 44 ? -22.515 -60.060 -15.908 1.00 43.00 22 GLU B O 1
ATOM 2906 N N . GLU B 1 45 ? -23.253 -57.989 -16.266 1.00 41.91 23 GLU B N 1
ATOM 2907 C CA . GLU B 1 45 ? -23.129 -57.590 -14.847 1.00 41.64 23 GLU B CA 1
ATOM 2908 C C . GLU B 1 45 ? -24.261 -58.143 -13.963 1.00 41.19 23 GLU B C 1
ATOM 2909 O O . GLU B 1 45 ? -24.071 -58.436 -12.767 1.00 36.90 23 GLU B O 1
ATOM 2915 N N . PHE B 1 46 ? -25.436 -58.262 -14.572 1.00 38.92 24 PHE B N 1
ATOM 2916 C CA . PHE B 1 46 ? -26.647 -58.745 -13.908 1.00 37.77 24 PHE B CA 1
ATOM 2917 C C . PHE B 1 46 ? -26.573 -60.239 -13.535 1.00 40.31 24 PHE B C 1
ATOM 2918 O O . PHE B 1 46 ? -27.197 -60.683 -12.564 1.00 43.78 24 PHE B O 1
ATOM 2926 N N . ARG B 1 47 ? -25.818 -61.018 -14.305 1.00 41.07 25 ARG B N 1
ATOM 2927 C CA . ARG B 1 47 ? -25.783 -62.473 -14.110 1.00 40.65 25 ARG B CA 1
ATOM 2928 C C . ARG B 1 47 ? -25.348 -62.954 -12.719 1.00 39.08 25 ARG B C 1
ATOM 2929 O O . ARG B 1 47 ? -25.991 -63.841 -12.167 1.00 42.14 25 ARG B O 1
ATOM 2937 N N . ASN B 1 48 ? -24.299 -62.370 -12.140 1.00 38.33 26 ASN B N 1
ATOM 2938 C CA . ASN B 1 48 ? -23.878 -62.722 -10.770 1.00 34.72 26 ASN B CA 1
ATOM 2939 C C . ASN B 1 48 ? -24.506 -61.777 -9.719 1.00 33.53 26 ASN B C 1
ATOM 2940 O O . ASN B 1 48 ? -24.051 -60.657 -9.530 1.00 31.31 26 ASN B O 1
ATOM 2945 N N . PHE B 1 49 ? -25.549 -62.266 -9.045 1.00 32.77 27 PHE B N 1
ATOM 2946 C CA . PHE B 1 49 ? -26.319 -61.497 -8.083 1.00 30.57 27 PHE B CA 1
ATOM 2947 C C . PHE B 1 49 ? -25.483 -60.916 -6.932 1.00 35.46 27 PHE B C 1
ATOM 2948 O O . PHE B 1 49 ? -25.475 -59.696 -6.692 1.00 34.29 27 PHE B O 1
ATOM 2956 N N . SER B 1 50 ? -24.794 -61.801 -6.219 1.00 32.81 28 SER B N 1
ATOM 2957 C CA . SER B 1 50 ? -24.055 -61.407 -5.031 1.00 34.51 28 SER B CA 1
ATOM 2958 C C . SER B 1 50 ? -22.892 -60.454 -5.358 1.00 31.98 28 SER B C 1
ATOM 2959 O O . SER B 1 50 ? -22.535 -59.613 -4.541 1.00 34.18 28 SER B O 1
ATOM 2962 N N . ARG B 1 51 ? -22.293 -60.630 -6.540 1.00 30.82 29 ARG B N 1
ATOM 2963 C CA . ARG B 1 51 ? -21.214 -59.781 -7.005 1.00 30.84 29 ARG B CA 1
ATOM 2964 C C . ARG B 1 51 ? -21.737 -58.384 -7.378 1.00 28.91 29 ARG B C 1
ATOM 2965 O O . ARG B 1 51 ? -21.015 -57.393 -7.243 1.00 32.49 29 ARG B O 1
ATOM 2973 N N . TYR B 1 52 ? -22.977 -58.305 -7.855 1.00 26.50 30 TYR B N 1
ATOM 2974 C CA . TYR B 1 52 ? -23.565 -57.021 -8.194 1.00 26.57 30 TYR B CA 1
ATOM 2975 C C . TYR B 1 52 ? -23.999 -56.234 -6.963 1.00 28.97 30 TYR B C 1
ATOM 2976 O O . TYR B 1 52 ? -23.995 -55.008 -7.011 1.00 30.19 30 TYR B O 1
ATOM 2985 N N . ILE B 1 53 ? -24.359 -56.925 -5.876 1.00 29.71 31 ILE B N 1
ATOM 2986 C CA . ILE B 1 53 ? -24.622 -56.268 -4.576 1.00 30.82 31 ILE B CA 1
ATOM 2987 C C . ILE B 1 53 ? -23.312 -55.724 -3.987 1.00 30.79 31 ILE B C 1
ATOM 2988 O O . ILE B 1 53 ? -23.271 -54.626 -3.443 1.00 33.82 31 ILE B O 1
ATOM 2993 N N . ALA B 1 54 ? -22.245 -56.512 -4.071 1.00 31.58 32 ALA B N 1
ATOM 2994 C CA . ALA B 1 54 ? -20.921 -56.057 -3.690 1.00 31.44 32 ALA B CA 1
ATOM 2995 C C . ALA B 1 54 ? -20.522 -54.801 -4.494 1.00 32.46 32 ALA B C 1
ATOM 2996 O O . ALA B 1 54 ? -19.995 -53.854 -3.922 1.00 31.07 32 ALA B O 1
ATOM 2998 N N . TYR B 1 55 ? -20.806 -54.787 -5.804 1.00 31.85 33 TYR B N 1
ATOM 2999 C CA . TYR B 1 55 ? -20.577 -53.602 -6.659 1.00 29.26 33 TYR B CA 1
ATOM 3000 C C . TYR B 1 55 ? -21.328 -52.331 -6.236 1.00 30.75 33 TYR B C 1
ATOM 3001 O O . TYR B 1 55 ? -20.727 -51.246 -6.118 1.00 31.73 33 TYR B O 1
ATOM 3010 N N . ILE B 1 56 ? -22.643 -52.437 -6.044 1.00 32.87 34 ILE B N 1
ATOM 3011 C CA . ILE B 1 56 ? -23.441 -51.262 -5.692 1.00 29.00 34 ILE B CA 1
ATOM 3012 C C . ILE B 1 56 ? -23.066 -50.722 -4.314 1.00 29.43 34 ILE B C 1
ATOM 3013 O O . ILE B 1 56 ? -23.137 -49.516 -4.091 1.00 32.27 34 ILE B O 1
ATOM 3018 N N . GLU B 1 57 ? -22.629 -51.598 -3.410 1.00 34.70 35 GLU B N 1
ATOM 3019 C CA . GLU B 1 57 ? -22.046 -51.185 -2.125 1.00 31.00 35 GLU B CA 1
ATOM 3020 C C . GLU B 1 57 ? -20.702 -50.480 -2.270 1.00 27.30 35 GLU B C 1
ATOM 3021 O O . GLU B 1 57 ? -20.417 -49.514 -1.546 1.00 30.49 35 GLU B O 1
ATOM 3027 N N . SER B 1 58 ? -19.882 -50.930 -3.212 1.00 34.17 36 SER B N 1
ATOM 3028 C CA . SER B 1 58 ? -18.644 -50.212 -3.553 1.00 33.10 36 SER B CA 1
ATOM 3029 C C . SER B 1 58 ? -18.936 -48.782 -4.066 1.00 33.65 36 SER B C 1
ATOM 3030 O O . SER B 1 58 ? -18.081 -47.906 -3.996 1.00 30.07 36 SER B O 1
ATOM 3033 N N . GLN B 1 59 ? -20.157 -48.563 -4.554 1.00 34.55 37 GLN B N 1
ATOM 3034 C CA . GLN B 1 59 ? -20.635 -47.238 -4.979 1.00 34.32 37 GLN B CA 1
ATOM 3035 C C . GLN B 1 59 ? -21.319 -46.420 -3.859 1.00 35.77 37 GLN B C 1
ATOM 3036 O O . GLN B 1 59 ? -21.698 -45.264 -4.083 1.00 31.77 37 GLN B O 1
ATOM 3042 N N . GLY B 1 60 ? -21.479 -47.021 -2.680 1.00 32.09 38 GLY B N 1
ATOM 3043 C CA . GLY B 1 60 ? -22.090 -46.365 -1.522 1.00 29.17 38 GLY B CA 1
ATOM 3044 C C . GLY B 1 60 ? -23.590 -46.569 -1.355 1.00 31.79 38 GLY B C 1
ATOM 3045 O O . GLY B 1 60 ? -24.197 -45.944 -0.483 1.00 32.22 38 GLY B O 1
ATOM 3046 N N . ALA B 1 61 ? -24.192 -47.438 -2.173 1.00 32.56 39 ALA B N 1
ATOM 3047 C CA . ALA B 1 61 ? -25.668 -47.587 -2.239 1.00 31.27 39 ALA B CA 1
ATOM 3048 C C . ALA B 1 61 ? -26.279 -47.894 -0.890 1.00 35.11 39 ALA B C 1
ATOM 3049 O O . ALA B 1 61 ? -27.373 -47.422 -0.557 1.00 31.77 39 ALA B O 1
ATOM 3051 N N . HIS B 1 62 ? -25.552 -48.693 -0.122 1.00 36.47 40 HIS B N 1
ATOM 3052 C CA . HIS B 1 62 ? -26.008 -49.169 1.168 1.00 33.63 40 HIS B CA 1
ATOM 3053 C C . HIS B 1 62 ? -26.225 -48.075 2.205 1.00 34.48 40 HIS B C 1
ATOM 3054 O O . HIS B 1 62 ? -26.957 -48.256 3.169 1.00 36.77 40 HIS B O 1
ATOM 3061 N N . ARG B 1 63 ? -25.595 -46.929 2.005 1.00 34.78 41 ARG B N 1
ATOM 3062 C CA . ARG B 1 63 ? -25.693 -45.853 2.975 1.00 33.94 41 ARG B CA 1
ATOM 3063 C C . ARG B 1 63 ? -27.097 -45.296 3.153 1.00 32.22 41 ARG B C 1
ATOM 3064 O O . ARG B 1 63 ? -27.470 -44.881 4.256 1.00 34.06 41 ARG B O 1
ATOM 3072 N N . ALA B 1 64 ? -27.858 -45.308 2.068 1.00 31.61 42 ALA B N 1
ATOM 3073 C CA . ALA B 1 64 ? -29.224 -44.832 2.035 1.00 32.78 42 ALA B CA 1
ATOM 3074 C C . ALA B 1 64 ? -30.196 -45.800 2.680 1.00 33.40 42 ALA B C 1
ATOM 3075 O O . ALA B 1 64 ? -31.302 -45.401 3.028 1.00 30.57 42 ALA B O 1
ATOM 3077 N N . GLY B 1 65 ? -29.810 -47.074 2.743 1.00 31.91 43 GLY B N 1
ATOM 3078 C CA . GLY B 1 65 ? -30.648 -48.144 3.274 1.00 31.44 43 GLY B CA 1
ATOM 3079 C C . GLY B 1 65 ? -31.503 -48.881 2.259 1.00 27.28 43 GLY B C 1
ATOM 3080 O O . GLY B 1 65 ? -32.050 -49.936 2.563 1.00 28.30 43 GLY B O 1
ATOM 3081 N N . LEU B 1 66 ? -31.613 -48.297 1.073 1.00 30.95 44 LEU B N 1
ATOM 3082 C CA . LEU B 1 66 ? -32.479 -48.744 0.007 1.00 29.71 44 LEU B CA 1
ATOM 3083 C C . LEU B 1 66 ? -31.836 -48.282 -1.320 1.00 27.38 44 LEU B C 1
ATOM 3084 O O . LEU B 1 66 ? -31.309 -47.184 -1.391 1.00 27.56 44 LEU B O 1
ATOM 3089 N N . ALA B 1 67 ? -31.842 -49.169 -2.315 1.00 32.16 45 ALA B N 1
ATOM 3090 C CA . ALA B 1 67 ? -31.327 -48.929 -3.683 1.00 31.81 45 ALA B CA 1
ATOM 3091 C C . ALA B 1 67 ? -32.312 -49.486 -4.708 1.00 32.40 45 ALA B C 1
ATOM 3092 O O . ALA B 1 67 ? -32.988 -50.468 -4.443 1.00 32.61 45 ALA B O 1
ATOM 3094 N N . LYS B 1 68 ? -32.367 -48.879 -5.888 1.00 32.61 46 LYS B N 1
ATOM 3095 C CA . LYS B 1 68 ? -33.160 -49.410 -7.006 1.00 26.91 46 LYS B CA 1
ATOM 3096 C C . LYS B 1 68 ? -32.212 -49.983 -8.048 1.00 32.44 46 LYS B C 1
ATOM 3097 O O . LYS B 1 68 ? -31.181 -49.392 -8.336 1.00 24.47 46 LYS B O 1
ATOM 3103 N N . VAL B 1 69 ? -32.555 -51.161 -8.574 1.00 33.46 47 VAL B N 1
ATOM 3104 C CA . VAL B 1 69 ? -31.856 -51.763 -9.701 1.00 29.37 47 VAL B CA 1
ATOM 3105 C C . VAL B 1 69 ? -32.830 -52.002 -10.856 1.00 29.67 47 VAL B C 1
ATOM 3106 O O . VAL B 1 69 ? -33.811 -52.732 -10.709 1.00 25.42 47 VAL B O 1
ATOM 3110 N N . VAL B 1 70 ? -32.573 -51.360 -12.000 1.00 32.70 48 VAL B N 1
ATOM 3111 C CA . VAL B 1 70 ? -33.378 -51.567 -13.194 1.00 30.54 48 VAL B CA 1
ATOM 3112 C C . VAL B 1 70 ? -32.749 -52.694 -14.040 1.00 30.64 48 VAL B C 1
ATOM 3113 O O . VAL B 1 70 ? -31.613 -52.562 -14.492 1.00 21.82 48 VAL B O 1
ATOM 3117 N N . PRO B 1 71 ? -33.471 -53.827 -14.230 1.00 34.68 49 PRO B N 1
ATOM 3118 C CA . PRO B 1 71 ? -32.826 -54.934 -14.968 1.00 32.88 49 PRO B CA 1
ATOM 3119 C C . PRO B 1 71 ? -32.661 -54.622 -16.447 1.00 33.57 49 PRO B C 1
ATOM 3120 O O . PRO B 1 71 ? -33.371 -53.772 -16.992 1.00 34.99 49 PRO B O 1
ATOM 3124 N N . PRO B 1 72 ? -31.742 -55.327 -17.103 1.00 34.06 50 PRO B N 1
ATOM 3125 C CA . PRO B 1 72 ? -31.617 -55.162 -18.532 1.00 34.07 50 PRO B CA 1
ATOM 3126 C C . PRO B 1 72 ? -32.951 -55.390 -19.256 1.00 38.35 50 PRO B C 1
ATOM 3127 O O . PRO B 1 72 ? -33.732 -56.273 -18.862 1.00 38.61 50 PRO B O 1
ATOM 3131 N N . LYS B 1 73 ? -33.204 -54.590 -20.295 1.00 39.61 51 LYS B N 1
ATOM 3132 C CA . LYS B 1 73 ? -34.451 -54.651 -21.063 1.00 41.50 51 LYS B CA 1
ATOM 3133 C C . LYS B 1 73 ? -34.705 -56.053 -21.604 1.00 45.01 51 LYS B C 1
ATOM 3134 O O . LYS B 1 73 ? -35.854 -56.464 -21.748 1.00 48.18 51 LYS B O 1
ATOM 3136 N N . GLU B 1 74 ? -33.620 -56.774 -21.890 1.00 48.14 52 GLU B N 1
ATOM 3137 C CA . GLU B 1 74 ? -33.658 -58.131 -22.451 1.00 50.25 52 GLU B CA 1
ATOM 3138 C C . GLU B 1 74 ? -34.243 -59.146 -21.467 1.00 49.85 52 GLU B C 1
ATOM 3139 O O . GLU B 1 74 ? -34.781 -60.171 -21.883 1.00 50.83 52 GLU B O 1
ATOM 3145 N N . TRP B 1 75 ? -34.129 -58.846 -20.171 1.00 47.11 53 TRP B N 1
ATOM 3146 C CA . TRP B 1 75 ? -34.490 -59.778 -19.098 1.00 44.73 53 TRP B CA 1
ATOM 3147 C C . TRP B 1 75 ? -35.971 -59.658 -18.686 1.00 43.85 53 TRP B C 1
ATOM 3148 O O . TRP B 1 75 ? -36.477 -58.558 -18.448 1.00 41.69 53 TRP B O 1
ATOM 3159 N N . LYS B 1 76 ? -36.652 -60.802 -18.643 1.00 42.07 54 LYS B N 1
ATOM 3160 C CA . LYS B 1 76 ? -38.008 -60.917 -18.098 1.00 39.95 54 LYS B CA 1
ATOM 3161 C C . LYS B 1 76 ? -38.091 -62.216 -17.268 1.00 36.10 54 LYS B C 1
ATOM 3162 O O . LYS B 1 76 ? -37.595 -63.252 -17.693 1.00 37.72 54 LYS B O 1
ATOM 3166 N N . PRO B 1 77 ? -38.682 -62.152 -16.052 1.00 36.75 55 PRO B N 1
ATOM 3167 C CA . PRO B 1 77 ? -38.712 -63.344 -15.195 1.00 35.14 55 PRO B CA 1
ATOM 3168 C C . PRO B 1 77 ? -39.822 -64.349 -15.528 1.00 32.96 55 PRO B C 1
ATOM 3169 O O . PRO B 1 77 ? -39.847 -65.441 -14.954 1.00 29.82 55 PRO B O 1
ATOM 3173 N N . ARG B 1 78 ? -40.715 -63.964 -16.444 1.00 34.04 56 ARG B N 1
ATOM 3174 C CA . ARG B 1 78 ? -41.906 -64.721 -16.783 1.00 32.80 56 ARG B CA 1
ATOM 3175 C C . ARG B 1 78 ? -42.429 -64.205 -18.125 1.00 37.02 56 ARG B C 1
ATOM 3176 O O . ARG B 1 78 ? -42.389 -63.000 -18.390 1.00 38.20 56 ARG B O 1
ATOM 3184 N N . ALA B 1 79 ? -42.924 -65.115 -18.960 1.00 36.49 57 ALA B N 1
ATOM 3185 C CA . ALA B 1 79 ? -43.472 -64.761 -20.285 1.00 38.44 57 ALA B CA 1
ATOM 3186 C C . ALA B 1 79 ? -44.717 -63.876 -20.196 1.00 38.15 57 ALA B C 1
ATOM 3187 O O . ALA B 1 79 ? -44.811 -62.873 -20.902 1.00 39.35 57 ALA B O 1
ATOM 3189 N N . SER B 1 80 ? -45.678 -64.257 -19.353 1.00 38.42 58 SER B N 1
ATOM 3190 C CA . SER B 1 80 ? -46.880 -63.438 -19.154 1.00 36.62 58 SER B CA 1
ATOM 3191 C C . SER B 1 80 ? -47.520 -63.718 -17.812 1.00 34.44 58 SER B C 1
ATOM 3192 O O . SER B 1 80 ? -47.272 -64.745 -17.216 1.00 36.22 58 SER B O 1
ATOM 3195 N N . TYR B 1 81 ? -48.347 -62.785 -17.358 1.00 36.07 59 TYR B N 1
ATOM 3196 C CA . TYR B 1 81 ? -49.021 -62.861 -16.059 1.00 37.48 59 TYR B CA 1
ATOM 3197 C C . TYR B 1 81 ? -50.517 -63.068 -16.244 1.00 43.04 59 TYR B C 1
ATOM 3198 O O . TYR B 1 81 ? -51.317 -62.721 -15.363 1.00 45.28 59 TYR B O 1
ATOM 3207 N N . ASP B 1 82 ? -50.894 -63.640 -17.390 1.00 44.43 60 ASP B N 1
ATOM 3208 C CA . ASP B 1 82 ? -52.298 -63.786 -17.752 1.00 45.79 60 ASP B CA 1
ATOM 3209 C C . ASP B 1 82 ? -52.890 -65.118 -17.260 1.00 44.01 60 ASP B C 1
ATOM 3210 O O . ASP B 1 82 ? -54.075 -65.381 -17.472 1.00 44.40 60 ASP B O 1
ATOM 3215 N N . ASP B 1 83 ? -52.078 -65.919 -16.568 1.00 40.13 61 ASP B N 1
ATOM 3216 C CA . ASP B 1 83 ? -52.465 -67.264 -16.126 1.00 40.94 61 ASP B CA 1
ATOM 3217 C C . ASP B 1 83 ? -52.490 -67.445 -14.596 1.00 36.70 61 ASP B C 1
ATOM 3218 O O . ASP B 1 83 ? -52.575 -68.571 -14.106 1.00 37.50 61 ASP B O 1
ATOM 3223 N N . ILE B 1 84 ? -52.449 -66.356 -13.836 1.00 37.89 62 ILE B N 1
ATOM 3224 C CA . ILE B 1 84 ? -52.362 -66.463 -12.373 1.00 33.16 62 ILE B CA 1
ATOM 3225 C C . ILE B 1 84 ? -53.654 -66.040 -11.661 1.00 34.04 62 ILE B C 1
ATOM 3226 O O . ILE B 1 84 ? -53.669 -65.878 -10.452 1.00 39.63 62 ILE B O 1
ATOM 3231 N N . ASP B 1 85 ? -54.743 -65.904 -12.407 1.00 34.70 63 ASP B N 1
ATOM 3232 C CA . ASP B 1 85 ? -56.025 -65.420 -11.863 1.00 36.23 63 ASP B CA 1
ATOM 3233 C C . ASP B 1 85 ? -56.659 -66.335 -10.835 1.00 32.45 63 ASP B C 1
ATOM 3234 O O . ASP B 1 85 ? -57.398 -65.865 -9.964 1.00 31.43 63 ASP B O 1
ATOM 3239 N N . ASP B 1 86 ? -56.385 -67.633 -10.962 1.00 30.43 64 ASP B N 1
ATOM 3240 C CA . ASP B 1 86 ? -56.906 -68.630 -10.038 1.00 31.84 64 ASP B CA 1
ATOM 3241 C C . ASP B 1 86 ? -55.953 -68.870 -8.862 1.00 31.90 64 ASP B C 1
ATOM 3242 O O . ASP B 1 86 ? -56.221 -69.724 -8.032 1.00 33.67 64 ASP B O 1
ATOM 3247 N N . LEU B 1 87 ? -54.846 -68.123 -8.792 1.00 35.95 65 LEU B N 1
ATOM 3248 C CA . LEU B 1 87 ? -53.921 -68.204 -7.658 1.00 33.32 65 LEU B CA 1
ATOM 3249 C C . LEU B 1 87 ? -54.626 -67.770 -6.366 1.00 34.39 65 LEU B C 1
ATOM 3250 O O . LEU B 1 87 ? -55.282 -66.728 -6.333 1.00 29.24 65 LEU B O 1
ATOM 3255 N N . VAL B 1 88 ? -54.501 -68.596 -5.317 1.00 36.12 66 VAL B N 1
ATOM 3256 C CA . VAL B 1 88 ? -55.183 -68.364 -4.043 1.00 31.07 66 VAL B CA 1
ATOM 3257 C C . VAL B 1 88 ? -54.303 -67.519 -3.126 1.00 35.69 66 VAL B C 1
ATOM 3258 O O . VAL B 1 88 ? -53.122 -67.857 -2.892 1.00 35.28 66 VAL B O 1
ATOM 3262 N N . ILE B 1 89 ? -54.883 -66.400 -2.664 1.00 33.45 67 ILE B N 1
ATOM 3263 C CA . ILE B 1 89 ? -54.352 -65.576 -1.580 1.00 28.12 67 ILE B CA 1
ATOM 3264 C C . ILE B 1 89 ? -55.034 -66.099 -0.314 1.00 30.11 67 ILE B C 1
ATOM 3265 O O . ILE B 1 89 ? -56.209 -65.777 -0.070 1.00 30.95 67 ILE B O 1
ATOM 3270 N N . PRO B 1 90 ? -54.354 -66.974 0.450 1.00 29.15 68 PRO B N 1
ATOM 3271 C CA . PRO B 1 90 ? -55.060 -67.678 1.536 1.00 32.38 68 PRO B CA 1
ATOM 3272 C C . PRO B 1 90 ? -55.462 -66.863 2.778 1.00 35.06 68 PRO B C 1
ATOM 3273 O O . PRO B 1 90 ? -56.426 -67.231 3.480 1.00 38.25 68 PRO B O 1
ATOM 3277 N N . ALA B 1 91 ? -54.756 -65.768 3.038 1.00 39.61 69 ALA B N 1
ATOM 3278 C CA . ALA B 1 91 ? -55.010 -64.953 4.228 1.00 36.43 69 ALA B CA 1
ATOM 3279 C C . ALA B 1 91 ? -54.888 -63.469 3.920 1.00 33.54 69 ALA B C 1
ATOM 3280 O O . ALA B 1 91 ? -53.988 -62.811 4.416 1.00 35.52 69 ALA B O 1
ATOM 3282 N N . PRO B 1 92 ? -55.836 -62.918 3.142 1.00 35.35 70 PRO B N 1
ATOM 3283 C CA . PRO B 1 92 ? -55.771 -61.487 2.867 1.00 36.20 70 PRO B CA 1
ATOM 3284 C C . PRO B 1 92 ? -55.954 -60.691 4.155 1.00 34.58 70 PRO B C 1
ATOM 3285 O O . PRO B 1 92 ? -56.678 -61.137 5.043 1.00 31.22 70 PRO B O 1
ATOM 3289 N N . ILE B 1 93 ? -55.308 -59.533 4.263 1.00 31.33 71 ILE B N 1
ATOM 3290 C CA . ILE B 1 93 ? -55.414 -58.750 5.502 1.00 34.02 71 ILE B CA 1
ATOM 3291 C C . ILE B 1 93 ? -56.088 -57.403 5.221 1.00 28.47 71 ILE B C 1
ATOM 3292 O O . ILE B 1 93 ? -55.643 -56.648 4.364 1.00 29.98 71 ILE B O 1
ATOM 3297 N N . GLN B 1 94 ? -57.185 -57.125 5.923 1.00 25.09 72 GLN B N 1
ATOM 3298 C CA . GLN B 1 94 ? -57.755 -55.790 5.902 1.00 27.25 72 GLN B CA 1
ATOM 3299 C C . GLN B 1 94 ? -56.944 -54.918 6.848 1.00 29.13 72 GLN B C 1
ATOM 3300 O O . GLN B 1 94 ? -56.746 -55.272 7.985 1.00 32.94 72 GLN B O 1
ATOM 3306 N N . GLN B 1 95 ? -56.448 -53.785 6.347 1.00 31.79 73 GLN B N 1
ATOM 3307 C CA . GLN B 1 95 ? -55.514 -52.940 7.102 1.00 29.40 73 GLN B CA 1
ATOM 3308 C C . GLN B 1 95 ? -56.218 -51.755 7.750 1.00 29.43 73 GLN B C 1
ATOM 3309 O O . GLN B 1 95 ? -56.411 -50.691 7.126 1.00 27.10 73 GLN B O 1
ATOM 3315 N N . LEU B 1 96 ? -56.603 -51.963 9.012 1.00 31.16 74 LEU B N 1
ATOM 3316 C CA . LEU B 1 96 ? -57.205 -50.915 9.825 1.00 29.19 74 LEU B CA 1
ATOM 3317 C C . LEU B 1 96 ? -56.133 -50.073 10.517 1.00 33.79 74 LEU B C 1
ATOM 3318 O O . LEU B 1 96 ? -55.220 -50.599 11.125 1.00 33.35 74 LEU B O 1
ATOM 3323 N N . VAL B 1 97 ? -56.239 -48.756 10.363 1.00 32.46 75 VAL B N 1
ATOM 3324 C CA . VAL B 1 97 ? -55.235 -47.846 10.848 1.00 31.17 75 VAL B CA 1
ATOM 3325 C C . VAL B 1 97 ? -55.891 -46.833 11.787 1.00 30.77 75 VAL B C 1
ATOM 3326 O O . VAL B 1 97 ? -56.907 -46.222 11.456 1.00 28.39 75 VAL B O 1
ATOM 3330 N N . THR B 1 98 ? -55.324 -46.716 12.978 1.00 30.89 76 THR B N 1
ATOM 3331 C CA . THR B 1 98 ? -55.755 -45.759 13.977 1.00 30.05 76 THR B CA 1
ATOM 3332 C C . THR B 1 98 ? -54.600 -44.784 14.288 1.00 30.04 76 THR B C 1
ATOM 3333 O O . THR B 1 98 ? -53.454 -45.183 14.501 1.00 25.40 76 THR B O 1
ATOM 3337 N N . GLY B 1 99 ? -54.918 -43.495 14.303 1.00 28.06 77 GLY B N 1
ATOM 3338 C CA . GLY B 1 99 ? -53.950 -42.491 14.707 1.00 26.69 77 GLY B CA 1
ATOM 3339 C C . GLY B 1 99 ? -54.234 -41.096 14.221 1.00 30.01 77 GLY B C 1
ATOM 3340 O O . GLY B 1 99 ? -55.282 -40.825 13.663 1.00 31.51 77 GLY B O 1
ATOM 3341 N N . GLN B 1 100 ? -53.261 -40.210 14.435 1.00 36.67 78 GLN B N 1
ATOM 3342 C CA . GLN B 1 100 ? -53.390 -38.795 14.100 1.00 36.65 78 GLN B CA 1
ATOM 3343 C C . GLN B 1 100 ? -52.020 -38.105 14.117 1.00 35.83 78 GLN B C 1
ATOM 3344 O O . GLN B 1 100 ? -51.080 -38.614 14.705 1.00 33.44 78 GLN B O 1
ATOM 3350 N N . SER B 1 101 ? -51.934 -36.931 13.493 1.00 42.70 79 SER B N 1
ATOM 3351 C CA . SER B 1 101 ? -50.726 -36.091 13.531 1.00 42.57 79 SER B CA 1
ATOM 3352 C C . SER B 1 101 ? -49.486 -36.838 13.062 1.00 37.61 79 SER B C 1
ATOM 3353 O O . SER B 1 101 ? -48.439 -36.713 13.666 1.00 34.19 79 SER B O 1
ATOM 3356 N N . GLY B 1 102 ? -49.627 -37.630 11.998 1.00 34.13 80 GLY B N 1
ATOM 3357 C CA . GLY B 1 102 ? -48.508 -38.341 11.403 1.00 30.60 80 GLY B CA 1
ATOM 3358 C C . GLY B 1 102 ? -48.049 -39.606 12.090 1.00 28.12 80 GLY B C 1
ATOM 3359 O O . GLY B 1 102 ? -47.073 -40.205 11.649 1.00 28.42 80 GLY B O 1
ATOM 3360 N N . LEU B 1 103 ? -48.757 -40.026 13.145 1.00 28.90 81 LEU B N 1
ATOM 3361 C CA . LEU B 1 103 ? -48.385 -41.198 13.946 1.00 30.10 81 LEU B CA 1
ATOM 3362 C C . LEU B 1 103 ? -49.553 -42.194 14.029 1.00 27.60 81 LEU B C 1
ATOM 3363 O O . LEU B 1 103 ? -50.594 -41.855 14.555 1.00 26.38 81 LEU B O 1
ATOM 3368 N N . PHE B 1 104 ? -49.363 -43.415 13.512 1.00 28.71 82 PHE B N 1
ATOM 3369 C CA . PHE B 1 104 ? -50.440 -44.397 13.393 1.00 26.98 82 PHE B CA 1
ATOM 3370 C C . PHE B 1 104 ? -50.020 -45.800 13.813 1.00 28.08 82 PHE B C 1
ATOM 3371 O O . PHE B 1 104 ? -48.844 -46.142 13.813 1.00 30.01 82 PHE B O 1
ATOM 3379 N N . THR B 1 105 ? -51.012 -46.601 14.187 1.00 31.16 83 THR B N 1
ATOM 3380 C CA . THR B 1 105 ? -50.860 -48.042 14.400 1.00 26.67 83 THR B CA 1
ATOM 3381 C C . THR B 1 105 ? -51.774 -48.742 13.424 1.00 27.66 83 THR B C 1
ATOM 3382 O O . THR B 1 105 ? -52.962 -48.412 13.362 1.00 24.00 83 THR B O 1
ATOM 3386 N N . GLN B 1 106 ? -51.204 -49.685 12.662 1.00 28.90 84 GLN B N 1
ATOM 3387 C CA . GLN B 1 106 ? -51.924 -50.533 11.721 1.00 24.09 84 GLN B CA 1
ATOM 3388 C C . GLN B 1 106 ? -52.272 -51.882 12.343 1.00 28.95 84 GLN B C 1
ATOM 3389 O O . GLN B 1 106 ? -51.419 -52.539 12.876 1.00 30.53 84 GLN B O 1
ATOM 3395 N N . TYR B 1 107 ? -53.544 -52.264 12.262 1.00 30.64 85 TYR B N 1
ATOM 3396 C CA . TYR B 1 107 ? -54.065 -53.535 12.752 1.00 32.32 85 TYR B CA 1
ATOM 3397 C C . TYR B 1 107 ? -54.479 -54.364 11.547 1.00 31.07 85 TYR B C 1
ATOM 3398 O O . TYR B 1 107 ? -55.336 -53.964 10.791 1.00 35.18 85 TYR B O 1
ATOM 3407 N N . ASN B 1 108 ? -53.865 -55.522 11.383 1.00 37.24 86 ASN B N 1
ATOM 3408 C CA . ASN B 1 108 ? -54.030 -56.320 10.195 1.00 43.39 86 ASN B CA 1
ATOM 3409 C C . ASN B 1 108 ? -55.022 -57.439 10.478 1.00 43.01 86 ASN B C 1
ATOM 3410 O O . ASN B 1 108 ? -54.691 -58.382 11.175 1.00 46.54 86 ASN B O 1
ATOM 3415 N N . ILE B 1 109 ? -56.238 -57.288 9.943 1.00 40.83 87 ILE B N 1
ATOM 3416 C CA . ILE B 1 109 ? -57.364 -58.197 10.156 1.00 41.08 87 ILE B CA 1
ATOM 3417 C C . ILE B 1 109 ? -57.434 -59.240 9.047 1.00 36.76 87 ILE B C 1
ATOM 3418 O O . ILE B 1 109 ? -57.652 -58.887 7.897 1.00 32.57 87 ILE B O 1
ATOM 3423 N N . GLN B 1 110 ? -57.286 -60.514 9.391 1.00 36.93 88 GLN B N 1
ATOM 3424 C CA . GLN B 1 110 ? -57.339 -61.591 8.401 1.00 36.49 88 GLN B CA 1
ATOM 3425 C C . GLN B 1 110 ? -58.738 -61.800 7.851 1.00 38.69 88 GLN B C 1
ATOM 3426 O O . GLN B 1 110 ? -59.695 -61.973 8.609 1.00 40.24 88 GLN B O 1
ATOM 3432 N N . LYS B 1 111 ? -58.852 -61.791 6.530 1.00 35.84 89 LYS B N 1
ATOM 3433 C CA . LYS B 1 111 ? -60.115 -62.048 5.865 1.00 35.55 89 LYS B CA 1
ATOM 3434 C C . LYS B 1 111 ? -60.083 -63.439 5.233 1.00 34.71 89 LYS B C 1
ATOM 3435 O O . LYS B 1 111 ? -59.049 -64.112 5.253 1.00 35.81 89 LYS B O 1
ATOM 3441 N N . LYS B 1 112 ? -61.224 -63.870 4.698 1.00 38.69 90 LYS B N 1
ATOM 3442 C CA . LYS B 1 112 ? -61.321 -65.165 4.025 1.00 39.86 90 LYS B CA 1
ATOM 3443 C C . LYS B 1 112 ? -60.470 -65.190 2.749 1.00 36.35 90 LYS B C 1
ATOM 3444 O O . LYS B 1 112 ? -60.290 -64.154 2.086 1.00 34.50 90 LYS B O 1
ATOM 3446 N N . ALA B 1 113 ? -59.948 -66.382 2.438 1.00 36.22 91 ALA B N 1
ATOM 3447 C CA . ALA B 1 113 ? -59.189 -66.659 1.212 1.00 35.88 91 ALA B CA 1
ATOM 3448 C C . ALA B 1 113 ? -59.919 -66.130 0.004 1.00 37.30 91 ALA B C 1
ATOM 3449 O O . ALA B 1 113 ? -61.146 -66.082 -0.035 1.00 36.97 91 ALA B O 1
ATOM 3451 N N . MET B 1 114 ? -59.147 -65.731 -0.995 1.00 37.75 92 MET B N 1
ATOM 3452 C CA . MET B 1 114 ? -59.709 -65.226 -2.231 1.00 35.56 92 MET B CA 1
ATOM 3453 C C . MET B 1 114 ? -58.684 -65.436 -3.319 1.00 33.73 92 MET B C 1
ATOM 3454 O O . MET B 1 114 ? -57.493 -65.621 -3.034 1.00 34.28 92 MET B O 1
ATOM 3459 N N . THR B 1 115 ? -59.144 -65.455 -4.560 1.00 31.73 93 THR B N 1
ATOM 3460 C CA . THR B 1 115 ? -58.239 -65.612 -5.685 1.00 31.32 93 THR B CA 1
ATOM 3461 C C . THR B 1 115 ? -57.708 -64.232 -6.124 1.00 31.58 93 THR B C 1
ATOM 3462 O O . THR B 1 115 ? -58.171 -63.199 -5.634 1.00 32.49 93 THR B O 1
ATOM 3466 N N . VAL B 1 116 ? -56.727 -64.232 -7.030 1.00 30.17 94 VAL B N 1
ATOM 3467 C CA . VAL B 1 116 ? -56.213 -63.011 -7.630 1.00 30.58 94 VAL B CA 1
ATOM 3468 C C . VAL B 1 116 ? -57.267 -62.268 -8.452 1.00 35.76 94 VAL B C 1
ATOM 3469 O O . VAL B 1 116 ? -57.332 -61.037 -8.404 1.00 33.63 94 VAL B O 1
ATOM 3473 N N . ARG B 1 117 ? -58.095 -63.008 -9.199 1.00 38.70 95 ARG B N 1
ATOM 3474 C CA . ARG B 1 117 ? -59.186 -62.395 -9.963 1.00 39.12 95 ARG B CA 1
ATOM 3475 C C . ARG B 1 117 ? -60.158 -61.679 -9.029 1.00 35.21 95 ARG B C 1
ATOM 3476 O O . ARG B 1 117 ? -60.525 -60.526 -9.284 1.00 35.85 95 ARG B O 1
ATOM 3484 N N . GLU B 1 118 ? -60.572 -62.364 -7.959 1.00 31.85 96 GLU B N 1
ATOM 3485 C CA . GLU B 1 118 ? -61.448 -61.770 -6.942 1.00 34.30 96 GLU B CA 1
ATOM 3486 C C . GLU B 1 118 ? -60.804 -60.545 -6.267 1.00 34.10 96 GLU B C 1
ATOM 3487 O O . GLU B 1 118 ? -61.483 -59.564 -5.961 1.00 37.02 96 GLU B O 1
ATOM 3493 N N . PHE B 1 119 ? -59.496 -60.613 -6.044 1.00 35.07 97 PHE B N 1
ATOM 3494 C CA . PHE B 1 119 ? -58.769 -59.523 -5.401 1.00 34.86 97 PHE B CA 1
ATOM 3495 C C . PHE B 1 119 ? -58.636 -58.314 -6.335 1.00 31.82 97 PHE B C 1
ATOM 3496 O O . PHE B 1 119 ? -58.902 -57.186 -5.916 1.00 30.54 97 PHE B O 1
ATOM 3504 N N . ARG B 1 120 ? -58.255 -58.557 -7.591 1.00 34.93 98 ARG B N 1
ATOM 3505 C CA . ARG B 1 120 ? -58.202 -57.495 -8.631 1.00 36.33 98 ARG B CA 1
ATOM 3506 C C . ARG B 1 120 ? -59.520 -56.763 -8.829 1.00 35.05 98 ARG B C 1
ATOM 3507 O O . ARG B 1 120 ? -59.529 -55.565 -9.097 1.00 34.44 98 ARG B O 1
ATOM 3515 N N . LYS B 1 121 ? -60.636 -57.488 -8.754 1.00 36.67 99 LYS B N 1
ATOM 3516 C CA . LYS B 1 121 ? -61.944 -56.859 -8.942 1.00 37.11 99 LYS B CA 1
ATOM 3517 C C . LYS B 1 121 ? -62.232 -55.864 -7.815 1.00 32.36 99 LYS B C 1
ATOM 3518 O O . LYS B 1 121 ? -62.679 -54.750 -8.069 1.00 34.03 99 LYS B O 1
ATOM 3522 N N . ILE B 1 122 ? -61.946 -56.259 -6.581 1.00 33.88 100 ILE B N 1
ATOM 3523 C CA . ILE B 1 122 ? -62.069 -55.362 -5.426 1.00 34.74 100 ILE B CA 1
ATOM 3524 C C . ILE B 1 122 ? -61.099 -54.172 -5.518 1.00 34.17 100 ILE B C 1
ATOM 3525 O O . ILE B 1 122 ? -61.499 -53.040 -5.252 1.00 33.68 100 ILE B O 1
ATOM 3530 N N . ALA B 1 123 ? -59.848 -54.444 -5.909 1.00 31.46 101 ALA B N 1
ATOM 3531 C CA . ALA B 1 123 ? -58.809 -53.417 -6.083 1.00 29.45 101 ALA B CA 1
ATOM 3532 C C . ALA B 1 123 ? -59.169 -52.336 -7.081 1.00 32.61 101 ALA B C 1
ATOM 3533 O O . ALA B 1 123 ? -58.948 -51.150 -6.832 1.00 33.47 101 ALA B O 1
ATOM 3535 N N . ASN B 1 124 ? -59.702 -52.764 -8.227 1.00 36.54 102 ASN B N 1
ATOM 3536 C CA . ASN B 1 124 ? -59.979 -51.872 -9.342 1.00 37.15 102 ASN B CA 1
ATOM 3537 C C . ASN B 1 124 ? -61.372 -51.266 -9.275 1.00 35.93 102 ASN B C 1
ATOM 3538 O O . ASN B 1 124 ? -61.705 -50.424 -10.105 1.00 35.76 102 ASN B O 1
ATOM 3543 N N . SER B 1 125 ? -62.159 -51.661 -8.271 1.00 33.63 103 SER B N 1
ATOM 3544 C CA . SER B 1 125 ? -63.513 -51.141 -8.088 1.00 29.27 103 SER B CA 1
ATOM 3545 C C . SER B 1 125 ? -63.451 -49.674 -7.718 1.00 31.63 103 SER B C 1
ATOM 3546 O O . SER B 1 125 ? -62.404 -49.171 -7.320 1.00 31.44 103 SER B O 1
ATOM 3549 N N . ASP B 1 126 ? -64.583 -48.993 -7.860 1.00 37.28 104 ASP B N 1
ATOM 3550 C CA . ASP B 1 126 ? -64.697 -47.584 -7.510 1.00 37.92 104 ASP B CA 1
ATOM 3551 C C . ASP B 1 126 ? -64.382 -47.351 -6.046 1.00 36.66 104 ASP B C 1
ATOM 3552 O O . ASP B 1 126 ? -63.716 -46.385 -5.720 1.00 35.80 104 ASP B O 1
ATOM 3557 N N . LYS B 1 127 ? -64.822 -48.259 -5.182 1.00 37.24 105 LYS B N 1
ATOM 3558 C CA . LYS B 1 127 ? -64.604 -48.149 -3.736 1.00 40.18 105 LYS B CA 1
ATOM 3559 C C . LYS B 1 127 ? -63.108 -48.087 -3.342 1.00 38.95 105 LYS B C 1
ATOM 3560 O O . LYS B 1 127 ? -62.725 -47.345 -2.432 1.00 34.06 105 LYS B O 1
ATOM 3566 N N . TYR B 1 128 ? -62.277 -48.876 -4.020 1.00 35.62 106 TYR B N 1
ATOM 3567 C CA . TYR B 1 128 ? -60.890 -49.089 -3.602 1.00 34.81 106 TYR B CA 1
ATOM 3568 C C . TYR B 1 128 ? -59.832 -48.638 -4.591 1.00 32.67 106 TYR B C 1
ATOM 3569 O O . TYR B 1 128 ? -58.654 -48.717 -4.282 1.00 37.24 106 TYR B O 1
ATOM 3578 N N . CYS B 1 129 ? -60.216 -48.200 -5.782 1.00 33.73 107 CYS B N 1
ATOM 3579 C CA . CYS B 1 129 ? -59.212 -47.835 -6.784 1.00 30.94 107 CYS B CA 1
ATOM 3580 C C . CYS B 1 129 ? -58.490 -46.536 -6.431 1.00 30.08 107 CYS B C 1
ATOM 3581 O O . CYS B 1 129 ? -58.904 -45.784 -5.544 1.00 26.89 107 CYS B O 1
ATOM 3584 N N . THR B 1 130 ? -57.384 -46.318 -7.139 1.00 30.59 108 THR B N 1
ATOM 3585 C CA . THR B 1 130 ? -56.529 -45.165 -6.989 1.00 29.68 108 THR B CA 1
ATOM 3586 C C . THR B 1 130 ? -57.305 -43.887 -7.303 1.00 31.77 108 THR B C 1
ATOM 3587 O O . THR B 1 130 ? -57.997 -43.818 -8.326 1.00 35.43 108 THR B O 1
ATOM 3591 N N . PRO B 1 131 ? -57.191 -42.861 -6.443 1.00 35.74 109 PRO B N 1
ATOM 3592 C CA . PRO B 1 131 ? -57.823 -41.591 -6.791 1.00 35.86 109 PRO B CA 1
ATOM 3593 C C . PRO B 1 131 ? -57.157 -40.914 -7.998 1.00 38.21 109 PRO B C 1
ATOM 3594 O O . PRO B 1 131 ? -56.050 -41.277 -8.378 1.00 43.15 109 PRO B O 1
ATOM 3598 N N . ARG B 1 132 ? -57.840 -39.945 -8.597 1.00 40.44 110 ARG B N 1
ATOM 3599 C CA . ARG B 1 132 ? -57.260 -39.173 -9.693 1.00 43.16 110 ARG B CA 1
ATOM 3600 C C . ARG B 1 132 ? -56.187 -38.292 -9.105 1.00 45.44 110 ARG B C 1
ATOM 3601 O O . ARG B 1 132 ? -56.314 -37.820 -7.971 1.00 45.70 110 ARG B O 1
ATOM 3603 N N . TYR B 1 133 ? -55.116 -38.083 -9.858 1.00 50.56 111 TYR B N 1
ATOM 3604 C CA . TYR B 1 133 ? -54.029 -37.254 -9.371 1.00 54.34 111 TYR B CA 1
ATOM 3605 C C . TYR B 1 133 ? -53.039 -36.857 -10.488 1.00 56.50 111 TYR B C 1
ATOM 3606 O O . TYR B 1 133 ? -52.918 -37.549 -11.507 1.00 58.99 111 TYR B O 1
ATOM 3615 N N . SER B 1 134 ? -52.331 -35.749 -10.269 1.00 58.18 112 SER B N 1
ATOM 3616 C CA . SER B 1 134 ? -51.353 -35.228 -11.230 1.00 59.81 112 SER B CA 1
ATOM 3617 C C . SER B 1 134 ? -49.923 -35.705 -10.916 1.00 57.71 112 SER B C 1
ATOM 3618 O O . SER B 1 134 ? -49.394 -36.571 -11.614 1.00 59.81 112 SER B O 1
ATOM 3621 N N . GLU B 1 135 ? -49.311 -35.142 -9.871 1.00 56.15 113 GLU B N 1
ATOM 3622 C CA . GLU B 1 135 ? -47.933 -35.480 -9.462 1.00 51.02 113 GLU B CA 1
ATOM 3623 C C . GLU B 1 135 ? -47.945 -36.554 -8.376 1.00 50.66 113 GLU B C 1
ATOM 3624 O O . GLU B 1 135 ? -48.946 -36.737 -7.680 1.00 49.23 113 GLU B O 1
ATOM 3627 N N . PHE B 1 136 ? -46.827 -37.252 -8.197 1.00 49.00 114 PHE B N 1
ATOM 3628 C CA . PHE B 1 136 ? -46.725 -38.201 -7.080 1.00 47.76 114 PHE B CA 1
ATOM 3629 C C . PHE B 1 136 ? -46.932 -37.527 -5.724 1.00 42.34 114 PHE B C 1
ATOM 3630 O O . PHE B 1 136 ? -47.506 -38.132 -4.841 1.00 42.54 114 PHE B O 1
ATOM 3638 N N . GLU B 1 137 ? -46.454 -36.296 -5.556 1.00 43.80 115 GLU B N 1
ATOM 3639 C CA . GLU B 1 137 ? -46.600 -35.594 -4.280 1.00 45.04 115 GLU B CA 1
ATOM 3640 C C . GLU B 1 137 ? -48.075 -35.474 -3.912 1.00 44.38 115 GLU B C 1
ATOM 3641 O O . GLU B 1 137 ? -48.410 -35.498 -2.726 1.00 39.47 115 GLU B O 1
ATOM 3647 N N . GLU B 1 138 ? -48.938 -35.336 -4.925 1.00 40.93 116 GLU B N 1
ATOM 3648 C CA . GLU B 1 138 ? -50.374 -35.231 -4.705 1.00 39.55 116 GLU B CA 1
ATOM 3649 C C . GLU B 1 138 ? -50.910 -36.534 -4.135 1.00 35.50 116 GLU B C 1
ATOM 3650 O O . GLU B 1 138 ? -51.639 -36.515 -3.145 1.00 36.76 116 GLU B O 1
ATOM 3656 N N . LEU B 1 139 ? -50.557 -37.650 -4.768 1.00 33.07 117 LEU B N 1
ATOM 3657 C CA . LEU B 1 139 ? -50.972 -38.983 -4.305 1.00 34.50 117 LEU B CA 1
ATOM 3658 C C . LEU B 1 139 ? -50.399 -39.318 -2.917 1.00 32.19 117 LEU B C 1
ATOM 3659 O O . LEU B 1 139 ? -51.080 -39.909 -2.082 1.00 33.53 117 LEU B O 1
ATOM 3664 N N . GLU B 1 140 ? -49.161 -38.911 -2.670 1.00 31.13 118 GLU B N 1
ATOM 3665 C CA . GLU B 1 140 ? -48.564 -39.019 -1.350 1.00 31.25 118 GLU B CA 1
ATOM 3666 C C . GLU B 1 140 ? -49.371 -38.319 -0.268 1.00 28.53 118 GLU B C 1
ATOM 3667 O O . GLU B 1 140 ? -49.562 -38.868 0.815 1.00 28.89 118 GLU B O 1
ATOM 3673 N N . ARG B 1 141 ? -49.834 -37.109 -0.555 1.00 31.85 119 ARG B N 1
ATOM 3674 C CA . ARG B 1 141 ? -50.662 -36.340 0.369 1.00 32.21 119 ARG B CA 1
ATOM 3675 C C . ARG B 1 141 ? -52.019 -36.992 0.645 1.00 29.37 119 ARG B C 1
ATOM 3676 O O . ARG B 1 141 ? -52.493 -36.973 1.783 1.00 30.84 119 ARG B O 1
ATOM 3684 N N . LYS B 1 142 ? -52.643 -37.518 -0.410 1.00 29.67 120 LYS B N 1
ATOM 3685 C CA . LYS B 1 142 ? -53.897 -38.270 -0.338 1.00 34.74 120 LYS B CA 1
ATOM 3686 C C . LYS B 1 142 ? -53.773 -39.550 0.512 1.00 33.80 120 LYS B C 1
ATOM 3687 O O . LYS B 1 142 ? -54.685 -39.902 1.264 1.00 29.80 120 LYS B O 1
ATOM 3693 N N . TYR B 1 143 ? -52.637 -40.226 0.387 1.00 34.28 121 TYR B N 1
ATOM 3694 C CA . TYR B 1 143 ? -52.310 -41.383 1.224 1.00 30.89 121 TYR B CA 1
ATOM 3695 C C . TYR B 1 143 ? -52.275 -41.049 2.725 1.00 33.56 121 TYR B C 1
ATOM 3696 O O . TYR B 1 143 ? -52.930 -41.732 3.527 1.00 30.51 121 TYR B O 1
ATOM 3705 N N . TRP B 1 144 ? -51.481 -40.032 3.097 1.00 27.78 122 TRP B N 1
ATOM 3706 C CA . TRP B 1 144 ? -51.305 -39.642 4.498 1.00 25.87 122 TRP B CA 1
ATOM 3707 C C . TRP B 1 144 ? -52.537 -38.993 5.122 1.00 30.00 122 TRP B C 1
ATOM 3708 O O . TRP B 1 144 ? -52.666 -38.937 6.350 1.00 35.75 122 TRP B O 1
ATOM 3719 N N . LYS B 1 145 ? -53.429 -38.490 4.270 1.00 28.80 123 LYS B N 1
ATOM 3720 C CA . LYS B 1 145 ? -54.665 -37.869 4.690 1.00 25.93 123 LYS B CA 1
ATOM 3721 C C . LYS B 1 145 ? -55.804 -38.888 4.868 1.00 27.31 123 LYS B C 1
ATOM 3722 O O . LYS B 1 145 ? -56.647 -38.719 5.730 1.00 32.66 123 LYS B O 1
ATOM 3728 N N . ASN B 1 146 ? -55.806 -39.943 4.063 1.00 30.17 124 ASN B N 1
ATOM 3729 C CA . ASN B 1 146 ? -56.905 -40.912 4.002 1.00 30.29 124 ASN B CA 1
ATOM 3730 C C . ASN B 1 146 ? -56.547 -42.325 4.519 1.00 28.08 124 ASN B C 1
ATOM 3731 O O . ASN B 1 146 ? -57.343 -43.248 4.454 1.00 31.27 124 ASN B O 1
ATOM 3736 N N . LEU B 1 147 ? -55.347 -42.446 5.066 1.00 27.51 125 LEU B N 1
ATOM 3737 C CA . LEU B 1 147 ? -54.762 -43.680 5.623 1.00 30.76 125 LEU B CA 1
ATOM 3738 C C . LEU B 1 147 ? -55.687 -44.457 6.567 1.00 31.55 125 LEU B C 1
ATOM 3739 O O . LEU B 1 147 ? -55.670 -45.692 6.598 1.00 29.77 125 LEU B O 1
ATOM 3744 N N . THR B 1 148 ? -56.466 -43.714 7.357 1.00 29.78 126 THR B N 1
ATOM 3745 C CA . THR B 1 148 ? -57.329 -44.282 8.391 1.00 28.29 126 THR B CA 1
ATOM 3746 C C . THR B 1 148 ? -58.766 -44.505 7.920 1.00 32.02 126 THR B C 1
ATOM 3747 O O . THR B 1 148 ? -59.581 -45.063 8.664 1.00 29.65 126 THR B O 1
ATOM 3751 N N . PHE B 1 149 ? -59.059 -44.100 6.680 1.00 26.78 127 PHE B N 1
ATOM 3752 C CA . PHE B 1 149 ? -60.385 -44.253 6.107 1.00 25.01 127 PHE B CA 1
ATOM 3753 C C . PHE B 1 149 ? -60.407 -45.390 5.089 1.00 27.87 127 PHE B C 1
ATOM 3754 O O . PHE B 1 149 ? -59.377 -45.709 4.477 1.00 28.73 127 PHE B O 1
ATOM 3762 N N . ASN B 1 150 ? -61.583 -45.998 4.921 1.00 32.97 128 ASN B N 1
ATOM 3763 C CA . ASN B 1 150 ? -61.823 -47.003 3.872 1.00 33.66 128 ASN B CA 1
ATOM 3764 C C . ASN B 1 150 ? -60.681 -48.033 3.837 1.00 30.04 128 ASN B C 1
ATOM 3765 O O . ASN B 1 150 ? -59.937 -48.115 2.868 1.00 35.59 128 ASN B O 1
ATOM 3770 N N . PRO B 1 151 ? -60.543 -48.817 4.910 1.00 28.24 129 PRO B N 1
ATOM 3771 C CA . PRO B 1 151 ? -59.420 -49.762 5.045 1.00 31.10 129 PRO B CA 1
ATOM 3772 C C . PRO B 1 151 ? -59.284 -50.742 3.856 1.00 32.25 129 PRO B C 1
ATOM 3773 O O . PRO B 1 151 ? -60.261 -51.413 3.488 1.00 31.69 129 PRO B O 1
ATOM 3777 N N . PRO B 1 152 ? -58.097 -50.772 3.223 1.00 30.68 130 PRO B N 1
ATOM 3778 C CA . PRO B 1 152 ? -57.922 -51.638 2.081 1.00 28.12 130 PRO B CA 1
ATOM 3779 C C . PRO B 1 152 ? -57.571 -53.065 2.493 1.00 26.71 130 PRO B C 1
ATOM 3780 O O . PRO B 1 152 ? -57.384 -53.343 3.679 1.00 26.05 130 PRO B O 1
ATOM 3784 N N . ILE B 1 153 ? -57.523 -53.955 1.503 1.00 29.95 131 ILE B N 1
ATOM 3785 C CA . ILE B 1 153 ? -57.141 -55.355 1.669 1.00 25.84 131 ILE B CA 1
ATOM 3786 C C . ILE B 1 153 ? -55.800 -55.562 0.961 1.00 28.43 131 ILE B C 1
ATOM 3787 O O . ILE B 1 153 ? -55.621 -55.131 -0.188 1.00 26.98 131 ILE B O 1
ATOM 3792 N N . TYR B 1 154 ? -54.832 -56.138 1.681 1.00 28.83 132 TYR B N 1
ATOM 3793 C CA . TYR B 1 154 ? -53.489 -56.417 1.149 1.00 26.64 132 TYR B CA 1
ATOM 3794 C C . TYR B 1 154 ? -53.335 -57.948 1.064 1.00 28.71 132 TYR B C 1
ATOM 3795 O O . TYR B 1 154 ? -53.444 -58.660 2.083 1.00 28.11 132 TYR B O 1
ATOM 3804 N N . GLY B 1 155 ? -53.097 -58.443 -0.150 1.00 28.99 133 GLY B N 1
ATOM 3805 C CA . GLY B 1 155 ? -52.815 -59.865 -0.393 1.00 27.74 133 GLY B CA 1
ATOM 3806 C C . GLY B 1 155 ? -51.353 -60.123 -0.075 1.00 30.37 133 GLY B C 1
ATOM 3807 O O . GLY B 1 155 ? -50.573 -60.517 -0.933 1.00 28.24 133 GLY B O 1
ATOM 3808 N N . ALA B 1 156 ? -51.023 -59.927 1.196 1.00 31.67 134 ALA B N 1
ATOM 3809 C CA . ALA B 1 156 ? -49.668 -59.901 1.720 1.00 33.18 134 ALA B CA 1
ATOM 3810 C C . ALA B 1 156 ? -49.159 -61.293 2.172 1.00 29.90 134 ALA B C 1
ATOM 3811 O O . ALA B 1 156 ? -49.937 -62.159 2.530 1.00 30.24 134 ALA B O 1
ATOM 3813 N N . ASP B 1 157 ? -47.846 -61.490 2.094 1.00 35.04 135 ASP B N 1
ATOM 3814 C CA . ASP B 1 157 ? -47.134 -62.610 2.720 1.00 33.98 135 ASP B CA 1
ATOM 3815 C C . ASP B 1 157 ? -47.614 -63.949 2.230 1.00 35.83 135 ASP B C 1
ATOM 3816 O O . ASP B 1 157 ? -47.782 -64.867 3.032 1.00 33.13 135 ASP B O 1
ATOM 3821 N N . VAL B 1 158 ? -47.812 -64.035 0.900 1.00 38.28 136 VAL B N 1
ATOM 3822 C CA . VAL B 1 158 ? -48.276 -65.256 0.202 1.00 33.03 136 VAL B CA 1
ATOM 3823 C C . VAL B 1 158 ? -47.063 -66.084 -0.237 1.00 35.59 136 VAL B C 1
ATOM 3824 O O . VAL B 1 158 ? -46.209 -65.609 -0.966 1.00 30.66 136 VAL B O 1
ATOM 3828 N N . ASN B 1 159 ? -46.979 -67.320 0.239 1.00 34.00 137 ASN B N 1
ATOM 3829 C CA . ASN B 1 159 ? -45.932 -68.233 -0.206 1.00 33.84 137 ASN B CA 1
ATOM 3830 C C . ASN B 1 159 ? -46.005 -68.447 -1.695 1.00 34.06 137 ASN B C 1
ATOM 3831 O O . ASN B 1 159 ? -47.024 -68.898 -2.191 1.00 35.54 137 ASN B O 1
ATOM 3836 N N . GLY B 1 160 ? -44.927 -68.126 -2.403 1.00 34.62 138 GLY B N 1
ATOM 3837 C CA . GLY B 1 160 ? -44.864 -68.414 -3.821 1.00 28.46 138 GLY B CA 1
ATOM 3838 C C . GLY B 1 160 ? -43.915 -67.558 -4.609 1.00 26.67 138 GLY B C 1
ATOM 3839 O O . GLY B 1 160 ? -43.404 -66.548 -4.122 1.00 26.59 138 GLY B O 1
ATOM 3840 N N . THR B 1 161 ? -43.706 -67.968 -5.856 1.00 31.30 139 THR B N 1
ATOM 3841 C CA . THR B 1 161 ? -42.846 -67.253 -6.794 1.00 30.51 139 THR B CA 1
ATOM 3842 C C . THR B 1 161 ? -43.619 -67.157 -8.083 1.00 31.81 139 THR B C 1
ATOM 3843 O O . THR B 1 161 ? -44.364 -68.080 -8.388 1.00 30.66 139 THR B O 1
ATOM 3847 N N . LEU B 1 162 ? -43.502 -66.036 -8.805 1.00 30.60 140 LEU B N 1
ATOM 3848 C CA . LEU B 1 162 ? -44.034 -65.955 -10.173 1.00 30.62 140 LEU B CA 1
ATOM 3849 C C . LEU B 1 162 ? -42.904 -66.068 -11.186 1.00 29.09 140 LEU B C 1
ATOM 3850 O O . LEU B 1 162 ? -43.108 -65.831 -12.366 1.00 29.86 140 LEU B O 1
ATOM 3855 N N . TYR B 1 163 ? -41.709 -66.427 -10.730 1.00 28.59 141 TYR B N 1
ATOM 3856 C CA . TYR B 1 163 ? -40.603 -66.671 -11.654 1.00 35.67 141 TYR B CA 1
ATOM 3857 C C . TYR B 1 163 ? -40.805 -67.993 -12.352 1.00 34.09 141 TYR B C 1
ATOM 3858 O O . TYR B 1 163 ? -41.164 -68.989 -11.713 1.00 34.22 141 TYR B O 1
ATOM 3867 N N . GLU B 1 164 ? -40.557 -67.997 -13.658 1.00 37.08 142 GLU B N 1
ATOM 3868 C CA . GLU B 1 164 ? -40.528 -69.228 -14.431 1.00 37.07 142 GLU B CA 1
ATOM 3869 C C . GLU B 1 164 ? -39.230 -69.985 -14.045 1.00 39.78 142 GLU B C 1
ATOM 3870 O O . GLU B 1 164 ? -38.202 -69.365 -13.749 1.00 39.27 142 GLU B O 1
ATOM 3876 N N . LYS B 1 165 ? -39.306 -71.318 -14.003 1.00 39.03 143 LYS B N 1
ATOM 3877 C CA . LYS B 1 165 ? -38.296 -72.136 -13.325 1.00 38.60 143 LYS B CA 1
ATOM 3878 C C . LYS B 1 165 ? -36.885 -72.035 -13.918 1.00 39.92 143 LYS B C 1
ATOM 3879 O O . LYS B 1 165 ? -35.917 -72.304 -13.222 1.00 36.66 143 LYS B O 1
ATOM 3883 N N . HIS B 1 166 ? -36.768 -71.619 -15.179 1.00 38.57 144 HIS B N 1
ATOM 3884 C CA . HIS B 1 166 ? -35.468 -71.552 -15.846 1.00 40.31 144 HIS B CA 1
ATOM 3885 C C . HIS B 1 166 ? -34.792 -70.181 -15.817 1.00 41.50 144 HIS B C 1
ATOM 3886 O O . HIS B 1 166 ? -33.735 -70.007 -16.435 1.00 43.84 144 HIS B O 1
ATOM 3893 N N . VAL B 1 167 ? -35.381 -69.218 -15.106 1.00 37.60 145 VAL B N 1
ATOM 3894 C CA . VAL B 1 167 ? -34.800 -67.886 -14.992 1.00 33.22 145 VAL B CA 1
ATOM 3895 C C . VAL B 1 167 ? -33.660 -67.951 -13.982 1.00 33.10 145 VAL B C 1
ATOM 3896 O O . VAL B 1 167 ? -33.879 -68.205 -12.813 1.00 35.64 145 VAL B O 1
ATOM 3900 N N . ASP B 1 168 ? -32.437 -67.765 -14.467 1.00 36.34 146 ASP B N 1
ATOM 3901 C CA . ASP B 1 168 ? -31.230 -67.982 -13.686 1.00 36.74 146 ASP B CA 1
ATOM 3902 C C . ASP B 1 168 ? -30.692 -66.705 -13.050 1.00 34.69 146 ASP B C 1
ATOM 3903 O O . ASP B 1 168 ? -29.952 -66.780 -12.089 1.00 39.53 146 ASP B O 1
ATOM 3908 N N . GLU B 1 169 ? -31.049 -65.542 -13.585 1.00 37.40 147 GLU B N 1
ATOM 3909 C CA . GLU B 1 169 ? -30.514 -64.262 -13.094 1.00 33.40 147 GLU B CA 1
ATOM 3910 C C . GLU B 1 169 ? -31.527 -63.664 -12.115 1.00 28.97 147 GLU B C 1
ATOM 3911 O O . GLU B 1 169 ? -32.716 -63.582 -12.415 1.00 29.28 147 GLU B O 1
ATOM 3917 N N . TRP B 1 170 ? -31.054 -63.279 -10.938 1.00 31.72 148 TRP B N 1
ATOM 3918 C CA . TRP B 1 170 ? -31.865 -62.566 -9.948 1.00 32.56 148 TRP B CA 1
ATOM 3919 C C . TRP B 1 170 ? -33.181 -63.280 -9.596 1.00 34.32 148 TRP B C 1
ATOM 3920 O O . TRP B 1 170 ? -34.204 -62.652 -9.343 1.00 37.66 148 TRP B O 1
ATOM 3931 N N . ASN B 1 171 ? -33.125 -64.610 -9.553 1.00 35.01 149 ASN B N 1
ATOM 3932 C CA . ASN B 1 171 ? -34.283 -65.434 -9.212 1.00 31.18 149 ASN B CA 1
ATOM 3933 C C . ASN B 1 171 ? -34.485 -65.419 -7.707 1.00 31.65 149 ASN B C 1
ATOM 3934 O O . ASN B 1 171 ? -33.684 -65.998 -6.971 1.00 31.66 149 ASN B O 1
ATOM 3939 N N . ILE B 1 172 ? -35.556 -64.749 -7.256 1.00 31.97 150 ILE B N 1
ATOM 3940 C CA . ILE B 1 172 ? -35.830 -64.566 -5.824 1.00 28.57 150 ILE B CA 1
ATOM 3941 C C . ILE B 1 172 ? -35.929 -65.901 -5.058 1.00 31.00 150 ILE B C 1
ATOM 3942 O O . ILE B 1 172 ? -35.646 -65.951 -3.861 1.00 34.40 150 ILE B O 1
ATOM 3947 N N . GLY B 1 173 ? -36.275 -66.977 -5.767 1.00 38.98 151 GLY B N 1
ATOM 3948 C CA . GLY B 1 173 ? -36.321 -68.332 -5.208 1.00 36.54 151 GLY B CA 1
ATOM 3949 C C . GLY B 1 173 ? -34.954 -68.979 -5.013 1.00 37.95 151 GLY B C 1
ATOM 3950 O O . GLY B 1 173 ? -34.823 -69.895 -4.219 1.00 39.97 151 GLY B O 1
ATOM 3951 N N . ARG B 1 174 ? -33.932 -68.502 -5.723 1.00 40.90 152 ARG B N 1
ATOM 3952 C CA . ARG B 1 174 ? -32.581 -69.055 -5.605 1.00 39.03 152 ARG B CA 1
ATOM 3953 C C . ARG B 1 174 ? -31.465 -68.031 -5.925 1.00 38.12 152 ARG B C 1
ATOM 3954 O O . ARG B 1 174 ? -30.800 -68.117 -6.947 1.00 39.90 152 ARG B O 1
ATOM 3962 N N . LEU B 1 175 ? -31.276 -67.068 -5.018 1.00 38.44 153 LEU B N 1
ATOM 3963 C CA . LEU B 1 175 ? -30.321 -65.970 -5.201 1.00 34.44 153 LEU B CA 1
ATOM 3964 C C . LEU B 1 175 ? -28.847 -66.354 -4.992 1.00 35.76 153 LEU B C 1
ATOM 3965 O O . LEU B 1 175 ? -27.937 -65.662 -5.486 1.00 38.20 153 LEU B O 1
ATOM 3970 N N . ARG B 1 176 ? -28.616 -67.442 -4.267 1.00 35.30 154 ARG B N 1
ATOM 3971 C CA . ARG B 1 176 ? -27.271 -67.994 -4.030 1.00 39.73 154 ARG B CA 1
ATOM 3972 C C . ARG B 1 176 ? -26.403 -67.032 -3.217 1.00 40.10 154 ARG B C 1
ATOM 3973 O O . ARG B 1 176 ? -25.361 -66.559 -3.690 1.00 47.51 154 ARG B O 1
ATOM 3981 N N . THR B 1 177 ? -26.861 -66.732 -1.998 1.00 39.38 155 THR B N 1
ATOM 3982 C CA . THR B 1 177 ? -26.127 -65.879 -1.037 1.00 33.06 155 THR B CA 1
ATOM 3983 C C . THR B 1 177 ? -25.756 -66.749 0.171 1.00 28.15 155 THR B C 1
ATOM 3984 O O . THR B 1 177 ? -26.213 -67.865 0.284 1.00 24.96 155 THR B O 1
ATOM 3988 N N . ILE B 1 178 ? -24.922 -66.245 1.066 1.00 31.82 156 ILE B N 1
ATOM 3989 C CA . ILE B 1 178 ? -24.519 -67.030 2.229 1.00 28.93 156 ILE B CA 1
ATOM 3990 C C . ILE B 1 178 ? -25.674 -67.302 3.207 1.00 30.99 156 ILE B C 1
ATOM 3991 O O . ILE B 1 178 ? -25.509 -68.077 4.137 1.00 32.59 156 ILE B O 1
ATOM 3996 N N . LEU B 1 179 ? -26.832 -66.665 3.001 1.00 31.13 157 LEU B N 1
ATOM 3997 C CA . LEU B 1 179 ? -28.029 -66.963 3.786 1.00 29.50 157 LEU B CA 1
ATOM 3998 C C . LEU B 1 179 ? -28.481 -68.418 3.618 1.00 29.39 157 LEU B C 1
ATOM 3999 O O . LEU B 1 179 ? -29.108 -68.985 4.516 1.00 32.42 157 LEU B O 1
ATOM 4004 N N . ASP B 1 180 ? -28.130 -69.031 2.489 1.00 30.60 158 ASP B N 1
ATOM 4005 C CA . ASP B 1 180 ? -28.406 -70.459 2.247 1.00 32.27 158 ASP B CA 1
ATOM 4006 C C . ASP B 1 180 ? -27.755 -71.395 3.261 1.00 29.56 158 ASP B C 1
ATOM 4007 O O . ASP B 1 180 ? -28.198 -72.547 3.403 1.00 30.40 158 ASP B O 1
ATOM 4012 N N . LEU B 1 181 ? -26.704 -70.919 3.954 1.00 29.20 159 LEU B N 1
ATOM 4013 C CA . LEU B 1 181 ? -26.097 -71.663 5.091 1.00 30.88 159 LEU B CA 1
ATOM 4014 C C . LEU B 1 181 ? -27.112 -72.170 6.105 1.00 27.39 159 LEU B C 1
ATOM 4015 O O . LEU B 1 181 ? -26.914 -73.226 6.693 1.00 32.38 159 LEU B O 1
ATOM 4020 N N . VAL B 1 182 ? -28.163 -71.391 6.337 1.00 33.64 160 VAL B N 1
ATOM 4021 C CA . VAL B 1 182 ? -29.231 -71.758 7.265 1.00 33.47 160 VAL B CA 1
ATOM 4022 C C . VAL B 1 182 ? -29.916 -73.067 6.846 1.00 35.85 160 VAL B C 1
ATOM 4023 O O . VAL B 1 182 ? -29.958 -74.021 7.623 1.00 39.54 160 VAL B O 1
ATOM 4027 N N . GLU B 1 183 ? -30.424 -73.151 5.622 1.00 36.78 161 GLU B N 1
ATOM 4028 C CA . GLU B 1 183 ? -31.090 -74.389 5.217 1.00 35.27 161 GLU B CA 1
ATOM 4029 C C . GLU B 1 183 ? -30.051 -75.501 4.960 1.00 35.95 161 GLU B C 1
ATOM 4030 O O . GLU B 1 183 ? -30.248 -76.634 5.393 1.00 38.11 161 GLU B O 1
ATOM 4036 N N . LYS B 1 184 ? -28.929 -75.164 4.318 1.00 39.13 162 LYS B N 1
ATOM 4037 C CA . LYS B 1 184 ? -27.867 -76.135 4.018 1.00 38.08 162 LYS B CA 1
ATOM 4038 C C . LYS B 1 184 ? -27.337 -76.840 5.271 1.00 41.95 162 LYS B C 1
ATOM 4039 O O . LYS B 1 184 ? -27.234 -78.078 5.300 1.00 42.61 162 LYS B O 1
ATOM 4042 N N . GLU B 1 185 ? -27.028 -76.062 6.308 1.00 45.43 163 GLU B N 1
ATOM 4043 C CA . GLU B 1 185 ? -26.527 -76.625 7.578 1.00 46.29 163 GLU B CA 1
ATOM 4044 C C . GLU B 1 185 ? -27.638 -77.285 8.417 1.00 44.99 163 GLU B C 1
ATOM 4045 O O . GLU B 1 185 ? -27.478 -78.432 8.865 1.00 44.92 163 GLU B O 1
ATOM 4047 N N . SER B 1 186 ? -28.767 -76.592 8.582 1.00 44.62 164 SER B N 1
ATOM 4048 C CA . SER B 1 186 ? -29.781 -76.970 9.570 1.00 44.03 164 SER B CA 1
ATOM 4049 C C . SER B 1 186 ? -31.060 -77.629 9.018 1.00 43.79 164 SER B C 1
ATOM 4050 O O . SER B 1 186 ? -31.763 -78.340 9.753 1.00 39.02 164 SER B O 1
ATOM 4053 N N . GLY B 1 187 ? -31.354 -77.411 7.738 1.00 42.94 165 GLY B N 1
ATOM 4054 C CA . GLY B 1 187 ? -32.598 -77.901 7.130 1.00 40.81 165 GLY B CA 1
ATOM 4055 C C . GLY B 1 187 ? -33.784 -76.971 7.352 1.00 40.40 165 GLY B C 1
ATOM 4056 O O . GLY B 1 187 ? -34.916 -77.277 6.924 1.00 42.68 165 GLY B O 1
ATOM 4057 N N . ILE B 1 188 ? -33.533 -75.830 7.991 1.00 39.95 166 ILE B N 1
ATOM 4058 C CA . ILE B 1 188 ? -34.616 -74.948 8.453 1.00 42.36 166 ILE B CA 1
ATOM 4059 C C . ILE B 1 188 ? -35.014 -73.927 7.375 1.00 39.80 166 ILE B C 1
ATOM 4060 O O . ILE B 1 188 ? -34.185 -73.176 6.852 1.00 38.68 166 ILE B O 1
ATOM 4065 N N . THR B 1 189 ? -36.298 -73.988 7.016 1.00 39.96 167 THR B N 1
ATOM 4066 C CA . THR B 1 189 ? -36.967 -73.036 6.142 1.00 40.91 167 THR B CA 1
ATOM 4067 C C . THR B 1 189 ? -37.671 -72.011 7.002 1.00 38.30 167 THR B C 1
ATOM 4068 O O . THR B 1 189 ? -38.365 -72.358 7.967 1.00 35.20 167 THR B O 1
ATOM 4072 N N . ILE B 1 190 ? -37.489 -70.750 6.650 1.00 40.91 168 ILE B N 1
ATOM 4073 C CA . ILE B 1 190 ? -38.131 -69.645 7.333 1.00 35.47 168 ILE B CA 1
ATOM 4074 C C . ILE B 1 190 ? -38.866 -68.980 6.187 1.00 34.73 168 ILE B C 1
ATOM 4075 O O . ILE B 1 190 ? -38.251 -68.346 5.311 1.00 32.49 168 ILE B O 1
ATOM 4080 N N . GLU B 1 191 ? -40.173 -69.202 6.142 1.00 35.16 169 GLU B N 1
ATOM 4081 C CA . GLU B 1 191 ? -40.971 -68.729 5.020 1.00 35.49 169 GLU B CA 1
ATOM 4082 C C . GLU B 1 191 ? -40.915 -67.239 4.910 1.00 32.81 169 GLU B C 1
ATOM 4083 O O . GLU B 1 191 ? -41.041 -66.551 5.922 1.00 34.21 169 GLU B O 1
ATOM 4089 N N . GLY B 1 192 ? -40.668 -66.760 3.683 1.00 32.58 170 GLY B N 1
ATOM 4090 C CA . GLY B 1 192 ? -40.492 -65.338 3.396 1.00 32.45 170 GLY B CA 1
ATOM 4091 C C . GLY B 1 192 ? -39.078 -64.812 3.564 1.00 33.40 170 GLY B C 1
ATOM 4092 O O . GLY B 1 192 ? -38.752 -63.740 3.052 1.00 32.19 170 GLY B O 1
ATOM 4093 N N . VAL B 1 193 ? -38.245 -65.580 4.273 1.00 40.81 171 VAL B N 1
ATOM 4094 C CA . VAL B 1 193 ? -36.869 -65.218 4.635 1.00 35.38 171 VAL B CA 1
ATOM 4095 C C . VAL B 1 193 ? -35.866 -65.936 3.710 1.00 34.62 171 VAL B C 1
ATOM 4096 O O . VAL B 1 193 ? -35.085 -65.307 3.017 1.00 29.80 171 VAL B O 1
ATOM 4100 N N . ASN B 1 194 ? -35.896 -67.259 3.704 1.00 33.36 172 ASN B N 1
ATOM 4101 C CA . ASN B 1 194 ? -35.181 -68.032 2.696 1.00 35.19 172 ASN B CA 1
ATOM 4102 C C . ASN B 1 194 ? -36.143 -68.712 1.722 1.00 32.50 172 ASN B C 1
ATOM 4103 O O . ASN B 1 194 ? -35.740 -69.616 0.996 1.00 33.24 172 ASN B O 1
ATOM 4108 N N . THR B 1 195 ? -37.414 -68.299 1.728 1.00 33.02 173 THR B N 1
ATOM 4109 C CA . THR B 1 195 ? -38.355 -68.689 0.673 1.00 32.48 173 THR B CA 1
ATOM 4110 C C . THR B 1 195 ? -39.005 -67.401 0.169 1.00 31.70 173 THR B C 1
ATOM 4111 O O . THR B 1 195 ? -38.962 -66.386 0.849 1.00 28.89 173 THR B O 1
ATOM 4115 N N . PRO B 1 196 ? -39.524 -67.409 -1.067 1.00 35.07 174 PRO B N 1
ATOM 4116 C CA . PRO B 1 196 ? -40.170 -66.182 -1.539 1.00 33.22 174 PRO B CA 1
ATOM 4117 C C . PRO B 1 196 ? -41.622 -65.975 -1.062 1.00 29.65 174 PRO B C 1
ATOM 4118 O O . PRO B 1 196 ? -42.339 -66.926 -0.776 1.00 33.24 174 PRO B O 1
ATOM 4122 N N . TYR B 1 197 ? -41.998 -64.710 -0.942 1.00 33.00 175 TYR B N 1
ATOM 4123 C CA . TYR B 1 197 ? -43.350 -64.249 -0.611 1.00 28.81 175 TYR B CA 1
ATOM 4124 C C . TYR B 1 197 ? -43.847 -63.311 -1.719 1.00 29.36 175 TYR B C 1
ATOM 4125 O O . TYR B 1 197 ? -43.079 -62.477 -2.195 1.00 29.16 175 TYR B O 1
ATOM 4134 N N . LEU B 1 198 ? -45.130 -63.418 -2.081 1.00 29.72 176 LEU B N 1
ATOM 4135 C CA . LEU B 1 198 ? -45.795 -62.482 -2.983 1.00 28.06 176 LEU B CA 1
ATOM 4136 C C . LEU B 1 198 ? -46.684 -61.500 -2.222 1.00 30.24 176 LEU B C 1
ATOM 4137 O O . LEU B 1 198 ? -47.194 -61.804 -1.153 1.00 29.98 176 LEU B O 1
ATOM 4142 N N . TYR B 1 199 ? -46.851 -60.311 -2.796 1.00 31.14 177 TYR B N 1
ATOM 4143 C CA . TYR B 1 199 ? -47.615 -59.209 -2.202 1.00 31.37 177 TYR B CA 1
ATOM 4144 C C . TYR B 1 199 ? -48.522 -58.608 -3.277 1.00 31.71 177 TYR B C 1
ATOM 4145 O O . TYR B 1 199 ? -48.044 -57.928 -4.174 1.00 30.70 177 TYR B O 1
ATOM 4154 N N . PHE B 1 200 ? -49.820 -58.885 -3.202 1.00 30.53 178 PHE B N 1
ATOM 4155 C CA . PHE B 1 200 ? -50.809 -58.298 -4.120 1.00 26.70 178 PHE B CA 1
ATOM 4156 C C . PHE B 1 200 ? -51.382 -57.044 -3.455 1.00 27.36 178 PHE B C 1
ATOM 4157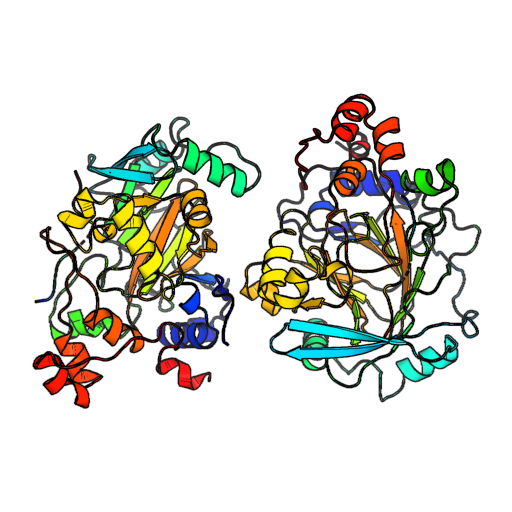 O O . PHE B 1 200 ? -52.103 -57.139 -2.458 1.00 29.71 178 PHE B O 1
ATOM 4165 N N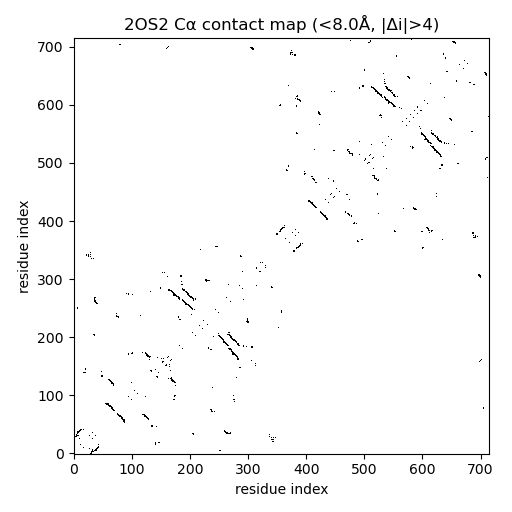 . GLY B 1 201 ? -50.995 -55.872 -3.976 1.00 29.11 179 GLY B N 1
ATOM 4166 C CA . GLY B 1 201 ? -51.402 -54.576 -3.432 1.00 24.78 179 GLY B CA 1
ATOM 4167 C C . GLY B 1 201 ? -52.624 -53.989 -4.117 1.00 29.51 179 GLY B C 1
ATOM 4168 O O . GLY B 1 201 ? -52.965 -54.350 -5.237 1.00 31.05 179 GLY B O 1
ATOM 4169 N N . MET B 1 202 ? -53.325 -53.135 -3.394 1.00 33.81 180 MET B N 1
ATOM 4170 C CA . MET B 1 202 ? -54.260 -52.191 -3.984 1.00 28.31 180 MET B CA 1
ATOM 4171 C C . MET B 1 202 ? -53.887 -50.814 -3.434 1.00 30.26 180 MET B C 1
ATOM 4172 O O . MET B 1 202 ? -52.965 -50.690 -2.613 1.00 32.11 180 MET B O 1
ATOM 4177 N N . TRP B 1 203 ? -54.571 -49.784 -3.916 1.00 28.71 181 TRP B N 1
ATOM 4178 C CA . TRP B 1 203 ? -54.333 -48.429 -3.450 1.00 27.33 181 TRP B CA 1
ATOM 4179 C C . TRP B 1 203 ? -54.411 -48.370 -1.923 1.00 29.92 181 TRP B C 1
ATOM 4180 O O . TRP B 1 203 ? -55.328 -48.956 -1.322 1.00 29.16 181 TRP B O 1
ATOM 4191 N N . LYS B 1 204 ? -53.403 -47.719 -1.313 1.00 26.77 182 LYS B N 1
ATOM 4192 C CA . LYS B 1 204 ? -53.444 -47.282 0.083 1.00 25.95 182 LYS B CA 1
ATOM 4193 C C . LYS B 1 204 ? -53.005 -48.395 1.037 1.00 27.23 182 LYS B C 1
ATOM 4194 O O . LYS B 1 204 ? -52.993 -48.192 2.265 1.00 29.63 182 LYS B O 1
ATOM 4200 N N . THR B 1 205 ? -52.658 -49.565 0.486 1.00 30.01 183 THR B N 1
ATOM 4201 C CA . THR B 1 205 ? -52.071 -50.637 1.287 1.00 28.60 183 THR B CA 1
ATOM 4202 C C . THR B 1 205 ? -50.615 -50.296 1.632 1.00 29.47 183 THR B C 1
ATOM 4203 O O . THR B 1 205 ? -49.878 -49.714 0.828 1.00 30.22 183 THR B O 1
ATOM 4207 N N . SER B 1 206 ? -50.235 -50.626 2.861 1.00 29.94 184 SER B N 1
ATOM 4208 C CA . SER B 1 206 ? -49.051 -50.075 3.502 1.00 32.02 184 SER B CA 1
ATOM 4209 C C . SER B 1 206 ? -48.144 -51.165 4.062 1.00 26.82 184 SER B C 1
ATOM 4210 O O . SER B 1 206 ? -48.583 -52.231 4.458 1.00 31.91 184 SER B O 1
ATOM 4213 N N . PHE B 1 207 ? -46.871 -50.851 4.096 1.00 31.36 185 PHE B N 1
ATOM 4214 C CA . PHE B 1 207 ? -45.944 -51.568 4.905 1.00 31.23 185 PHE B CA 1
ATOM 4215 C C . PHE B 1 207 ? -45.315 -50.590 5.915 1.00 30.26 185 PHE B C 1
ATOM 4216 O O . PHE B 1 207 ? -44.780 -49.528 5.553 1.00 28.88 185 PHE B O 1
ATOM 4224 N N . ALA B 1 208 ? -45.471 -50.949 7.188 1.00 34.31 186 ALA B N 1
ATOM 4225 C CA . ALA B 1 208 ? -45.029 -50.165 8.318 1.00 27.63 186 ALA B CA 1
ATOM 4226 C C . ALA B 1 208 ? -43.523 -50.133 8.386 1.00 28.61 186 ALA B C 1
ATOM 4227 O O . ALA B 1 208 ? -42.865 -50.972 7.762 1.00 28.96 186 ALA B O 1
ATOM 4229 N N . TRP B 1 209 ? -42.999 -49.166 9.149 1.00 26.85 187 TRP B N 1
ATOM 4230 C CA . TRP B 1 209 ? -41.570 -49.030 9.437 1.00 28.30 187 TRP B CA 1
ATOM 4231 C C . TRP B 1 209 ? -40.962 -50.259 10.069 1.00 26.85 187 TRP B C 1
ATOM 4232 O O . TRP B 1 209 ? -41.436 -50.754 11.069 1.00 31.31 187 TRP B O 1
ATOM 4243 N N . HIS B 1 210 ? -39.918 -50.763 9.433 1.00 32.14 188 HIS B N 1
ATOM 4244 C CA . HIS B 1 210 ? -39.225 -51.935 9.901 1.00 33.97 188 HIS B CA 1
ATOM 4245 C C . HIS B 1 210 ? -37.867 -52.032 9.241 1.00 31.09 188 HIS B C 1
ATOM 4246 O O . HIS B 1 210 ? -37.656 -51.489 8.166 1.00 30.75 188 HIS B O 1
ATOM 4253 N N . THR B 1 211 ? -36.947 -52.695 9.929 1.00 35.55 189 THR B N 1
ATOM 4254 C CA . THR B 1 211 ? -35.832 -53.368 9.284 1.00 29.40 189 THR B CA 1
ATOM 4255 C C . THR B 1 211 ? -36.250 -54.837 9.024 1.00 33.04 189 THR B C 1
ATOM 4256 O O . THR B 1 211 ? -37.301 -55.319 9.507 1.00 33.94 189 THR B O 1
ATOM 4260 N N . GLU B 1 212 ? -35.442 -55.553 8.251 1.00 36.02 190 GLU B N 1
ATOM 4261 C CA . GLU B 1 212 ? -35.699 -56.958 8.021 1.00 29.33 190 GLU B CA 1
ATOM 4262 C C . GLU B 1 212 ? -35.397 -57.755 9.254 1.00 28.32 190 GLU B C 1
ATOM 4263 O O . GLU B 1 212 ? -34.559 -57.379 10.055 1.00 30.50 190 GLU B O 1
ATOM 4269 N N . ASP B 1 213 ? -36.052 -58.901 9.364 1.00 34.20 191 ASP B N 1
ATOM 4270 C CA . ASP B 1 213 ? -35.738 -59.881 10.389 1.00 34.30 191 ASP B CA 1
ATOM 4271 C C . ASP B 1 213 ? -34.245 -60.128 10.402 1.00 35.27 191 ASP B C 1
ATOM 4272 O O . ASP B 1 213 ? -33.638 -60.267 9.338 1.00 38.61 191 ASP B O 1
ATOM 4277 N N . MET B 1 214 ? -33.669 -60.138 11.606 1.00 36.30 192 MET B N 1
ATOM 4278 C CA . MET B 1 214 ? -32.226 -60.327 11.825 1.00 31.01 192 MET B CA 1
ATOM 4279 C C . MET B 1 214 ? -31.367 -59.266 11.157 1.00 30.53 192 MET B C 1
ATOM 4280 O O . MET B 1 214 ? -30.179 -59.470 10.942 1.00 31.16 192 MET B O 1
ATOM 4285 N N . ASP B 1 215 ? -31.992 -58.133 10.837 1.00 31.62 193 ASP B N 1
ATOM 4286 C CA . ASP B 1 215 ? -31.403 -57.020 10.115 1.00 28.42 193 ASP B CA 1
ATOM 4287 C C . ASP B 1 215 ? -30.733 -57.436 8.805 1.00 32.73 193 ASP B C 1
ATOM 4288 O O . ASP B 1 215 ? -29.673 -56.930 8.431 1.00 30.21 193 ASP B O 1
ATOM 4293 N N . LEU B 1 216 ? -31.411 -58.328 8.093 1.00 29.02 194 LEU B N 1
ATOM 4294 C CA . LEU B 1 216 ? -30.940 -58.854 6.825 1.00 28.88 194 LEU B CA 1
ATOM 4295 C C . LEU B 1 216 ? -31.159 -57.835 5.690 1.00 32.68 194 LEU B C 1
ATOM 4296 O O . LEU B 1 216 ? -31.753 -56.754 5.892 1.00 34.99 194 LEU B O 1
ATOM 4301 N N . TYR B 1 217 ? -30.674 -58.191 4.501 1.00 30.11 195 TYR B N 1
ATOM 4302 C CA . TYR B 1 217 ? -31.075 -57.514 3.279 1.00 31.35 195 TYR B CA 1
ATOM 4303 C C . TYR B 1 217 ? -32.423 -58.076 2.828 1.00 27.84 195 TYR B C 1
ATOM 4304 O O . TYR B 1 217 ? -32.773 -59.199 3.152 1.00 25.97 195 TYR B O 1
ATOM 4313 N N . SER B 1 218 ? -33.155 -57.291 2.050 1.00 27.66 196 SER B N 1
ATOM 4314 C CA . SER B 1 218 ? -34.241 -57.803 1.265 1.00 32.16 196 SER B CA 1
ATOM 4315 C C . SER B 1 218 ? -34.078 -57.396 -0.204 1.00 31.00 196 SER B C 1
ATOM 4316 O O . SER B 1 218 ? -33.386 -56.416 -0.532 1.00 24.60 196 SER B O 1
ATOM 4319 N N . ILE B 1 219 ? -34.713 -58.193 -1.063 1.00 35.71 197 ILE B N 1
ATOM 4320 C CA . ILE B 1 219 ? -34.884 -57.926 -2.483 1.00 34.36 197 ILE B CA 1
ATOM 4321 C C . ILE B 1 219 ? -36.400 -57.872 -2.750 1.00 33.29 197 ILE B C 1
ATOM 4322 O O . ILE B 1 219 ? -37.161 -58.595 -2.130 1.00 31.17 197 ILE B O 1
ATOM 4327 N N . ASN B 1 220 ? -36.822 -56.976 -3.637 1.00 35.07 198 ASN B N 1
ATOM 4328 C CA . ASN B 1 220 ? -38.244 -56.761 -3.951 1.00 33.97 198 ASN B CA 1
ATOM 4329 C C . ASN B 1 220 ? -38.398 -56.434 -5.427 1.00 32.21 198 ASN B C 1
ATOM 4330 O O . ASN B 1 220 ? -37.983 -55.354 -5.879 1.00 30.71 198 ASN B O 1
ATOM 4335 N N . TYR B 1 221 ? -39.014 -57.355 -6.164 1.00 28.34 199 TYR B N 1
ATOM 4336 C CA . TYR B 1 221 ? -39.289 -57.165 -7.568 1.00 29.24 199 TYR B CA 1
ATOM 4337 C C . TYR B 1 221 ? -40.762 -56.878 -7.739 1.00 29.32 199 TYR B C 1
ATOM 4338 O O . TYR B 1 221 ? -41.569 -57.651 -7.269 1.00 27.19 199 TYR B O 1
ATOM 4347 N N . LEU B 1 222 ? -41.100 -55.781 -8.427 1.00 32.56 200 LEU B N 1
ATOM 4348 C CA . LEU B 1 222 ? -42.482 -55.480 -8.785 1.00 30.93 200 LEU B CA 1
ATOM 4349 C C . LEU B 1 222 ? -42.790 -56.115 -10.154 1.00 31.30 200 LEU B C 1
ATOM 4350 O O . LEU B 1 222 ? -42.390 -55.610 -11.194 1.00 29.23 200 LEU B O 1
ATOM 4355 N N . HIS B 1 223 ? -43.494 -57.242 -10.123 1.00 32.13 201 HIS B N 1
ATOM 4356 C CA . HIS B 1 223 ? -43.779 -58.033 -11.307 1.00 29.92 201 HIS B CA 1
ATOM 4357 C C . HIS B 1 223 ? -44.638 -57.263 -12.304 1.00 29.97 201 HIS B C 1
ATOM 4358 O O . HIS B 1 223 ? -44.357 -57.268 -13.497 1.00 28.59 201 HIS B O 1
ATOM 4365 N N . PHE B 1 224 ? -45.695 -56.640 -11.797 1.00 31.15 202 PHE B N 1
ATOM 4366 C CA . PHE B 1 224 ? -46.633 -55.915 -12.626 1.00 32.47 202 PHE B CA 1
ATOM 4367 C C . PHE B 1 224 ? -47.442 -54.947 -11.782 1.00 32.96 202 PHE B C 1
ATOM 4368 O O . PHE B 1 224 ? -47.372 -54.984 -10.558 1.00 27.72 202 PHE B O 1
ATOM 4376 N N . GLY B 1 225 ? -48.174 -54.070 -12.471 1.00 32.73 203 GLY B N 1
ATOM 4377 C CA . GLY B 1 225 ? -49.177 -53.221 -11.878 1.00 28.43 203 GLY B CA 1
ATOM 4378 C C . GLY B 1 225 ? -48.683 -51.833 -11.604 1.00 30.66 203 GLY B C 1
ATOM 4379 O O . GLY B 1 225 ? -47.675 -51.369 -12.181 1.00 26.49 203 GLY B O 1
ATOM 4380 N N . GLU B 1 226 ? -49.401 -51.177 -10.693 1.00 31.36 204 GLU B N 1
ATOM 4381 C CA . GLU B 1 226 ? -49.131 -49.812 -10.299 1.00 31.81 204 GLU B CA 1
ATOM 4382 C C . GLU B 1 226 ? -47.939 -49.712 -9.341 1.00 32.42 204 GLU B C 1
ATOM 4383 O O . GLU B 1 226 ? -47.524 -50.700 -8.757 1.00 30.58 204 GLU B O 1
ATOM 4389 N N . PRO B 1 227 ? -47.333 -48.518 -9.233 1.00 33.81 205 PRO B N 1
ATOM 4390 C CA . PRO B 1 227 ? -46.120 -48.445 -8.406 1.00 32.61 205 PRO B CA 1
ATOM 4391 C C . PRO B 1 227 ? -46.245 -48.726 -6.894 1.00 33.93 205 PRO B C 1
ATOM 4392 O O . PRO B 1 227 ? -47.340 -48.779 -6.328 1.00 28.57 205 PRO B O 1
ATOM 4396 N N . LYS B 1 228 ? -45.076 -48.954 -6.297 1.00 32.75 206 LYS B N 1
ATOM 4397 C CA . LYS B 1 228 ? -44.893 -49.067 -4.885 1.00 32.23 206 LYS B CA 1
ATOM 4398 C C . LYS B 1 228 ? -43.926 -47.939 -4.495 1.00 33.10 206 LYS B C 1
ATOM 4399 O O . LYS B 1 228 ? -42.846 -47.875 -5.033 1.00 31.78 206 LYS B O 1
ATOM 4405 N N . SER B 1 229 ? -44.331 -47.062 -3.571 1.00 31.33 207 SER B N 1
ATOM 4406 C CA . SER B 1 229 ? -43.489 -45.991 -3.074 1.00 29.17 207 SER B CA 1
ATOM 4407 C C . SER B 1 229 ? -42.883 -46.342 -1.708 1.00 30.33 207 SER B C 1
ATOM 4408 O O . SER B 1 229 ? -43.499 -47.030 -0.867 1.00 26.17 207 SER B O 1
ATOM 4411 N N . TRP B 1 230 ? -41.656 -45.879 -1.508 1.00 30.03 208 TRP B N 1
ATOM 4412 C CA . TRP B 1 230 ? -40.831 -46.266 -0.367 1.00 29.72 208 TRP B CA 1
ATOM 4413 C C . TRP B 1 230 ? -40.270 -45.061 0.329 1.00 28.51 208 TRP B C 1
ATOM 4414 O O . TRP B 1 230 ? -39.976 -44.063 -0.306 1.00 27.84 208 TRP B O 1
ATOM 4425 N N . TYR B 1 231 ? -40.113 -45.190 1.646 1.00 33.16 209 TYR B N 1
ATOM 4426 C CA . TYR B 1 231 ? -39.347 -44.262 2.476 1.00 31.74 209 TYR B CA 1
ATOM 4427 C C . TYR B 1 231 ? -38.199 -45.051 3.070 1.00 27.58 209 TYR B C 1
ATOM 4428 O O . TYR B 1 231 ? -38.349 -46.222 3.382 1.00 28.80 209 TYR B O 1
ATOM 4437 N N . SER B 1 232 ? -37.062 -44.413 3.239 1.00 32.71 210 SER B N 1
ATOM 4438 C CA . SER B 1 232 ? -35.903 -45.087 3.786 1.00 33.74 210 SER B CA 1
ATOM 4439 C C . SER B 1 232 ? -35.139 -44.157 4.737 1.00 27.64 210 SER B C 1
ATOM 4440 O O . SER B 1 232 ? -35.023 -42.968 4.480 1.00 30.87 210 SER B O 1
ATOM 4443 N N . VAL B 1 233 ? -34.646 -44.742 5.835 1.00 31.59 211 VAL B N 1
ATOM 4444 C CA . VAL B 1 233 ? -33.751 -44.095 6.760 1.00 27.48 211 VAL B CA 1
ATOM 4445 C C . VAL B 1 233 ? -32.372 -44.728 6.654 1.00 30.02 211 VAL B C 1
ATOM 4446 O O . VAL B 1 233 ? -32.236 -45.960 6.758 1.00 32.58 211 VAL B O 1
ATOM 4450 N N . PRO B 1 234 ? -31.327 -43.894 6.455 1.00 32.83 212 PRO B N 1
ATOM 4451 C CA . PRO B 1 234 ? -29.966 -44.441 6.389 1.00 32.43 212 PRO B CA 1
ATOM 4452 C C . PRO B 1 234 ? -29.636 -45.257 7.633 1.00 25.13 212 PRO B C 1
ATOM 4453 O O . PRO B 1 234 ? -29.896 -44.798 8.738 1.00 34.66 212 PRO B O 1
ATOM 4457 N N . PRO B 1 235 ? -29.127 -46.480 7.462 1.00 27.93 213 PRO B N 1
ATOM 4458 C CA . PRO B 1 235 ? -28.695 -47.297 8.603 1.00 32.52 213 PRO B CA 1
ATOM 4459 C C . PRO B 1 235 ? -27.907 -46.568 9.683 1.00 30.86 213 PRO B C 1
ATOM 4460 O O . PRO B 1 235 ? -28.067 -46.867 10.871 1.00 34.61 213 PRO B O 1
ATOM 4464 N N . GLU B 1 236 ? -27.078 -45.617 9.256 1.00 39.28 214 GLU B N 1
ATOM 4465 C CA . GLU B 1 236 ? -26.285 -44.769 10.158 1.00 41.46 214 GLU B CA 1
ATOM 4466 C C . GLU B 1 236 ? -27.104 -43.781 10.983 1.00 37.78 214 GLU B C 1
ATOM 4467 O O . GLU B 1 236 ? -26.589 -43.228 11.918 1.00 33.80 214 GLU B O 1
ATOM 4473 N N . HIS B 1 237 ? -28.376 -43.566 10.655 1.00 37.80 215 HIS B N 1
ATOM 4474 C CA . HIS B 1 237 ? -29.255 -42.752 11.509 1.00 31.68 215 HIS B CA 1
ATOM 4475 C C . HIS B 1 237 ? -30.472 -43.517 12.012 1.00 31.83 215 HIS B C 1
ATOM 4476 O O . HIS B 1 237 ? -31.391 -42.918 12.529 1.00 32.42 215 HIS B O 1
ATOM 4483 N N . GLY B 1 238 ? -30.444 -44.841 11.891 1.00 29.80 216 GLY B N 1
ATOM 4484 C CA . GLY B 1 238 ? -31.550 -45.712 12.256 1.00 33.96 216 GLY B CA 1
ATOM 4485 C C . GLY B 1 238 ? -31.916 -45.753 13.733 1.00 32.33 216 GLY B C 1
ATOM 4486 O O . GLY B 1 238 ? -33.089 -45.914 14.059 1.00 36.67 216 GLY B O 1
ATOM 4487 N N . LYS B 1 239 ? -30.918 -45.625 14.615 1.00 34.57 217 LYS B N 1
ATOM 4488 C CA . LYS B 1 239 ? -31.143 -45.521 16.080 1.00 33.79 217 LYS B CA 1
ATOM 4489 C C . LYS B 1 239 ? -32.001 -44.308 16.415 1.00 30.57 217 LYS B C 1
ATOM 4490 O O . LYS B 1 239 ? -32.825 -44.345 17.324 1.00 37.31 217 LYS B O 1
ATOM 4496 N N . ARG B 1 240 ? -31.807 -43.250 15.646 1.00 32.01 218 ARG B N 1
ATOM 4497 C CA . ARG B 1 240 ? -32.553 -42.003 15.762 1.00 36.58 218 ARG B CA 1
ATOM 4498 C C . ARG B 1 240 ? -34.034 -42.217 15.492 1.00 33.03 218 ARG B C 1
ATOM 4499 O O . ARG B 1 240 ? -34.881 -41.716 16.212 1.00 34.16 218 ARG B O 1
ATOM 4507 N N . LEU B 1 241 ? -34.351 -42.954 14.440 1.00 30.29 219 LEU B N 1
ATOM 4508 C CA . LEU B 1 241 ? -35.713 -43.362 14.208 1.00 30.63 219 LEU B CA 1
ATOM 4509 C C . LEU B 1 241 ? -36.280 -44.234 15.355 1.00 33.26 219 LEU B C 1
ATOM 4510 O O . LEU B 1 241 ? -37.427 -44.057 15.768 1.00 34.81 219 LEU B O 1
ATOM 4515 N N . GLU B 1 242 ? -35.496 -45.188 15.846 1.00 38.38 220 GLU B N 1
ATOM 4516 C CA . GLU B 1 242 ? -35.910 -46.013 16.998 1.00 37.72 220 GLU B CA 1
ATOM 4517 C C . GLU B 1 242 ? -36.197 -45.224 18.270 1.00 38.43 220 GLU B C 1
ATOM 4518 O O . GLU B 1 242 ? -37.177 -45.505 18.950 1.00 42.39 220 GLU B O 1
ATOM 4524 N N . ARG B 1 243 ? -35.342 -44.258 18.595 1.00 39.05 221 ARG B N 1
ATOM 4525 C CA . ARG B 1 243 ? -35.556 -43.396 19.764 1.00 43.52 221 ARG B CA 1
ATOM 4526 C C . ARG B 1 243 ? -36.819 -42.572 19.594 1.00 39.48 221 ARG B C 1
ATOM 4527 O O . ARG B 1 243 ? -37.626 -42.444 20.517 1.00 43.49 221 ARG B O 1
ATOM 4535 N N . LEU B 1 244 ? -36.979 -41.993 18.411 1.00 38.05 222 LEU B N 1
ATOM 4536 C CA . LEU B 1 244 ? -38.169 -41.231 18.083 1.00 39.79 222 LEU B CA 1
ATOM 4537 C C . LEU B 1 244 ? -39.437 -42.075 18.283 1.00 36.90 222 LEU B C 1
ATOM 4538 O O . LEU B 1 244 ? -40.379 -41.644 18.976 1.00 35.55 222 LEU B O 1
ATOM 4543 N N . ALA B 1 245 ? -39.459 -43.257 17.671 1.00 36.58 223 ALA B N 1
ATOM 4544 C CA . ALA B 1 245 ? -40.621 -44.157 17.732 1.00 30.72 223 ALA B CA 1
ATOM 4545 C C . ALA B 1 245 ? -40.967 -44.561 19.182 1.00 33.21 223 ALA B C 1
ATOM 4546 O O . ALA B 1 245 ? -42.133 -44.633 19.551 1.00 34.15 223 ALA B O 1
ATOM 4548 N N . LYS B 1 246 ? -39.941 -44.793 20.003 1.00 37.12 224 LYS B N 1
ATOM 4549 C CA . LYS B 1 246 ? -40.112 -45.150 21.417 1.00 36.91 224 LYS B CA 1
ATOM 4550 C C . LYS B 1 246 ? -40.703 -43.983 22.204 1.00 39.69 224 LYS B C 1
ATOM 4551 O O . LYS B 1 246 ? -41.532 -44.191 23.092 1.00 42.76 224 LYS B O 1
ATOM 4557 N N . GLY B 1 247 ? -40.287 -42.758 21.881 1.00 37.73 225 GLY B N 1
ATOM 4558 C CA . GLY B 1 247 ? -40.900 -41.576 22.466 1.00 35.52 225 GLY B CA 1
ATOM 4559 C C . GLY B 1 247 ? -42.364 -41.394 22.115 1.00 35.90 225 GLY B C 1
ATOM 4560 O O . GLY B 1 247 ? -43.122 -40.880 22.920 1.00 39.38 225 GLY B O 1
ATOM 4561 N N . PHE B 1 248 ? -42.758 -41.789 20.904 1.00 40.75 226 PHE B N 1
ATOM 4562 C CA . PHE B 1 248 ? -44.159 -41.655 20.451 1.00 41.21 226 PHE B CA 1
ATOM 4563 C C . PHE B 1 248 ? -45.051 -42.804 20.888 1.00 41.97 226 PHE B C 1
ATOM 4564 O O . PHE B 1 248 ? -46.264 -42.638 21.034 1.00 42.26 226 PHE B O 1
ATOM 4572 N N . PHE B 1 249 ? -44.459 -43.981 21.043 1.00 41.55 227 PHE B N 1
ATOM 4573 C CA . PHE B 1 249 ? -45.201 -45.173 21.453 1.00 38.11 227 PHE B CA 1
ATOM 4574 C C . PHE B 1 249 ? -44.497 -45.767 22.653 1.00 38.28 227 PHE B C 1
ATOM 4575 O O . PHE B 1 249 ? -43.928 -46.841 22.558 1.00 35.58 227 PHE B O 1
ATOM 4583 N N . PRO B 1 250 ? -44.520 -45.053 23.799 1.00 40.71 228 PRO B N 1
ATOM 4584 C CA . PRO B 1 250 ? -43.795 -45.495 24.985 1.00 40.28 228 PRO B CA 1
ATOM 4585 C C . PRO B 1 250 ? -44.387 -46.745 25.638 1.00 42.51 228 PRO B C 1
ATOM 4586 O O . PRO B 1 250 ? -43.660 -47.513 26.293 1.00 40.12 228 PRO B O 1
ATOM 4590 N N . GLY B 1 251 ? -45.691 -46.948 25.454 1.00 43.76 229 GLY B N 1
ATOM 4591 C CA . GLY B 1 251 ? -46.346 -48.162 25.910 1.00 47.73 229 GLY B CA 1
ATOM 4592 C C . GLY B 1 251 ? -45.786 -49.372 25.181 1.00 46.34 229 GLY B C 1
ATOM 4593 O O . GLY B 1 251 ? -45.302 -50.330 25.814 1.00 46.48 229 GLY B O 1
ATOM 4594 N N . SER B 1 252 ? -45.831 -49.308 23.849 1.00 46.41 230 SER B N 1
ATOM 4595 C CA . SER B 1 252 ? -45.302 -50.356 22.992 1.00 39.06 230 SER B CA 1
ATOM 4596 C C . SER B 1 252 ? -43.832 -50.662 23.259 1.00 37.94 230 SER B C 1
ATOM 4597 O O . SER B 1 252 ? -43.444 -51.823 23.316 1.00 40.93 230 SER B O 1
ATOM 4600 N N . ALA B 1 253 ? -43.029 -49.616 23.420 1.00 38.47 231 ALA B N 1
ATOM 4601 C CA . ALA B 1 253 ? -41.611 -49.764 23.760 1.00 38.24 231 ALA B CA 1
ATOM 4602 C C . ALA B 1 253 ? -41.391 -50.443 25.116 1.00 42.07 231 ALA B C 1
ATOM 4603 O O . ALA B 1 253 ? -40.410 -51.167 25.293 1.00 44.87 231 ALA B O 1
ATOM 4605 N N . GLN B 1 254 ? -42.287 -50.205 26.078 1.00 45.00 232 GLN B N 1
ATOM 4606 C CA . GLN B 1 254 ? -42.139 -50.795 27.427 1.00 47.87 232 GLN B CA 1
ATOM 4607 C C . GLN B 1 254 ? -42.387 -52.309 27.416 1.00 46.28 232 GLN B C 1
ATOM 4608 O O . GLN B 1 254 ? -41.747 -53.052 28.165 1.00 50.50 232 GLN B O 1
ATOM 4610 N N . SER B 1 255 ? -43.305 -52.756 26.561 1.00 44.50 233 SER B N 1
ATOM 4611 C CA . SER B 1 255 ? -43.630 -54.179 26.414 1.00 44.81 233 SER B CA 1
ATOM 4612 C C . SER B 1 255 ? -42.692 -54.911 25.464 1.00 46.41 233 SER B C 1
ATOM 4613 O O . SER B 1 255 ? -42.507 -56.126 25.571 1.00 47.42 233 SER B O 1
ATOM 4616 N N . CYS B 1 256 ? -42.124 -54.186 24.511 1.00 43.75 234 CYS B N 1
ATOM 4617 C CA . CYS B 1 256 ? -41.198 -54.795 23.596 1.00 42.09 234 CYS B CA 1
ATOM 4618 C C . CYS B 1 256 ? -40.154 -53.817 23.087 1.00 44.20 234 CYS B C 1
ATOM 4619 O O . CYS B 1 256 ? -40.477 -52.871 22.376 1.00 49.15 234 CYS B O 1
ATOM 4622 N N . GLU B 1 257 ? -38.907 -54.053 23.480 1.00 47.75 235 GLU B N 1
ATOM 4623 C CA . GLU B 1 257 ? -37.736 -53.355 22.935 1.00 55.49 235 GLU B CA 1
ATOM 4624 C C . GLU B 1 257 ? -37.815 -53.195 21.418 1.00 50.75 235 GLU B C 1
ATOM 4625 O O . GLU B 1 257 ? -37.770 -52.078 20.901 1.00 53.54 235 GLU B O 1
ATOM 4631 N N . ALA B 1 258 ? -38.008 -54.314 20.729 1.00 39.94 236 ALA B N 1
ATOM 4632 C CA . ALA B 1 258 ? -38.075 -54.372 19.274 1.00 34.76 236 ALA B CA 1
ATOM 4633 C C . ALA B 1 258 ? -39.517 -54.311 18.697 1.00 33.15 236 ALA B C 1
ATOM 4634 O O . ALA B 1 258 ? -39.850 -55.065 17.785 1.00 32.35 236 ALA B O 1
ATOM 4636 N N . PHE B 1 259 ? -40.367 -53.424 19.209 1.00 35.74 237 PHE B N 1
ATOM 4637 C CA . PHE B 1 259 ? -41.777 -53.382 18.789 1.00 32.69 237 PHE B CA 1
ATOM 4638 C C . PHE B 1 259 ? -42.005 -52.970 17.332 1.00 33.57 237 PHE B C 1
ATOM 4639 O O . PHE B 1 259 ? -43.049 -53.300 16.754 1.00 35.36 237 PHE B O 1
ATOM 4647 N N . LEU B 1 260 ? -41.047 -52.262 16.728 1.00 33.71 238 LEU B N 1
ATOM 4648 C CA . LEU B 1 260 ? -41.138 -51.923 15.322 1.00 31.41 238 LEU B CA 1
ATOM 4649 C C . LEU B 1 260 ? -41.146 -53.182 14.450 1.00 34.21 238 LEU B C 1
ATOM 4650 O O . LEU B 1 260 ? -41.680 -53.153 13.331 1.00 33.22 238 LEU B O 1
ATOM 4655 N N . ARG B 1 261 ? -40.608 -54.287 14.978 1.00 33.74 239 ARG B N 1
ATOM 4656 C CA . ARG B 1 261 ? -40.637 -55.587 14.284 1.00 35.15 239 ARG B CA 1
ATOM 4657 C C . ARG B 1 261 ? -42.014 -56.185 14.172 1.00 32.39 239 ARG B C 1
ATOM 4658 O O . ARG B 1 261 ? -42.194 -57.128 13.414 1.00 33.09 239 ARG B O 1
ATOM 4666 N N . HIS B 1 262 ? -42.971 -55.682 14.951 1.00 33.45 240 HIS B N 1
ATOM 4667 C CA . HIS B 1 262 ? -44.366 -56.121 14.836 1.00 32.66 240 HIS B CA 1
ATOM 4668 C C . HIS B 1 262 ? -45.011 -55.632 13.553 1.00 32.37 240 HIS B C 1
ATOM 4669 O O . HIS B 1 262 ? -46.072 -56.130 13.195 1.00 31.84 240 HIS B O 1
ATOM 4676 N N . LYS B 1 263 ? -44.350 -54.674 12.884 1.00 31.00 241 LYS B N 1
ATOM 4677 C CA . LYS B 1 263 ? -44.736 -54.142 11.589 1.00 31.40 241 LYS B CA 1
ATOM 4678 C C . LYS B 1 263 ? -46.128 -53.489 11.630 1.00 31.43 241 LYS B C 1
ATOM 4679 O O . LYS B 1 263 ? -46.932 -53.644 10.722 1.00 32.15 241 LYS B O 1
ATOM 4685 N N . MET B 1 264 ? -46.381 -52.730 12.696 1.00 33.73 242 MET B N 1
ATOM 4686 C CA . MET B 1 264 ? -47.641 -51.995 12.894 1.00 32.80 242 MET B CA 1
ATOM 4687 C C . MET B 1 264 ? -47.498 -50.444 12.913 1.00 29.31 242 MET B C 1
ATOM 4688 O O . MET B 1 264 ? -48.482 -49.754 12.998 1.00 31.18 242 MET B O 1
ATOM 4693 N N . THR B 1 265 ? -46.284 -49.902 12.831 1.00 35.71 243 THR B N 1
ATOM 4694 C CA . THR B 1 265 ? -46.041 -48.489 13.183 1.00 29.51 243 THR B CA 1
ATOM 4695 C C . THR B 1 265 ? -45.838 -47.651 11.928 1.00 31.37 243 THR B C 1
ATOM 4696 O O . THR B 1 265 ? -44.903 -47.865 11.160 1.00 30.97 243 THR B O 1
ATOM 4700 N N . LEU B 1 266 ? -46.771 -46.724 11.696 1.00 30.34 244 LEU B N 1
ATOM 4701 C CA . LEU B 1 266 ? -46.744 -45.848 10.529 1.00 28.13 244 LEU B CA 1
ATOM 4702 C C . LEU B 1 266 ? -46.397 -44.440 11.011 1.00 27.55 244 LEU B C 1
ATOM 4703 O O . LEU B 1 266 ? -46.918 -43.973 12.016 1.00 29.43 244 LEU B O 1
ATOM 4708 N N . ILE B 1 267 ? -45.438 -43.809 10.343 1.00 31.94 245 ILE B N 1
ATOM 4709 C CA . ILE B 1 267 ? -44.936 -42.487 10.709 1.00 31.34 245 ILE B CA 1
ATOM 4710 C C . ILE B 1 267 ? -44.751 -41.703 9.420 1.00 30.31 245 ILE B C 1
ATOM 4711 O O . ILE B 1 267 ? -44.046 -42.147 8.534 1.00 31.66 245 ILE B O 1
ATOM 4716 N N . SER B 1 268 ? -45.390 -40.543 9.312 1.00 31.49 246 SER B N 1
ATOM 4717 C CA . SER B 1 268 ? -45.346 -39.753 8.087 1.00 30.39 246 SER B CA 1
ATOM 4718 C C . SER B 1 268 ? -43.992 -39.103 7.903 1.00 28.70 246 SER B C 1
ATOM 4719 O O . SER B 1 268 ? -43.282 -38.925 8.871 1.00 33.27 246 SER B O 1
ATOM 4722 N N . PRO B 1 269 ? -43.624 -38.775 6.647 1.00 34.16 247 PRO B N 1
ATOM 4723 C CA . PRO B 1 269 ? -42.412 -38.001 6.357 1.00 33.35 247 PRO B CA 1
ATOM 4724 C C . PRO B 1 269 ? -42.370 -36.599 6.975 1.00 28.47 247 PRO B C 1
ATOM 4725 O O . PRO B 1 269 ? -41.290 -36.071 7.240 1.00 30.30 247 PRO B O 1
ATOM 4729 N N . LEU B 1 270 ? -43.535 -36.011 7.199 1.00 29.94 248 LEU B N 1
ATOM 4730 C CA . LEU B 1 270 ? -43.624 -34.735 7.863 1.00 31.18 248 LEU B CA 1
ATOM 4731 C C . LEU B 1 270 ? -43.176 -34.840 9.321 1.00 28.70 248 LEU B C 1
ATOM 4732 O O . LEU B 1 270 ? -42.542 -33.935 9.837 1.00 33.30 248 LEU B O 1
ATOM 4737 N N . MET B 1 271 ? -43.484 -35.950 9.968 1.00 31.54 249 MET B N 1
ATOM 4738 C CA . MET B 1 271 ? -43.019 -36.176 11.331 1.00 30.06 249 MET B CA 1
ATOM 4739 C C . MET B 1 271 ? -41.518 -36.479 11.407 1.00 29.36 249 MET B C 1
ATOM 4740 O O . MET B 1 271 ? -40.839 -36.030 12.344 1.00 32.28 249 MET B O 1
ATOM 4745 N N . LEU B 1 272 ? -40.994 -37.231 10.446 1.00 29.35 250 LEU B N 1
ATOM 4746 C CA . LEU B 1 272 ? -39.549 -37.465 10.377 1.00 29.85 250 LEU B CA 1
ATOM 4747 C C . LEU B 1 272 ? -38.791 -36.161 10.164 1.00 27.30 250 LEU B C 1
ATOM 4748 O O . LEU B 1 272 ? -37.748 -35.916 10.782 1.00 32.37 250 LEU B O 1
ATOM 4753 N N . LYS B 1 273 ? -39.310 -35.333 9.263 1.00 28.71 251 LYS B N 1
ATOM 4754 C CA . LYS B 1 273 ? -38.696 -34.058 8.943 1.00 30.18 251 LYS B CA 1
ATOM 4755 C C . LYS B 1 273 ? -38.751 -33.104 10.147 1.00 30.22 251 LYS B C 1
ATOM 4756 O O . LYS B 1 273 ? -37.780 -32.394 10.436 1.00 29.96 251 LYS B O 1
ATOM 4762 N N . LYS B 1 274 ? -39.890 -33.086 10.835 1.00 27.45 252 LYS B N 1
ATOM 4763 C CA . LYS B 1 274 ? -40.075 -32.281 12.061 1.00 28.88 252 LYS B CA 1
ATOM 4764 C C . LYS B 1 274 ? -39.109 -32.644 13.205 1.00 26.33 252 LYS B C 1
ATOM 4765 O O . LYS B 1 274 ? -38.705 -31.783 13.967 1.00 29.46 252 LYS B O 1
ATOM 4771 N N . TYR B 1 275 ? -38.764 -33.922 13.336 1.00 28.98 253 TYR B N 1
ATOM 4772 C CA . TYR B 1 275 ? -37.921 -34.377 14.441 1.00 29.12 253 TYR B CA 1
ATOM 4773 C C . TYR B 1 275 ? -36.485 -34.587 14.004 1.00 29.84 253 TYR B C 1
ATOM 4774 O O . TYR B 1 275 ? -35.670 -35.112 14.768 1.00 29.05 253 TYR B O 1
ATOM 4783 N N . GLY B 1 276 ? -36.161 -34.154 12.786 1.00 32.27 254 GLY B N 1
ATOM 4784 C CA . GLY B 1 276 ? -34.781 -34.198 12.307 1.00 30.73 254 GLY B CA 1
ATOM 4785 C C . GLY B 1 276 ? -34.244 -35.565 11.908 1.00 34.25 254 GLY B C 1
ATOM 4786 O O . GLY B 1 276 ? -33.035 -35.776 11.941 1.00 41.36 254 GLY B O 1
ATOM 4787 N N . ILE B 1 277 ? -35.124 -36.482 11.507 1.00 33.77 255 ILE B N 1
ATOM 4788 C CA . ILE B 1 277 ? -34.704 -37.801 11.045 1.00 33.15 255 ILE B CA 1
ATOM 4789 C C . ILE B 1 277 ? -34.459 -37.756 9.534 1.00 34.23 255 ILE B C 1
ATOM 4790 O O . ILE B 1 277 ? -35.398 -37.528 8.780 1.00 32.09 255 ILE B O 1
ATOM 4795 N N . PRO B 1 278 ? -33.206 -38.008 9.091 1.00 34.65 256 PRO B N 1
ATOM 4796 C CA . PRO B 1 278 ? -32.938 -38.057 7.657 1.00 32.84 256 PRO B CA 1
ATOM 4797 C C . PRO B 1 278 ? -33.588 -39.256 6.977 1.00 33.81 256 PRO B C 1
ATOM 4798 O O . PRO B 1 278 ? -33.583 -40.382 7.502 1.00 35.62 256 PRO B O 1
ATOM 4802 N N . PHE B 1 279 ? -34.149 -39.005 5.804 1.00 30.79 257 PHE B N 1
ATOM 4803 C CA . PHE B 1 279 ? -34.782 -40.044 5.044 1.00 29.43 257 PHE B CA 1
ATOM 4804 C C . PHE B 1 279 ? -34.782 -39.633 3.581 1.00 29.34 257 PHE B C 1
ATOM 4805 O O . PHE B 1 279 ? -34.576 -38.480 3.263 1.00 22.61 257 PHE B O 1
ATOM 4813 N N . ASP B 1 280 ? -35.060 -40.580 2.701 1.00 32.78 258 ASP B N 1
ATOM 4814 C CA . ASP B 1 280 ? -35.265 -40.290 1.301 1.00 28.91 258 ASP B CA 1
ATOM 4815 C C . ASP B 1 280 ? -36.519 -41.069 0.878 1.00 31.69 258 ASP B C 1
ATOM 4816 O O . ASP B 1 280 ? -37.005 -41.928 1.622 1.00 26.68 258 ASP B O 1
ATOM 4821 N N . LYS B 1 281 ? -37.064 -40.722 -0.287 1.00 33.60 259 LYS B N 1
ATOM 4822 C CA . LYS B 1 281 ? -38.164 -41.460 -0.878 1.00 35.50 259 LYS B CA 1
ATOM 4823 C C . LYS B 1 281 ? -37.865 -41.909 -2.314 1.00 30.55 259 LYS B C 1
ATOM 4824 O O . LYS B 1 281 ? -37.048 -41.323 -2.995 1.00 28.05 259 LYS B O 1
ATOM 4830 N N . VAL B 1 282 ? -38.517 -42.978 -2.743 1.00 30.78 260 VAL B N 1
ATOM 4831 C CA . VAL B 1 282 ? -38.387 -43.480 -4.105 1.00 27.76 260 VAL B CA 1
ATOM 4832 C C . VAL B 1 282 ? -39.662 -44.258 -4.452 1.00 29.62 260 VAL B C 1
ATOM 4833 O O . VAL B 1 282 ? -40.294 -44.853 -3.596 1.00 31.22 260 VAL B O 1
ATOM 4837 N N . THR B 1 283 ? -40.056 -44.184 -5.714 1.00 32.74 261 THR B N 1
ATOM 4838 C CA . THR B 1 283 ? -41.163 -44.953 -6.240 1.00 30.97 261 THR B CA 1
ATOM 4839 C C . THR B 1 283 ? -40.585 -46.022 -7.168 1.00 31.72 261 THR B C 1
ATOM 4840 O O . THR B 1 283 ? -39.789 -45.721 -8.060 1.00 32.79 261 THR B O 1
ATOM 4844 N N . GLN B 1 284 ? -40.996 -47.259 -6.917 1.00 31.45 262 GLN B N 1
ATOM 4845 C CA . GLN B 1 284 ? -40.654 -48.429 -7.694 1.00 32.13 262 GLN B CA 1
ATOM 4846 C C . GLN B 1 284 ? -41.747 -48.685 -8.743 1.00 31.73 262 GLN B C 1
ATOM 4847 O O . GLN B 1 284 ? -42.933 -48.707 -8.434 1.00 29.07 262 GLN B O 1
ATOM 4853 N N . GLU B 1 285 ? -41.344 -48.888 -9.990 1.00 31.51 263 GLU B N 1
ATOM 4854 C CA . GLU B 1 285 ? -42.298 -49.157 -11.068 1.00 33.71 263 GLU B CA 1
ATOM 4855 C C . GLU B 1 285 ? -42.260 -50.627 -11.432 1.00 31.38 263 GLU B C 1
ATOM 4856 O O . GLU B 1 285 ? -41.377 -51.362 -10.991 1.00 33.99 263 GLU B O 1
ATOM 4862 N N . ALA B 1 286 ? -43.234 -51.055 -12.225 1.00 27.91 264 ALA B N 1
ATOM 4863 C CA . ALA B 1 286 ? -43.295 -52.457 -12.658 1.00 30.42 264 ALA B CA 1
ATOM 4864 C C . ALA B 1 286 ? -42.008 -52.761 -13.411 1.00 31.31 264 ALA B C 1
ATOM 4865 O O . ALA B 1 286 ? -41.550 -51.951 -14.232 1.00 33.22 264 ALA B O 1
ATOM 4867 N N . GLY B 1 287 ? -41.414 -53.905 -13.102 1.00 27.95 265 GLY B N 1
ATOM 4868 C CA . GLY B 1 287 ? -40.173 -54.313 -13.723 1.00 26.82 265 GLY B CA 1
ATOM 4869 C C . GLY B 1 287 ? -38.907 -53.921 -12.992 1.00 25.89 265 GLY B C 1
ATOM 4870 O O . GLY B 1 287 ? -37.814 -54.156 -13.505 1.00 30.84 265 GLY B O 1
ATOM 4871 N N . GLU B 1 288 ? -39.040 -53.326 -11.806 1.00 33.45 266 GLU B N 1
ATOM 4872 C CA . GLU B 1 288 ? -37.894 -52.816 -11.061 1.00 31.40 266 GLU B CA 1
ATOM 4873 C C . GLU B 1 288 ? -37.712 -53.572 -9.769 1.00 29.91 266 GLU B C 1
ATOM 4874 O O . GLU B 1 288 ? -38.685 -54.033 -9.191 1.00 34.50 266 GLU B O 1
ATOM 4880 N N . PHE B 1 289 ? -36.444 -53.706 -9.358 1.00 31.44 267 PHE B N 1
ATOM 4881 C CA . PHE B 1 289 ? -36.037 -54.289 -8.078 1.00 28.03 267 PHE B CA 1
ATOM 4882 C C . PHE B 1 289 ? -35.674 -53.148 -7.130 1.00 27.62 267 PHE B C 1
ATOM 4883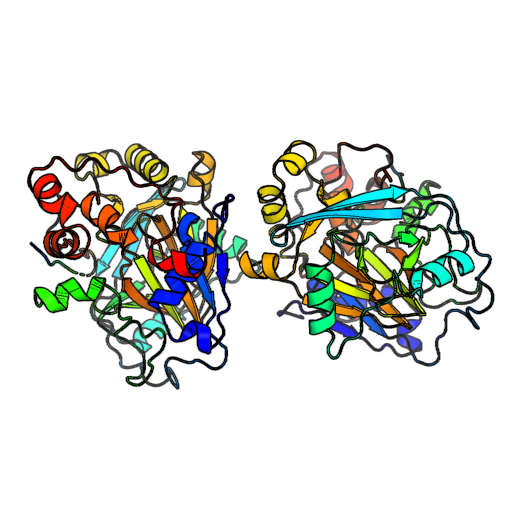 O O . PHE B 1 289 ? -35.102 -52.141 -7.539 1.00 28.20 267 PHE B O 1
ATOM 4891 N N . MET B 1 290 ? -36.016 -53.341 -5.865 1.00 29.99 268 MET B N 1
ATOM 4892 C CA . MET B 1 290 ? -35.472 -52.572 -4.754 1.00 33.22 268 MET B CA 1
ATOM 4893 C C . MET B 1 290 ? -34.698 -53.524 -3.863 1.00 26.13 268 MET B C 1
ATOM 4894 O O . MET B 1 290 ? -35.085 -54.691 -3.696 1.00 28.22 268 MET B O 1
ATOM 4899 N N . ILE B 1 291 ? -33.592 -53.022 -3.325 1.00 29.90 269 ILE B N 1
ATOM 4900 C CA . ILE B 1 291 ? -32.742 -53.750 -2.378 1.00 31.22 269 ILE B CA 1
ATOM 4901 C C . ILE B 1 291 ? -32.770 -52.928 -1.091 1.00 28.22 269 ILE B C 1
ATOM 4902 O O . ILE B 1 291 ? -32.505 -51.721 -1.111 1.00 24.91 269 ILE B O 1
ATOM 4907 N N . THR B 1 292 ? -33.099 -53.580 0.022 1.00 27.30 270 THR B N 1
ATOM 4908 C CA . THR B 1 292 ? -32.914 -52.975 1.328 1.00 31.31 270 THR B CA 1
ATOM 4909 C C . THR B 1 292 ? -31.670 -53.597 1.966 1.00 29.92 270 THR B C 1
ATOM 4910 O O . THR B 1 292 ? -31.332 -54.775 1.732 1.00 29.18 270 THR B O 1
ATOM 4914 N N . PHE B 1 293 ? -30.984 -52.766 2.739 1.00 31.59 271 PHE B N 1
ATOM 4915 C CA . PHE B 1 293 ? -29.702 -53.078 3.319 1.00 30.66 271 PHE B CA 1
ATOM 4916 C C . PHE B 1 293 ? -29.822 -53.291 4.832 1.00 30.45 271 PHE B C 1
ATOM 4917 O O . PHE B 1 293 ? -30.757 -52.778 5.454 1.00 28.34 271 PHE B O 1
ATOM 4925 N N . PRO B 1 294 ? -28.895 -54.076 5.425 1.00 30.64 272 PRO B N 1
ATOM 4926 C CA . PRO B 1 294 ? -28.939 -54.298 6.849 1.00 29.44 272 PRO B CA 1
ATOM 4927 C C . PRO B 1 294 ? -29.124 -53.038 7.690 1.00 31.78 272 PRO B C 1
ATOM 4928 O O . PRO B 1 294 ? -28.390 -52.054 7.531 1.00 30.40 272 PRO B O 1
ATOM 4932 N N . TYR B 1 295 ? -30.128 -53.101 8.571 1.00 32.85 273 TYR B N 1
ATOM 4933 C CA . TYR B 1 295 ? -30.516 -52.005 9.479 1.00 31.10 273 TYR B CA 1
ATOM 4934 C C . TYR B 1 295 ? -31.035 -50.742 8.760 1.00 31.72 273 TYR B C 1
ATOM 4935 O O . TYR B 1 295 ? -31.035 -49.622 9.318 1.00 29.10 273 TYR B O 1
ATOM 4944 N N . GLY B 1 296 ? -31.516 -50.936 7.532 1.00 33.25 274 GLY B N 1
ATOM 4945 C CA . GLY B 1 296 ? -32.168 -49.881 6.779 1.00 29.99 274 GLY B CA 1
ATOM 4946 C C . GLY B 1 296 ? -33.667 -49.910 7.018 1.00 30.34 274 GLY B C 1
ATOM 4947 O O . GLY B 1 296 ? -34.380 -50.793 6.514 1.00 30.04 274 GLY B O 1
ATOM 4948 N N . TYR B 1 297 ? -34.153 -48.932 7.774 1.00 31.40 275 TYR B N 1
ATOM 4949 C CA . TYR B 1 297 ? -35.599 -48.800 8.047 1.00 26.79 275 TYR B CA 1
ATOM 4950 C C . TYR B 1 297 ? -36.288 -48.309 6.814 1.00 27.67 275 TYR B C 1
ATOM 4951 O O . TYR B 1 297 ? -35.842 -47.342 6.188 1.00 30.86 275 TYR B O 1
ATOM 4960 N N . HIS B 1 298 ? -37.377 -48.989 6.458 1.00 29.99 276 HIS B N 1
ATOM 4961 C CA . HIS B 1 298 ? -38.183 -48.596 5.326 1.00 31.48 276 HIS B CA 1
ATOM 4962 C C . HIS B 1 298 ? -39.649 -48.787 5.664 1.00 28.59 276 HIS B C 1
ATOM 4963 O O . HIS B 1 298 ? -39.998 -49.580 6.537 1.00 28.01 276 HIS B O 1
ATOM 4970 N N . ALA B 1 299 ? -40.470 -47.994 4.977 1.00 33.84 277 ALA B N 1
ATOM 4971 C CA . ALA B 1 299 ? -41.938 -48.013 5.015 1.00 31.79 277 ALA B CA 1
ATOM 4972 C C . ALA B 1 299 ? -42.449 -47.609 3.631 1.00 29.73 277 ALA B C 1
ATOM 4973 O O . ALA B 1 299 ? -41.707 -47.101 2.800 1.00 28.39 277 ALA B O 1
ATOM 4975 N N . GLY B 1 300 ? -43.728 -47.804 3.389 1.00 30.90 278 GLY B N 1
ATOM 4976 C CA . GLY B 1 300 ? -44.308 -47.297 2.164 1.00 30.39 278 GLY B CA 1
ATOM 4977 C C . GLY B 1 300 ? -45.727 -47.729 1.896 1.00 27.35 278 GLY B C 1
ATOM 4978 O O . GLY B 1 300 ? -46.423 -48.221 2.783 1.00 28.96 278 GLY B O 1
ATOM 4979 N N . PHE B 1 301 ? -46.140 -47.551 0.651 1.00 33.28 279 PHE B N 1
ATOM 4980 C CA . PHE B 1 301 ? -47.497 -47.848 0.215 1.00 30.92 279 PHE B CA 1
ATOM 4981 C C . PHE B 1 301 ? -47.589 -48.167 -1.292 1.00 32.58 279 PHE B C 1
ATOM 4982 O O . PHE B 1 301 ? -46.733 -47.768 -2.118 1.00 30.91 279 PHE B O 1
ATOM 4990 N N . ASN B 1 302 ? -48.635 -48.910 -1.633 1.00 32.29 280 ASN B N 1
ATOM 4991 C CA . ASN B 1 302 ? -48.959 -49.224 -3.019 1.00 28.35 280 ASN B CA 1
ATOM 4992 C C . ASN B 1 302 ? -49.926 -48.222 -3.591 1.00 27.17 280 ASN B C 1
ATOM 4993 O O . ASN B 1 302 ? -50.834 -47.768 -2.911 1.00 29.35 280 ASN B O 1
ATOM 4998 N N . HIS B 1 303 ? -49.701 -47.870 -4.852 1.00 30.66 281 HIS B N 1
ATOM 4999 C CA . HIS B 1 303 ? -50.495 -46.888 -5.572 1.00 29.46 281 HIS B CA 1
ATOM 5000 C C . HIS B 1 303 ? -51.781 -47.455 -6.113 1.00 27.73 281 HIS B C 1
ATOM 5001 O O . HIS B 1 303 ? -52.743 -46.711 -6.389 1.00 31.42 281 HIS B O 1
ATOM 5008 N N . GLY B 1 304 ? -51.772 -48.754 -6.365 1.00 27.94 282 GLY B N 1
ATOM 5009 C CA . GLY B 1 304 ? -52.906 -49.405 -6.998 1.00 28.72 282 GLY B CA 1
ATOM 5010 C C . GLY B 1 304 ? -52.640 -50.885 -7.107 1.00 28.51 282 GLY B C 1
ATOM 5011 O O . GLY B 1 304 ? -51.710 -51.399 -6.478 1.00 30.67 282 GLY B O 1
ATOM 5012 N N . PHE B 1 305 ? -53.444 -51.561 -7.915 1.00 28.37 283 PHE B N 1
ATOM 5013 C CA . PHE B 1 305 ? -53.334 -52.997 -8.071 1.00 28.58 283 PHE B CA 1
ATOM 5014 C C . PHE B 1 305 ? -51.950 -53.350 -8.618 1.00 31.89 283 PHE B C 1
ATOM 5015 O O . PHE B 1 305 ? -51.543 -52.850 -9.653 1.00 31.66 283 PHE B O 1
ATOM 5023 N N . ASN B 1 306 ? -51.231 -54.204 -7.890 1.00 33.81 284 ASN B N 1
ATOM 5024 C CA . ASN B 1 306 ? -49.905 -54.634 -8.316 1.00 32.49 284 ASN B CA 1
ATOM 5025 C C . ASN B 1 306 ? -49.526 -55.950 -7.682 1.00 32.57 284 ASN B C 1
ATOM 5026 O O . ASN B 1 306 ? -50.321 -56.520 -6.937 1.00 29.00 284 ASN B O 1
ATOM 5031 N N . CYS B 1 307 ? -48.332 -56.444 -8.027 1.00 31.65 285 CYS B N 1
ATOM 5032 C CA . CYS B 1 307 ? -47.789 -57.648 -7.437 1.00 28.11 285 CYS B CA 1
ATOM 5033 C C . CYS B 1 307 ? -46.272 -57.592 -7.352 1.00 31.75 285 CYS B C 1
ATOM 5034 O O . CYS B 1 307 ? -45.598 -57.438 -8.366 1.00 31.16 285 CYS B O 1
ATOM 5037 N N . ALA B 1 308 ? -45.762 -57.756 -6.133 1.00 31.55 286 ALA B N 1
ATOM 5038 C CA . ALA B 1 308 ? -44.346 -57.765 -5.817 1.00 30.79 286 ALA B CA 1
ATOM 5039 C C . ALA B 1 308 ? -43.956 -59.110 -5.222 1.00 30.29 286 ALA B C 1
ATOM 5040 O O . ALA B 1 308 ? -44.772 -59.784 -4.609 1.00 24.87 286 ALA B O 1
ATOM 5042 N N . GLU B 1 309 ? -42.701 -59.496 -5.432 1.00 30.96 287 GLU B N 1
ATOM 5043 C CA . GLU B 1 309 ? -42.131 -60.718 -4.878 1.00 30.74 287 GLU B CA 1
ATOM 5044 C C . GLU B 1 309 ? -40.943 -60.333 -4.029 1.00 32.39 287 GLU B C 1
ATOM 5045 O O . GLU B 1 309 ? -40.161 -59.484 -4.406 1.00 27.28 287 GLU B O 1
ATOM 5051 N N . SER B 1 310 ? -40.774 -60.983 -2.894 1.00 33.13 288 SER B N 1
ATOM 5052 C CA . SER B 1 310 ? -39.714 -60.585 -1.966 1.00 30.21 288 SER B CA 1
ATOM 5053 C C . SER B 1 310 ? -39.115 -61.778 -1.218 1.00 28.23 288 SER B C 1
ATOM 5054 O O . SER B 1 310 ? -39.725 -62.824 -1.078 1.00 27.29 288 SER B O 1
ATOM 5057 N N . THR B 1 311 ? -37.891 -61.594 -0.765 1.00 30.58 289 THR B N 1
ATOM 5058 C CA . THR B 1 311 ? -37.232 -62.531 0.144 1.00 32.67 289 THR B CA 1
ATOM 5059 C C . THR B 1 311 ? -36.070 -61.781 0.797 1.00 31.45 289 THR B C 1
ATOM 5060 O O . THR B 1 311 ? -35.776 -60.637 0.437 1.00 28.54 289 THR B O 1
ATOM 5064 N N . ASN B 1 312 ? -35.422 -62.437 1.752 1.00 35.33 290 ASN B N 1
ATOM 5065 C CA . ASN B 1 312 ? -34.225 -61.904 2.375 1.00 31.81 290 ASN B CA 1
ATOM 5066 C C . ASN B 1 312 ? -32.976 -62.551 1.771 1.00 31.25 290 ASN B C 1
ATOM 5067 O O . ASN B 1 312 ? -33.062 -63.482 0.984 1.00 31.37 290 ASN B O 1
ATOM 5072 N N . PHE B 1 313 ? -31.824 -61.962 2.068 1.00 31.98 291 PHE B N 1
ATOM 5073 C CA . PHE B 1 313 ? -30.549 -62.491 1.633 1.00 31.96 291 PHE B CA 1
ATOM 5074 C C . PHE B 1 313 ? -29.448 -61.868 2.467 1.00 31.11 291 PHE B C 1
ATOM 5075 O O . PHE B 1 313 ? -29.702 -60.973 3.270 1.00 31.90 291 PHE B O 1
ATOM 5083 N N . ALA B 1 314 ? -28.232 -62.372 2.305 1.00 32.50 292 ALA B N 1
ATOM 5084 C CA . ALA B 1 314 ? -27.104 -61.955 3.147 1.00 31.21 292 ALA B CA 1
ATOM 5085 C C . ALA B 1 314 ? -25.855 -61.729 2.304 1.00 29.60 292 ALA B C 1
ATOM 5086 O O . ALA B 1 314 ? -25.728 -62.285 1.224 1.00 34.32 292 ALA B O 1
ATOM 5088 N N . THR B 1 315 ? -24.969 -60.882 2.819 1.00 31.39 293 THR B N 1
ATOM 5089 C CA . THR B 1 315 ? -23.570 -60.817 2.415 1.00 30.65 293 THR B CA 1
ATOM 5090 C C . THR B 1 315 ? -22.731 -61.087 3.678 1.00 31.37 293 THR B C 1
ATOM 5091 O O . THR B 1 315 ? -23.291 -61.265 4.757 1.00 38.02 293 THR B O 1
ATOM 5095 N N . ARG B 1 316 ? -21.408 -61.146 3.552 1.00 31.51 294 ARG B N 1
ATOM 5096 C CA . ARG B 1 316 ? -20.519 -61.299 4.716 1.00 29.97 294 ARG B CA 1
ATOM 5097 C C . ARG B 1 316 ? -20.610 -60.138 5.712 1.00 32.89 294 ARG B C 1
ATOM 5098 O O . ARG B 1 316 ? -20.374 -60.321 6.916 1.00 30.96 294 ARG B O 1
ATOM 5106 N N . ARG B 1 317 ? -20.947 -58.950 5.198 1.00 33.27 295 ARG B N 1
ATOM 5107 C CA . ARG B 1 317 ? -21.163 -57.756 6.020 1.00 35.03 295 ARG B CA 1
ATOM 5108 C C . ARG B 1 317 ? -22.356 -57.920 6.985 1.00 34.14 295 ARG B C 1
ATOM 5109 O O . ARG B 1 317 ? -22.334 -57.426 8.108 1.00 29.37 295 ARG B O 1
ATOM 5117 N N . TRP B 1 318 ? -23.391 -58.632 6.551 1.00 31.58 296 TRP B N 1
ATOM 5118 C CA . TRP B 1 318 ? -24.542 -58.883 7.412 1.00 30.61 296 TRP B CA 1
ATOM 5119 C C . TRP B 1 318 ? -24.230 -59.669 8.721 1.00 31.65 296 TRP B C 1
ATOM 5120 O O . TRP B 1 318 ? -24.932 -59.501 9.710 1.00 33.98 296 TRP B O 1
ATOM 5131 N N . ILE B 1 319 ? -23.209 -60.518 8.743 1.00 31.96 297 ILE B N 1
ATOM 5132 C CA . ILE B 1 319 ? -23.021 -61.426 9.886 1.00 30.37 297 ILE B CA 1
ATOM 5133 C C . ILE B 1 319 ? -22.973 -60.663 11.229 1.00 31.07 297 ILE B C 1
ATOM 5134 O O . ILE B 1 319 ? -23.620 -61.049 12.202 1.00 31.46 297 ILE B O 1
ATOM 5139 N N . GLU B 1 320 ? -22.245 -59.556 11.248 1.00 27.79 298 GLU B N 1
ATOM 5140 C CA . GLU B 1 320 ? -22.164 -58.702 12.422 1.00 30.54 298 GLU B CA 1
ATOM 5141 C C . GLU B 1 320 ? -23.494 -58.008 12.768 1.00 30.58 298 GLU B C 1
ATOM 5142 O O . GLU B 1 320 ? -23.805 -57.788 13.939 1.00 30.75 298 GLU B O 1
ATOM 5148 N N . TYR B 1 321 ? -24.280 -57.668 11.756 1.00 33.07 299 TYR B N 1
ATOM 5149 C CA . TYR B 1 321 ? -25.651 -57.174 11.976 1.00 31.95 299 TYR B CA 1
ATOM 5150 C C . TYR B 1 321 ? -26.560 -58.205 12.647 1.00 27.71 299 TYR B C 1
ATOM 5151 O O . TYR B 1 321 ? -27.300 -57.886 13.562 1.00 30.54 299 TYR B O 1
ATOM 5160 N N . GLY B 1 322 ? -26.485 -59.444 12.172 1.00 26.86 300 GLY B N 1
ATOM 5161 C CA . GLY B 1 322 ? -27.237 -60.540 12.721 1.00 25.74 300 GLY B CA 1
ATOM 5162 C C . GLY B 1 322 ? -26.855 -60.868 14.141 1.00 26.57 300 GLY B C 1
ATOM 5163 O O . GLY B 1 322 ? -27.719 -61.253 14.941 1.00 33.69 300 GLY B O 1
ATOM 5164 N N . LYS B 1 323 ? -25.569 -60.732 14.450 1.00 27.30 301 LYS B N 1
ATOM 5165 C CA . LYS B 1 323 ? -25.046 -60.966 15.805 1.00 27.15 301 LYS B CA 1
ATOM 5166 C C . LYS B 1 323 ? -25.580 -59.937 16.796 1.00 28.46 301 LYS B C 1
ATOM 5167 O O . LYS B 1 323 ? -25.798 -60.240 17.972 1.00 28.49 301 LYS B O 1
ATOM 5173 N N . GLN B 1 324 ? -25.769 -58.721 16.311 1.00 32.74 302 GLN B N 1
ATOM 5174 C CA . GLN B 1 324 ? -26.186 -57.593 17.134 1.00 31.61 302 GLN B CA 1
ATOM 5175 C C . GLN B 1 324 ? -27.664 -57.201 17.026 1.00 35.31 302 GLN B C 1
ATOM 5176 O O . GLN B 1 324 ? -28.074 -56.257 17.702 1.00 38.71 302 GLN B O 1
ATOM 5182 N N . ALA B 1 325 ? -28.449 -57.887 16.176 1.00 31.60 303 ALA B N 1
ATOM 5183 C CA . ALA B 1 325 ? -29.846 -57.544 15.974 1.00 31.77 303 ALA B CA 1
ATOM 5184 C C . ALA B 1 325 ? -30.630 -57.584 17.293 1.00 33.59 303 ALA B C 1
ATOM 5185 O O . ALA B 1 325 ? -30.493 -58.525 18.079 1.00 36.80 303 ALA B O 1
ATOM 5187 N N . VAL B 1 326 ? -31.396 -56.517 17.550 1.00 35.01 304 VAL B N 1
ATOM 5188 C CA . VAL B 1 326 ? -32.307 -56.448 18.695 1.00 32.25 304 VAL B CA 1
ATOM 5189 C C . VAL B 1 326 ? -33.562 -57.153 18.268 1.00 34.73 304 VAL B C 1
ATOM 5190 O O . VAL B 1 326 ? -34.172 -56.803 17.262 1.00 33.88 304 VAL B O 1
ATOM 5194 N N . LEU B 1 327 ? -33.914 -58.192 19.006 1.00 35.60 305 LEU B N 1
ATOM 5195 C CA . LEU B 1 327 ? -34.937 -59.106 18.569 1.00 41.31 305 LEU B CA 1
ATOM 5196 C C . LEU B 1 327 ? -36.187 -58.872 19.397 1.00 40.69 305 LEU B C 1
ATOM 5197 O O . LEU B 1 327 ? -36.118 -58.432 20.549 1.00 38.98 305 LEU B O 1
ATOM 5202 N N . CYS B 1 328 ? -37.320 -59.170 18.782 1.00 42.79 306 CYS B N 1
ATOM 5203 C CA . CYS B 1 328 ? -38.592 -59.154 19.451 1.00 41.72 306 CYS B CA 1
ATOM 5204 C C . CYS B 1 328 ? -38.706 -60.261 20.490 1.00 45.93 306 CYS B C 1
ATOM 5205 O O . CYS B 1 328 ? -38.602 -61.447 20.167 1.00 45.70 306 CYS B O 1
ATOM 5208 N N . SER B 1 329 ? -38.984 -59.845 21.724 1.00 52.02 307 SER B N 1
ATOM 5209 C CA . SER B 1 329 ? -39.155 -60.737 22.876 1.00 60.70 307 SER B CA 1
ATOM 5210 C C . SER B 1 329 ? -40.556 -61.371 22.990 1.00 58.93 307 SER B C 1
ATOM 5211 O O . SER B 1 329 ? -40.697 -62.578 23.201 1.00 60.47 307 SER B O 1
ATOM 5214 N N . CYS B 1 330 ? -41.575 -60.532 22.810 1.00 49.43 308 CYS B N 1
ATOM 5215 C CA . CYS B 1 330 ? -42.926 -60.776 23.294 1.00 44.01 308 CYS B CA 1
ATOM 5216 C C . CYS B 1 330 ? -43.843 -61.700 22.481 1.00 48.19 308 CYS B C 1
ATOM 5217 O O . CYS B 1 330 ? -44.977 -61.973 22.916 1.00 47.11 308 CYS B O 1
ATOM 5220 N N . ARG B 1 331 ? -43.392 -62.174 21.319 1.00 48.19 309 ARG B N 1
ATOM 5221 C CA . ARG B 1 331 ? -44.279 -62.934 20.435 1.00 49.84 309 ARG B CA 1
ATOM 5222 C C . ARG B 1 331 ? -43.702 -64.295 20.128 1.00 54.66 309 ARG B C 1
ATOM 5223 O O . ARG B 1 331 ? -42.480 -64.467 20.129 1.00 58.27 309 ARG B O 1
ATOM 5231 N N . LYS B 1 332 ? -44.602 -65.244 19.850 1.00 57.61 310 LYS B N 1
ATOM 5232 C CA . LYS B 1 332 ? -44.250 -66.549 19.275 1.00 57.79 310 LYS B CA 1
ATOM 5233 C C . LYS B 1 332 ? -44.160 -66.420 17.754 1.00 55.66 310 LYS B C 1
ATOM 5234 O O . LYS B 1 332 ? -44.688 -65.465 17.178 1.00 53.14 310 LYS B O 1
ATOM 5236 N N . ASP B 1 333 ? -43.482 -67.374 17.112 1.00 56.53 311 ASP B N 1
ATOM 5237 C CA . ASP B 1 333 ? -43.324 -67.432 15.629 1.00 58.21 311 ASP B CA 1
ATOM 5238 C C . ASP B 1 333 ? -42.458 -66.320 14.987 1.00 53.67 311 ASP B C 1
ATOM 5239 O O . ASP B 1 333 ? -42.406 -66.219 13.753 1.00 49.58 311 ASP B O 1
ATOM 5244 N N . MET B 1 334 ? -41.791 -65.499 15.806 1.00 48.39 312 MET B N 1
ATOM 5245 C CA . MET B 1 334 ? -40.916 -64.445 15.298 1.00 42.50 312 MET B CA 1
ATOM 5246 C C . MET B 1 334 ? -39.658 -65.092 14.753 1.00 43.46 312 MET B C 1
ATOM 5247 O O . MET B 1 334 ? -39.210 -66.118 15.270 1.00 44.11 312 MET B O 1
ATOM 5252 N N . VAL B 1 335 ? -39.087 -64.481 13.718 1.00 43.61 313 VAL B N 1
ATOM 5253 C CA . VAL B 1 335 ? -37.931 -65.040 13.053 1.00 41.83 313 VAL B CA 1
ATOM 5254 C C . VAL B 1 335 ? -36.680 -64.834 13.907 1.00 43.01 313 VAL B C 1
ATOM 5255 O O . VAL B 1 335 ? -36.325 -63.716 14.285 1.00 41.73 313 VAL B O 1
ATOM 5259 N N . LYS B 1 336 ? -36.038 -65.951 14.231 1.00 45.52 314 LYS B N 1
ATOM 5260 C CA . LYS B 1 336 ? -34.744 -65.937 14.874 1.00 46.57 314 LYS B CA 1
ATOM 5261 C C . LYS B 1 336 ? -33.857 -66.902 14.106 1.00 41.83 314 LYS B C 1
ATOM 5262 O O . LYS B 1 336 ? -34.297 -67.993 13.728 1.00 41.76 314 LYS B O 1
ATOM 5268 N N . ILE B 1 337 ? -32.626 -66.460 13.852 1.00 42.23 315 ILE B N 1
ATOM 5269 C CA . ILE B 1 337 ? -31.591 -67.247 13.198 1.00 35.85 315 ILE B CA 1
ATOM 5270 C C . ILE B 1 337 ? -30.430 -67.376 14.179 1.00 32.37 315 ILE B C 1
ATOM 5271 O O . ILE B 1 337 ? -29.953 -66.384 14.716 1.00 35.76 315 ILE B O 1
ATOM 5276 N N . SER B 1 338 ? -30.017 -68.610 14.433 1.00 31.73 316 SER B N 1
ATOM 5277 C CA . SER B 1 338 ? -28.780 -68.900 15.136 1.00 33.69 316 SER B CA 1
ATOM 5278 C C . SER B 1 338 ? -27.583 -68.384 14.318 1.00 31.54 316 SER B C 1
ATOM 5279 O O . SER B 1 338 ? -27.397 -68.783 13.160 1.00 30.59 316 SER B O 1
ATOM 5282 N N . MET B 1 339 ? -26.771 -67.509 14.921 1.00 32.19 317 MET B N 1
ATOM 5283 C CA . MET B 1 339 ? -25.603 -66.956 14.211 1.00 29.98 317 MET B CA 1
ATOM 5284 C C . MET B 1 339 ? -24.383 -67.837 14.287 1.00 26.07 317 MET B C 1
ATOM 5285 O O . MET B 1 339 ? -23.391 -67.575 13.625 1.00 33.05 317 MET B O 1
ATOM 5290 N N . ASP B 1 340 ? -24.460 -68.863 15.105 1.00 27.89 318 ASP B N 1
ATOM 5291 C CA . ASP B 1 340 ? -23.350 -69.740 15.414 1.00 33.72 318 ASP B CA 1
ATOM 5292 C C . ASP B 1 340 ? -22.660 -70.283 14.137 1.00 33.73 318 ASP B C 1
ATOM 5293 O O . ASP B 1 340 ? -21.448 -70.191 14.020 1.00 31.58 318 ASP B O 1
ATOM 5298 N N . VAL B 1 341 ? -23.440 -70.782 13.172 1.00 33.92 319 VAL B N 1
ATOM 5299 C CA . VAL B 1 341 ? -22.902 -71.321 11.913 1.00 34.28 319 VAL B CA 1
ATOM 5300 C C . VAL B 1 341 ? -22.115 -70.270 11.104 1.00 32.16 319 VAL B C 1
ATOM 5301 O O . VAL B 1 341 ? -21.084 -70.584 10.499 1.00 31.42 319 VAL B O 1
ATOM 5305 N N . PHE B 1 342 ? -22.598 -69.030 11.121 1.00 33.14 320 PHE B N 1
ATOM 5306 C CA . PHE B 1 342 ? -21.953 -67.917 10.403 1.00 28.50 320 PHE B CA 1
ATOM 5307 C C . PHE B 1 342 ? -20.655 -67.434 11.068 1.00 30.37 320 PHE B C 1
ATOM 5308 O O . PHE B 1 342 ? -19.679 -67.168 10.382 1.00 30.86 320 PHE B O 1
ATOM 5316 N N . VAL B 1 343 ? -20.649 -67.353 12.405 1.00 30.53 321 VAL B N 1
ATOM 5317 C CA . VAL B 1 343 ? -19.445 -66.969 13.154 1.00 28.50 321 VAL B CA 1
ATOM 5318 C C . VAL B 1 343 ? -18.379 -68.057 13.029 1.00 27.14 321 VAL B C 1
ATO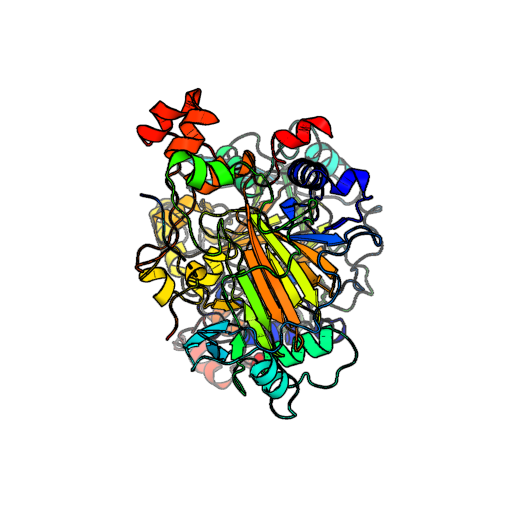M 5319 O O . VAL B 1 343 ? -17.220 -67.779 12.807 1.00 32.49 321 VAL B O 1
ATOM 5323 N N . ARG B 1 344 ? -18.790 -69.304 13.141 1.00 31.12 322 ARG B N 1
ATOM 5324 C CA . ARG B 1 344 ? -17.874 -70.426 13.003 1.00 27.96 322 ARG B CA 1
ATOM 5325 C C . ARG B 1 344 ? -17.173 -70.458 11.642 1.00 27.56 322 ARG B C 1
ATOM 5326 O O . ARG B 1 344 ? -15.960 -70.628 11.575 1.00 29.44 322 ARG B O 1
ATOM 5334 N N . LYS B 1 345 ? -17.933 -70.303 10.562 1.00 28.97 323 LYS B N 1
ATOM 5335 C CA . LYS B 1 345 ? -17.373 -70.338 9.203 1.00 30.93 323 LYS B CA 1
ATOM 5336 C C . LYS B 1 345 ? -16.592 -69.082 8.796 1.00 29.20 323 LYS B C 1
ATOM 5337 O O . LYS B 1 345 ? -15.525 -69.206 8.211 1.00 29.55 323 LYS B O 1
ATOM 5343 N N . PHE B 1 346 ? -17.113 -67.895 9.116 1.00 29.00 324 PHE B N 1
ATOM 5344 C CA . PHE B 1 346 ? -16.596 -66.629 8.572 1.00 29.51 324 PHE B CA 1
ATOM 5345 C C . PHE B 1 346 ? -15.793 -65.819 9.574 1.00 30.51 324 PHE B C 1
ATOM 5346 O O . PHE B 1 346 ? -15.072 -64.916 9.179 1.00 31.64 324 PHE B O 1
ATOM 5354 N N . GLN B 1 347 ? -15.917 -66.136 10.860 1.00 32.28 325 GLN B N 1
ATOM 5355 C CA . GLN B 1 347 ? -15.151 -65.457 11.919 1.00 30.11 325 GLN B CA 1
ATOM 5356 C C . GLN B 1 347 ? -14.612 -66.459 12.942 1.00 28.63 325 GLN B C 1
ATOM 5357 O O . GLN B 1 347 ? -14.843 -66.291 14.128 1.00 30.70 325 GLN B O 1
ATOM 5363 N N . PRO B 1 348 ? -13.915 -67.522 12.491 1.00 31.00 326 PRO B N 1
ATOM 5364 C CA . PRO B 1 348 ? -13.421 -68.524 13.422 1.00 30.50 326 PRO B CA 1
ATOM 5365 C C . PRO B 1 348 ? -12.477 -68.012 14.508 1.00 30.70 326 PRO B C 1
ATOM 5366 O O . PRO B 1 348 ? -12.379 -68.632 15.583 1.00 30.28 326 PRO B O 1
ATOM 5370 N N . GLU B 1 349 ? -11.786 -66.911 14.224 1.00 29.43 327 GLU B N 1
ATOM 5371 C CA . GLU B 1 349 ? -10.900 -66.277 15.193 1.00 34.13 327 GLU B CA 1
ATOM 5372 C C . GLU B 1 349 ? -11.683 -65.506 16.282 1.00 33.02 327 GLU B C 1
ATOM 5373 O O . GLU B 1 349 ? -11.178 -65.329 17.390 1.00 37.82 327 GLU B O 1
ATOM 5379 N N . ARG B 1 350 ? -12.918 -65.099 15.993 1.00 33.25 328 ARG B N 1
ATOM 5380 C CA . ARG B 1 350 ? -13.770 -64.413 16.984 1.00 34.52 328 ARG B CA 1
ATOM 5381 C C . ARG B 1 350 ? -14.739 -65.355 17.721 1.00 31.68 328 ARG B C 1
ATOM 5382 O O . ARG B 1 350 ? -15.449 -64.935 18.635 1.00 34.29 328 ARG B O 1
ATOM 5387 N N . TYR B 1 351 ? -14.762 -66.623 17.324 1.00 31.86 329 TYR B N 1
ATOM 5388 C CA . TYR B 1 351 ? -15.828 -67.548 17.727 1.00 32.26 329 TYR B CA 1
ATOM 5389 C C . TYR B 1 351 ? -15.890 -67.819 19.239 1.00 29.26 329 TYR B C 1
ATOM 5390 O O . TYR B 1 351 ? -16.953 -67.743 19.855 1.00 28.91 329 TYR B O 1
ATOM 5399 N N . LYS B 1 352 ? -14.738 -68.113 19.818 1.00 26.33 330 LYS B N 1
ATOM 5400 C CA . LYS B 1 352 ? -14.613 -68.391 21.236 1.00 32.84 330 LYS B CA 1
ATOM 5401 C C . LYS B 1 352 ? -14.949 -67.166 22.095 1.00 34.72 330 LYS B C 1
ATOM 5402 O O . LYS B 1 352 ? -15.563 -67.285 23.159 1.00 38.57 330 LYS B O 1
ATOM 5408 N N . LEU B 1 353 ? -14.546 -66.002 21.599 1.00 37.80 331 LEU B N 1
ATOM 5409 C CA . LEU B 1 353 ? -14.846 -64.695 22.194 1.00 34.92 331 LEU B CA 1
ATOM 5410 C C . LEU B 1 353 ? -16.339 -64.375 22.145 1.00 32.83 331 LEU B C 1
ATOM 5411 O O . LEU B 1 353 ? -16.926 -63.985 23.142 1.00 33.67 331 LEU B O 1
ATOM 5416 N N . TRP B 1 354 ? -16.934 -64.534 20.970 1.00 29.58 332 TRP B N 1
ATOM 5417 C CA . TRP B 1 354 ? -18.359 -64.292 20.756 1.00 30.03 332 TRP B CA 1
ATOM 5418 C C . TRP B 1 354 ? -19.238 -65.206 21.609 1.00 32.51 332 TRP B C 1
ATOM 5419 O O . TRP B 1 354 ? -20.196 -64.758 22.240 1.00 34.18 332 TRP B O 1
ATOM 5430 N N . LYS B 1 355 ? -18.897 -66.490 21.595 1.00 36.08 333 LYS B N 1
ATOM 5431 C CA . LYS B 1 355 ? -19.571 -67.526 22.378 1.00 36.77 333 LYS B CA 1
ATOM 5432 C C . LYS B 1 355 ? -19.474 -67.244 23.882 1.00 34.29 333 LYS B C 1
ATOM 5433 O O . LYS B 1 355 ? -20.398 -67.552 24.625 1.00 34.96 333 LYS B O 1
ATOM 5439 N N . ALA B 1 356 ? -18.362 -66.645 24.311 1.00 35.36 334 ALA B N 1
ATOM 5440 C CA . ALA B 1 356 ? -18.146 -66.239 25.704 1.00 36.08 334 ALA B CA 1
ATOM 5441 C C . ALA B 1 356 ? -18.868 -64.925 26.078 1.00 39.78 334 ALA B C 1
ATOM 5442 O O . ALA B 1 356 ? -18.836 -64.511 27.241 1.00 42.77 334 ALA B O 1
ATOM 5444 N N . GLY B 1 357 ? -19.494 -64.271 25.101 1.00 39.58 335 GLY B N 1
ATOM 5445 C CA . GLY B 1 357 ? -20.163 -62.989 25.317 1.00 42.67 335 GLY B CA 1
ATOM 5446 C C . GLY B 1 357 ? -19.262 -61.762 25.297 1.00 38.93 335 GLY B C 1
ATOM 5447 O O . GLY B 1 357 ? -19.695 -60.672 25.656 1.00 42.56 335 GLY B O 1
ATOM 5448 N N . LYS B 1 358 ? -18.027 -61.922 24.842 1.00 37.78 336 LYS B N 1
ATOM 5449 C CA . LYS B 1 358 ? -17.027 -60.865 24.922 1.00 37.59 336 LYS B CA 1
ATOM 5450 C C . LYS B 1 358 ? -16.670 -60.213 23.560 1.00 37.17 336 LYS B C 1
ATOM 5451 O O . LYS B 1 358 ? -15.647 -59.543 23.455 1.00 36.73 336 LYS B O 1
ATOM 5455 N N . ASP B 1 359 ? -17.511 -60.384 22.535 1.00 41.54 337 ASP B N 1
ATOM 5456 C CA . ASP B 1 359 ? -17.271 -59.767 21.209 1.00 43.72 337 ASP B CA 1
ATOM 5457 C C . ASP B 1 359 ? -17.924 -58.383 21.144 1.00 44.29 337 ASP B C 1
ATOM 5458 O O . ASP B 1 359 ? -19.138 -58.265 20.988 1.00 46.17 337 ASP B O 1
ATOM 5463 N N . ASN B 1 360 ? -17.094 -57.349 21.253 1.00 48.27 338 ASN B N 1
ATOM 5464 C CA . ASN B 1 360 ? -17.556 -55.961 21.383 1.00 49.55 338 ASN B CA 1
ATOM 5465 C C . ASN B 1 360 ? -17.353 -55.119 20.101 1.00 47.91 338 ASN B C 1
ATOM 5466 O O . ASN B 1 360 ? -17.237 -53.896 20.165 1.00 52.70 338 ASN B O 1
ATOM 5471 N N . THR B 1 361 ? -17.331 -55.791 18.949 1.00 45.81 339 THR B N 1
ATOM 5472 C CA . THR B 1 361 ? -17.269 -55.154 17.632 1.00 41.60 339 THR B CA 1
ATOM 5473 C C . THR B 1 361 ? -18.363 -54.105 17.478 1.00 43.63 339 THR B C 1
ATOM 5474 O O . THR B 1 361 ? -19.531 -54.375 17.760 1.00 41.14 339 THR B O 1
ATOM 5478 N N . VAL B 1 362 ? -17.968 -52.904 17.062 1.00 45.35 340 VAL B N 1
ATOM 5479 C CA . VAL B 1 362 ? -18.907 -51.847 16.707 1.00 43.95 340 VAL B CA 1
ATOM 5480 C C . VAL B 1 362 ? -19.067 -51.851 15.184 1.00 43.29 340 VAL B C 1
ATOM 5481 O O . VAL B 1 362 ? -18.066 -51.901 14.467 1.00 41.65 340 VAL B O 1
ATOM 5485 N N . ILE B 1 363 ? -20.309 -51.799 14.697 1.00 37.96 341 ILE B N 1
ATOM 5486 C CA . ILE B 1 363 ? -20.552 -51.771 13.253 1.00 38.08 341 ILE B CA 1
ATOM 5487 C C . ILE B 1 363 ? -20.378 -50.357 12.685 1.00 37.64 341 ILE B C 1
ATOM 5488 O O . ILE B 1 363 ? -20.916 -49.388 13.222 1.00 41.61 341 ILE B O 1
ATOM 5493 N N . ASP B 1 364 ? -19.597 -50.251 11.616 1.00 40.66 342 ASP B N 1
ATOM 5494 C CA . ASP B 1 364 ? -19.503 -49.028 10.817 1.00 38.33 342 ASP B CA 1
ATOM 5495 C C . ASP B 1 364 ? -20.442 -49.178 9.610 1.00 38.68 342 ASP B C 1
ATOM 5496 O O . ASP B 1 364 ? -20.165 -49.930 8.684 1.00 35.94 342 ASP B O 1
ATOM 5501 N N . HIS B 1 365 ? -21.565 -48.463 9.649 1.00 38.35 343 HIS B N 1
ATOM 5502 C CA . HIS B 1 365 ? -22.612 -48.550 8.610 1.00 36.60 343 HIS B CA 1
ATOM 5503 C C . HIS B 1 365 ? -22.215 -48.008 7.239 1.00 34.42 343 HIS B C 1
ATOM 5504 O O . HIS B 1 365 ? -22.938 -48.239 6.271 1.00 36.47 343 HIS B O 1
ATOM 5511 N N . THR B 1 366 ? -21.094 -47.274 7.164 1.00 36.64 344 THR B N 1
ATOM 5512 C CA . THR B 1 366 ? -20.584 -46.728 5.889 1.00 38.17 344 THR B CA 1
ATOM 5513 C C . THR B 1 366 ? -19.719 -47.741 5.101 1.00 37.53 344 THR B C 1
ATOM 5514 O O . THR B 1 366 ? -19.578 -47.618 3.888 1.00 38.39 344 THR B O 1
ATOM 5518 N N . LEU B 1 367 ? -19.168 -48.742 5.774 1.00 37.12 345 LEU B N 1
ATOM 5519 C CA . LEU B 1 367 ? -18.264 -49.685 5.122 1.00 37.49 345 LEU B CA 1
ATOM 5520 C C . LEU B 1 367 ? -19.062 -50.611 4.181 1.00 38.98 345 LEU B C 1
ATOM 5521 O O . LEU B 1 367 ? -20.118 -51.126 4.576 1.00 37.17 345 LEU B O 1
ATOM 5526 N N . PRO B 1 368 ? -18.582 -50.781 2.927 1.00 34.97 346 PRO B N 1
ATOM 5527 C CA . PRO B 1 368 ? -19.143 -51.800 2.059 1.00 33.67 346 PRO B CA 1
ATOM 5528 C C . PRO B 1 368 ? -18.759 -53.233 2.499 1.00 36.25 346 PRO B C 1
ATOM 5529 O O . PRO B 1 368 ? -17.871 -53.437 3.344 1.00 38.11 346 PRO B O 1
ATOM 5533 N N . THR B 1 369 ? -19.444 -54.214 1.929 1.00 34.30 347 THR B N 1
ATOM 5534 C CA . THR B 1 369 ? -19.178 -55.595 2.250 1.00 35.51 347 THR B CA 1
ATOM 5535 C C . THR B 1 369 ? -17.770 -55.945 1.717 1.00 37.22 347 THR B C 1
ATOM 5536 O O . THR B 1 369 ? -17.325 -55.343 0.738 1.00 40.94 347 THR B O 1
ATOM 5540 N N . PRO B 1 370 ? -17.028 -56.838 2.412 1.00 38.66 348 PRO B N 1
ATOM 5541 C CA . PRO B 1 370 ? -15.677 -57.238 1.936 1.00 37.91 348 PRO B CA 1
ATOM 5542 C C . PRO B 1 370 ? -15.597 -57.707 0.469 1.00 38.30 348 PRO B C 1
ATOM 5543 O O . PRO B 1 370 ? -14.574 -57.446 -0.189 1.00 40.28 348 PRO B O 1
ATOM 5547 N N . GLU B 1 371 ? -16.658 -58.362 -0.027 1.00 39.65 349 GLU B N 1
ATOM 5548 C CA . GLU B 1 371 ? -16.744 -58.840 -1.422 1.00 39.77 349 GLU B CA 1
ATOM 5549 C C . GLU B 1 371 ? -16.633 -57.690 -2.448 1.00 41.55 349 GLU B C 1
ATOM 5550 O O . GLU B 1 371 ? -16.397 -57.922 -3.648 1.00 34.20 349 GLU B O 1
ATOM 5556 N N . ALA B 1 372 ? -16.813 -56.458 -1.972 1.00 43.45 350 ALA B N 1
ATOM 5557 C CA . ALA B 1 372 ? -16.686 -55.250 -2.795 1.00 44.97 350 ALA B CA 1
ATOM 5558 C C . ALA B 1 372 ? -15.234 -54.844 -3.083 1.00 45.96 350 ALA B C 1
ATOM 5559 O O . ALA B 1 372 ? -15.008 -53.990 -3.947 1.00 46.64 350 ALA B O 1
ATOM 5561 N N . ALA B 1 373 ? -14.276 -55.440 -2.357 1.00 46.14 351 ALA B N 1
ATOM 5562 C CA . ALA B 1 373 ? -12.831 -55.142 -2.496 1.00 49.60 351 ALA B CA 1
ATOM 5563 C C . ALA B 1 373 ? -12.344 -55.246 -3.946 1.00 50.17 351 ALA B C 1
ATOM 5564 O O . ALA B 1 373 ? -11.540 -54.437 -4.389 1.00 49.22 351 ALA B O 1
ATOM 5566 N N . GLU B 1 374 ? -12.850 -56.259 -4.651 1.00 53.22 352 GLU B N 1
ATOM 5567 C CA . GLU B 1 374 ? -12.751 -56.418 -6.109 1.00 51.38 352 GLU B CA 1
ATOM 5568 C C . GLU B 1 374 ? -12.890 -55.124 -6.932 1.00 50.76 352 GLU B C 1
ATOM 5569 O O . GLU B 1 374 ? -12.175 -54.923 -7.916 1.00 43.39 352 GLU B O 1
ATOM 5575 N N . PHE B 1 375 ? -13.847 -54.278 -6.549 1.00 54.98 353 PHE B N 1
ATOM 5576 C CA . PHE B 1 375 ? -14.145 -53.024 -7.267 1.00 53.93 353 PHE B CA 1
ATOM 5577 C C . PHE B 1 375 ? -13.493 -51.784 -6.625 1.00 55.21 353 PHE B C 1
ATOM 5578 O O . PHE B 1 375 ? -13.604 -50.684 -7.164 1.00 54.82 353 PHE B O 1
ATOM 5586 N N . LEU B 1 376 ? -12.845 -51.960 -5.469 1.00 57.34 354 LEU B N 1
ATOM 5587 C CA . LEU B 1 376 ? -12.229 -50.849 -4.716 1.00 55.33 354 LEU B CA 1
ATOM 5588 C C . LEU B 1 376 ? -10.720 -51.086 -4.597 1.00 52.57 354 LEU B C 1
ATOM 5589 O O . LEU B 1 376 ? -9.999 -51.068 -5.600 1.00 55.95 354 LEU B O 1
ATOM 5594 C CA . SER C 2 1 ? -35.932 -3.108 -9.218 1.00 53.72 31 SER C CA 1
ATOM 5595 C C . SER C 2 1 ? -35.592 -4.076 -10.361 1.00 53.43 31 SER C C 1
ATOM 5596 O O . SER C 2 1 ? -35.465 -5.284 -10.146 1.00 54.57 31 SER C O 1
ATOM 5597 N N . THR C 2 2 ? -35.447 -3.531 -11.568 1.00 50.64 32 THR C N 1
ATOM 5598 C CA . THR C 2 2 ? -35.116 -4.306 -12.785 1.00 49.98 32 THR C CA 1
ATOM 5599 C C . THR C 2 2 ? -33.701 -3.994 -13.306 1.00 49.30 32 THR C C 1
ATOM 5600 O O . THR C 2 2 ? -33.228 -2.848 -13.215 1.00 47.18 32 THR C O 1
ATOM 5604 N N . GLY C 2 3 ? -33.043 -5.007 -13.872 1.00 46.64 33 GLY C N 1
ATOM 5605 C CA . GLY C 2 3 ? -31.695 -4.842 -14.411 1.00 42.91 33 GLY C CA 1
ATOM 5606 C C . GLY C 2 3 ? -30.750 -6.021 -14.235 1.00 43.50 33 GLY C C 1
ATOM 5607 O O . GLY C 2 3 ? -31.163 -7.132 -13.937 1.00 42.05 33 GLY C O 1
ATOM 5608 N N . GLY C 2 4 ? -29.460 -5.741 -14.423 1.00 47.14 34 GLY C N 1
ATOM 5609 C CA . GLY C 2 4 ? -28.387 -6.724 -14.364 1.00 45.70 34 GLY C CA 1
ATOM 5610 C C . GLY C 2 4 ? -27.784 -6.944 -15.750 1.00 47.28 34 GLY C C 1
ATOM 5611 O O . GLY C 2 4 ? -27.957 -6.121 -16.672 1.00 46.15 34 GLY C O 1
ATOM 5612 N N . VAL C 2 5 ? -27.057 -8.050 -15.880 1.00 43.15 35 VAL C N 1
ATOM 5613 C CA . VAL C 2 5 ? -26.550 -8.527 -17.165 1.00 42.90 35 VAL C CA 1
ATOM 5614 C C . VAL C 2 5 ? -26.535 -10.059 -17.117 1.00 40.81 35 VAL C C 1
ATOM 5615 O O . VAL C 2 5 ? -26.301 -10.666 -16.052 1.00 42.12 35 VAL C O 1
ATOM 5631 N N . LYS C 2 7 ? -24.374 -12.010 -18.743 1.00 43.76 37 LYS C N 1
ATOM 5632 C CA . LYS C 2 7 ? -22.954 -12.421 -18.623 1.00 49.47 37 LYS C CA 1
ATOM 5633 C C . LYS C 2 7 ? -22.602 -12.639 -17.138 1.00 51.26 37 LYS C C 1
ATOM 5634 O O . LYS C 2 7 ? -22.610 -11.664 -16.368 1.00 50.87 37 LYS C O 1
ATOM 5640 N N . PRO C 2 8 ? -22.319 -13.911 -16.726 1.00 53.24 38 PRO C N 1
ATOM 5641 C CA . PRO C 2 8 ? -21.908 -14.157 -15.331 1.00 56.85 38 PRO C CA 1
ATOM 5642 C C . PRO C 2 8 ? -20.527 -13.569 -15.047 1.00 60.07 38 PRO C C 1
ATOM 5643 O O . PRO C 2 8 ? -19.759 -13.326 -15.991 1.00 58.59 38 PRO C O 1
ATOM 5647 N N . HIS C 2 9 ? -20.220 -13.340 -13.769 1.00 64.67 39 HIS C N 1
ATOM 5648 C CA . HIS C 2 9 ? -18.920 -12.774 -13.372 1.00 68.99 39 HIS C CA 1
ATOM 5649 C C . HIS C 2 9 ? -17.747 -13.702 -13.759 1.00 67.82 39 HIS C C 1
ATOM 5650 O O . HIS C 2 9 ? -17.714 -14.881 -13.379 1.00 63.45 39 HIS C O 1
ATOM 5652 N N . ARG C 2 10 ? -16.812 -13.156 -14.542 1.00 68.92 40 ARG C N 1
ATOM 5653 C CA . ARG C 2 10 ? -15.556 -13.836 -14.881 1.00 66.44 40 ARG C CA 1
ATOM 5654 C C . ARG C 2 10 ? -14.539 -13.688 -13.725 1.00 66.44 40 ARG C C 1
ATOM 5655 O O . ARG C 2 10 ? -14.725 -12.866 -12.801 1.00 59.98 40 ARG C O 1
ATOM 5657 N N . TYR C 2 11 ? -13.475 -14.493 -13.787 1.00 66.43 41 TYR C N 1
ATOM 5658 C CA . TYR C 2 11 ? -12.546 -14.693 -12.658 1.00 65.90 41 TYR C CA 1
ATOM 5659 C C . TYR C 2 11 ? -11.122 -14.193 -12.942 1.00 61.89 41 TYR C C 1
ATOM 5660 O O . TYR C 2 11 ? -10.663 -14.101 -14.084 1.00 53.68 41 TYR C O 1
ATOM 5670 N N . SER D 2 1 ? -31.001 -71.667 18.248 1.00 73.30 31 SER D N 1
ATOM 5671 C CA . SER D 2 1 ? -32.392 -71.973 17.776 1.00 77.60 31 SER D CA 1
ATOM 5672 C C . SER D 2 1 ? -32.781 -71.145 16.531 1.00 76.05 31 SER D C 1
ATOM 5673 O O . SER D 2 1 ? -32.903 -69.918 16.606 1.00 73.74 31 SER D O 1
ATOM 5676 N N . THR D 2 2 ? -32.979 -71.830 15.399 1.00 73.77 32 THR D N 1
ATOM 5677 C CA . THR D 2 2 ? -33.391 -71.190 14.138 1.00 69.70 32 THR D CA 1
ATOM 5678 C C . THR D 2 2 ? -34.827 -71.570 13.729 1.00 66.63 32 THR D C 1
ATOM 5679 O O . THR D 2 2 ? -35.198 -72.749 13.737 1.00 63.14 32 THR D O 1
ATOM 5683 N N . GLY D 2 3 ? -35.620 -70.564 13.365 1.00 63.19 33 GLY D N 1
ATOM 5684 C CA . GLY D 2 3 ? -36.983 -70.794 12.890 1.00 62.38 33 GLY D CA 1
ATOM 5685 C C . GLY D 2 3 ? -37.842 -69.541 12.779 1.00 60.73 33 GLY D C 1
ATOM 5686 O O . GLY D 2 3 ? -37.353 -68.451 12.470 1.00 56.06 33 GLY D O 1
ATOM 5687 N N . GLY D 2 4 ? -39.137 -69.715 13.027 1.00 59.33 34 GLY D N 1
ATOM 5688 C CA . GLY D 2 4 ? -40.128 -68.657 12.855 1.00 56.13 34 GLY D CA 1
ATOM 5689 C C . GLY D 2 4 ? -40.689 -68.591 11.444 1.00 51.25 34 GLY D C 1
ATOM 5690 O O . GLY D 2 4 ? -40.348 -69.408 10.579 1.00 44.88 34 GLY D O 1
ATOM 5691 N N . VAL D 2 5 ? -41.579 -67.625 11.222 1.00 49.26 35 VAL D N 1
ATOM 5692 C CA . VAL D 2 5 ? -42.036 -67.296 9.870 1.00 46.95 35 VAL D CA 1
ATOM 5693 C C . VAL D 2 5 ? -42.040 -65.772 9.707 1.00 45.84 35 VAL D C 1
ATOM 5694 O O . VAL D 2 5 ? -42.233 -65.014 10.686 1.00 45.40 35 VAL D O 1
ATOM 5710 N N . LYS D 2 7 ? -44.240 -63.948 7.882 1.00 53.89 37 LYS D N 1
ATOM 5711 C CA . LYS D 2 7 ? -45.624 -63.463 8.063 1.00 54.80 37 LYS D CA 1
ATOM 5712 C C . LYS D 2 7 ? -45.858 -63.089 9.540 1.00 55.46 37 LYS D C 1
ATOM 5713 O O . LYS D 2 7 ? -45.745 -63.962 10.414 1.00 52.72 37 LYS D O 1
ATOM 5719 N N . PRO D 2 8 ? -46.128 -61.784 9.828 1.00 58.04 38 PRO D N 1
ATOM 5720 C CA . PRO D 2 8 ? -46.501 -61.357 11.188 1.00 58.11 38 PRO D CA 1
ATOM 5721 C C . PRO D 2 8 ? -47.843 -61.923 11.676 1.00 62.50 38 PRO D C 1
ATOM 5722 O O . PRO D 2 8 ? -48.670 -62.347 10.853 1.00 56.82 38 PRO D O 1
ATOM 5726 N N . HIS D 2 9 ? -48.032 -61.924 13.005 1.00 64.51 39 HIS D N 1
ATOM 5727 C CA . HIS D 2 9 ? -49.307 -62.289 13.643 1.00 66.83 39 HIS D CA 1
ATOM 5728 C C . HIS D 2 9 ? -50.464 -61.431 13.109 1.00 66.95 39 HIS D C 1
ATOM 5729 O O . HIS D 2 9 ? -50.417 -60.198 13.172 1.00 62.87 39 HIS D O 1
ATOM 5731 N N . ARG D 2 10 ? -51.488 -62.095 12.575 1.00 68.65 40 ARG D N 1
ATOM 5732 C CA . ARG D 2 10 ? -52.615 -61.419 11.936 1.00 70.33 40 ARG D CA 1
ATOM 5733 C C . ARG D 2 10 ? -53.857 -61.539 12.817 1.00 73.30 40 ARG D C 1
ATOM 5734 O O . ARG D 2 10 ? -54.229 -62.644 13.224 1.00 77.35 40 ARG D O 1
ATOM 5736 N N . TYR D 2 11 ? -54.473 -60.389 13.115 1.00 76.26 41 TYR D N 1
ATOM 5737 C CA . TYR D 2 11 ? -55.777 -60.302 13.826 1.00 76.68 41 TYR D CA 1
ATOM 5738 C C . TYR D 2 11 ? -56.963 -60.845 12.986 1.00 71.70 41 TYR D C 1
ATOM 5739 O O . TYR D 2 11 ? -58.136 -60.684 13.334 1.00 70.69 41 TYR D O 1
#

Solvent-accessible surface area: 29933 Å² total

B-factor: mean 35.45, std 9.3, range [3.37, 85.84]

Sequence (715 aa):
LNPSARIMTFYPTMEEFRNFSRYIAYIESQGAHRAGLAKVVPPKEWKPRASYDDIDDLVIPAPIQQLVTGQSGLFTQYNIQKKAMTVREFRKIANSDKYCTPRYSEFEELERKYWKNLTFNPPIYGADVNGTLYEKHVDEWNIGRLRTILDLVEKESGITIEGVNTPYLYFGMWKTSFAWHTEDMDLYSINYLHFGEPKSWYSVPPEHGKRRLERLAKGFFPGSAQSCEAFLRHKMTLISPLMLKKYGIPFDKVTQEAGEFMITFPYGYHAGFNHGFNCAESTNFATRRWIEYGKQAVLCSCRKDMVKISMDVFVRKFQPERYKLWKAGKDNTVIDHTLPTPEAAEFLTLNPSARIMTFYPTMEEFRNFSRYIAYIESQGAHRAGLAKVVPPKEWKPRASYDDIDDLVIPAPIQQLVTGQSGLFTQYNIQKKAMTVREFRKIANSDKYCTPRYSEFEELERKYWKNLTFNPPIYGADVNGTLYEKHVDEWNIGRLRTILDLVEKESGITIEGVNTPYLYFGMWKTSFAWHTEDMDLYSINYLHFGEPKSWYSVPPEHGKRLERLAKGFFPGSAQSCEAFLRHKMTLISPLMLKKYGIPFDKVTQEAGEFMITFPYGYHAGFNHGFNCAESTNFATRRWIEYGKQAVLCSCRKDMVKISMDVFVRKFQPERYKLWKAGKDNTVIDHTLPTPEAAEFLSTGGVKPHRYSTGGVKPHRY

GO terms:
  GO:0010507 negative regulation of autophagy (P, IMP)
  GO:0010629 negative regulation of gene expression (P, IMP)
  GO:0008270 zinc ion binding (F, IDA)
  GO:0140005 histone H4K20me2 reader activity (F, IDA)
  GO:0005634 nucleus (C, EXP)
  GO:0140681 histone H3K36me2/H3K36me3 demethylase activity (F, EXP)
  GO:0140684 histone H3K9me2/H3K9me3 demethylase activity (F, EXP)
  GO:0005515 protein binding (F, IPI)
  GO:0031625 ubiquitin protein ligase binding (F, IPI)
  GO:0005654 nucleoplasm (C, TAS)
  GO:0032452 histone demethylase activity (F, TAS)
  GO:0001650 fibrillar center (C, IDA)
  GO:0005654 nucleoplasm (C, IDA)
  GO:0051864 histone H3K36 demethylase activity (F, IDA)
  GO:0005634 nucleus (C, IDA)
  GO:0045892 negative regulation of DNA-templated transcription (P, IDA)
  GO:0005634 nucleus (C, IMP)
  GO:0140684 histone H3K9me2/H3K9me3 demethylase activity (F, IMP)

Organism: Homo sapiens (NCBI:txid9606)

Nearest PDB structures (foldseek):
  3pdq-assembly1_A  TM=1.002E+00  e=1.523E-75  Homo sapiens
  6hgt-assembly4_D  TM=9.994E-01  e=1.316E-73  Homo sapiens
  9gp1-assembly1_A  TM=1.000E+00  e=1.567E-72  Homo sapiens
  2q8c-assembly2_B  TM=1.001E+00  e=5.407E-72  Homo sapiens
  5a7w-assembly2_B  TM=9.946E-01  e=4.778E-72  Homo sapiens

Foldseek 3Di:
DPPVLAAEEEEDDPVLQQQLQLVQLQVLLVQNQQQQKYKYQYYPVDAQAPDPPPQQAPKLAWKWFWAWDDDDQKIFTDTHTDGMDGNVRQQCLQCDPLHAFDDDDDVVGSLVCLSVCLRDSTDIKSWFAFDDNGDPPRNGPGQQPNPFCVVCQCVVPVDDQRQANGKGKIWAFANDKWAKDADALLFKKKKAWQDDFKKKKKKAGLVQLVVVLVVVCVVCVVQCVQKVRSVLVRTIGGRVVRCVVSVGDMYMDIGHHSMMMMGGGSMIMMTTTRGTTMMMMYTHHHLLSLVSSLPPRFTDNDPSGDHDDSLSSCVVNVVVCNVCVVVVNDPDDRDSSRRGPSSVVVD/DQPPVLAAEEEEDDPVLQQQQQLVQLAVLLNQNQQQQKYKYFYDPPDAQAPDDPPQQQPKLAWKWFWAWDDDDQKIFTDTHTDGIDGNVRLQCLQCDPLHAFDDDDDVVGSLVVLSVCLRPSTHIKSWFAFDANGDPPRNGPGQQPNPFCVCCQCVVPVDDQRQANGKGKIWAHANDKWAKDADALLFKKKKAWADDFKKKKKKAGLVQLVVVLVVVCVVCVVQCVLKVRSVLVRTIGGRPVRCVVSVGDMYMDIDHHNMMMMGGGSMIMMTHTRGTTMMMMYTHHHLLSLVSSLPPRFTDNDPSGDHDDSLSVCVVNPVVCNVCSVVVNDPDDDDSSRRGPSSVVVD/DDDDDPDDDD/DDDDDPDDDD

Radius of gyration: 29.07 Å; Cα contacts (8 Å, |Δi|>4): 1569; chains: 4; bounding box: 61×80×75 Å